Protein AF-A0A8J6WCC6-F1 (afdb_monomer_lite)

pLDDT: mean 88.46, std 12.54, range [29.33, 98.81]

Secondary structure (DSSP, 8-state):
------SEEEEESSHHHHHHHHTTSSEEEEE--TT-S--EEEEEEEPTTSS-EEEEEEEE-SSSSHHHHHHHHHHHHHHH--SEEEEEEEEEEPTTT--TT-EEE-SEEEE---EEEETTEEEE--EEEEPPHHHHHHHHT---GGGGGG--SPPTTS---GGGPPPEE---EEE-SS----TTHHHHHHHH-TT--EEESSHHHHHHHHHTSSSPPEEEEEEEEEE-SSTT--STTHHHHHHHHHHHHHHHHHT-SS----HHHHHTS----EEEEEEE--TT----TTGGGGTS-HHHHTS-EEEEEEE-GGGEETTEE--HHHHHHHHH-TTSHHHHHHHTTTTSEEEEEEE--HHHHHHHHHHH-SSS-EEE-----STT--SSS-S---S----EEEE----SS------EEEEEESSS---HHHHTTTSPTTPEEEEEEESS---TT---SHHHHHHHHHHHHHHHHHHHHHSPTT--EEEEEES-HHHHHHHHHT--TTTSPPEEEEEESSSEEEEEEHHHHHHTS--EE---------

Radius of gyration: 28.67 Å; chains: 1; bounding box: 65×54×89 Å

Structure (mmCIF, N/CA/C/O backbone):
data_AF-A0A8J6WCC6-F1
#
_entry.id   AF-A0A8J6WCC6-F1
#
loop_
_atom_site.group_PDB
_atom_site.id
_atom_site.type_symbol
_atom_site.label_atom_id
_atom_site.label_alt_id
_atom_site.label_comp_id
_atom_site.label_asym_id
_atom_site.label_entity_id
_atom_site.label_seq_id
_atom_site.pdbx_PDB_ins_code
_atom_site.Cartn_x
_atom_site.Cartn_y
_atom_site.Cartn_z
_atom_site.occupancy
_atom_site.B_iso_or_equiv
_atom_site.auth_seq_id
_atom_site.auth_comp_id
_atom_site.auth_asym_id
_atom_site.auth_atom_id
_atom_site.pdbx_PDB_model_num
ATOM 1 N N . MET A 1 1 ? -6.667 24.838 -1.704 1.00 35.00 1 MET A N 1
ATOM 2 C CA . MET A 1 1 ? -6.785 24.764 -0.232 1.00 35.00 1 MET A CA 1
ATOM 3 C C . MET A 1 1 ? -5.533 24.095 0.300 1.00 35.00 1 MET A C 1
ATOM 5 O O . MET A 1 1 ? -5.129 23.099 -0.285 1.00 35.00 1 MET A O 1
ATOM 9 N N . GLN A 1 2 ? -4.884 24.652 1.327 1.00 36.50 2 GLN A N 1
ATOM 10 C CA . GLN A 1 2 ? -3.847 23.903 2.046 1.00 36.50 2 GLN A CA 1
ATOM 11 C C . GLN A 1 2 ? -4.490 22.629 2.617 1.00 36.50 2 GLN A C 1
ATOM 13 O O . GLN A 1 2 ? -5.601 22.729 3.141 1.00 36.50 2 GLN A O 1
ATOM 18 N N . PRO A 1 3 ? -3.857 21.451 2.494 1.00 49.41 3 PRO A N 1
ATOM 19 C CA . PRO A 1 3 ? -4.391 20.240 3.098 1.00 49.41 3 PRO A CA 1
ATOM 20 C C . PRO A 1 3 ? -4.467 20.444 4.613 1.00 49.41 3 PRO A C 1
ATOM 22 O O . PRO A 1 3 ? -3.477 20.811 5.250 1.00 49.41 3 PRO A O 1
ATOM 25 N N . TYR A 1 4 ? -5.653 20.250 5.189 1.00 59.72 4 TYR A N 1
ATOM 26 C CA . TYR A 1 4 ? -5.806 20.218 6.636 1.00 59.72 4 TYR A CA 1
ATOM 27 C C . TYR A 1 4 ? -5.085 18.970 7.140 1.00 59.72 4 TYR A C 1
ATOM 29 O O . TYR A 1 4 ? -5.524 17.860 6.868 1.00 59.72 4 TYR A O 1
ATOM 37 N N . LEU A 1 5 ? -3.969 19.142 7.846 1.00 75.88 5 LEU A N 1
ATOM 38 C CA . LEU A 1 5 ? -3.276 18.022 8.475 1.00 75.88 5 LEU A CA 1
ATOM 39 C C . LEU A 1 5 ? -4.171 17.458 9.584 1.00 75.88 5 LEU A C 1
ATOM 41 O O . LEU A 1 5 ? -4.462 18.147 10.563 1.00 75.88 5 LEU A O 1
ATOM 45 N N . VAL A 1 6 ? -4.638 16.224 9.401 1.00 92.25 6 VAL A N 1
ATOM 46 C CA . VAL A 1 6 ? -5.433 15.486 10.387 1.00 92.25 6 VAL A CA 1
ATOM 47 C C . VAL A 1 6 ? -4.603 14.318 10.902 1.00 92.25 6 VAL A C 1
ATOM 49 O O . VAL A 1 6 ? -4.147 13.470 10.137 1.00 92.25 6 VAL A O 1
ATOM 52 N N . ASP A 1 7 ? -4.388 14.265 12.212 1.00 95.38 7 ASP A N 1
ATOM 53 C CA . ASP A 1 7 ? -3.610 13.202 12.842 1.00 95.38 7 ASP A CA 1
ATOM 54 C C . ASP A 1 7 ? -4.360 11.877 12.819 1.00 95.38 7 ASP A C 1
ATOM 56 O O . ASP A 1 7 ? -3.813 10.849 12.416 1.00 95.38 7 ASP A O 1
ATOM 60 N N . PHE A 1 8 ? -5.625 11.917 13.235 1.00 97.75 8 PHE A N 1
ATOM 61 C CA . PHE A 1 8 ? -6.480 10.746 13.354 1.00 97.75 8 PHE A CA 1
ATOM 62 C C . PHE A 1 8 ? -7.847 11.027 12.758 1.00 97.75 8 PHE A C 1
ATOM 64 O O . PHE A 1 8 ? -8.519 11.993 13.118 1.00 97.75 8 PHE A O 1
ATOM 71 N N . ALA A 1 9 ? -8.285 10.140 11.882 1.00 98.19 9 ALA A N 1
ATOM 72 C CA . ALA A 1 9 ? -9.681 10.022 11.529 1.00 98.19 9 ALA A CA 1
ATOM 73 C C . ALA A 1 9 ? -10.307 8.844 12.271 1.00 98.19 9 ALA A C 1
ATOM 75 O O . ALA A 1 9 ? -9.690 7.786 12.365 1.00 98.19 9 ALA A O 1
ATOM 76 N N . ILE A 1 10 ? -11.524 9.020 12.776 1.00 98.75 10 ILE A N 1
ATOM 77 C CA . ILE A 1 10 ? -12.280 7.992 13.490 1.00 98.75 10 ILE A CA 1
ATOM 78 C C . ILE A 1 10 ? -13.621 7.800 12.786 1.00 98.75 10 ILE A C 1
ATOM 80 O O . ILE A 1 10 ? -14.410 8.738 12.662 1.00 98.75 10 ILE A O 1
ATOM 84 N N . VAL A 1 11 ? -13.876 6.580 12.334 1.00 98.75 11 VAL A N 1
ATOM 85 C CA . VAL A 1 11 ? -15.154 6.153 11.763 1.00 98.75 11 VAL A CA 1
ATOM 86 C C . VAL A 1 11 ? -15.932 5.398 12.838 1.00 98.75 11 VAL A C 1
ATOM 88 O O . VAL A 1 11 ? -15.367 4.569 13.550 1.00 98.75 11 VAL A O 1
ATOM 91 N N . THR A 1 12 ? -17.218 5.720 12.966 1.00 98.56 12 THR A N 1
ATOM 92 C CA . THR A 1 12 ? -18.170 5.094 13.897 1.00 98.56 12 THR A CA 1
ATOM 93 C C . THR A 1 12 ? -19.439 4.723 13.134 1.00 98.56 12 THR A C 1
ATOM 95 O O . THR A 1 12 ? -19.821 5.452 12.218 1.00 98.56 12 THR A O 1
ATOM 98 N N . ALA A 1 13 ? -20.086 3.612 13.475 1.00 97.31 13 ALA A N 1
ATOM 99 C CA . ALA A 1 13 ? -21.273 3.114 12.778 1.00 97.31 13 ALA A CA 1
ATOM 100 C C . ALA A 1 13 ? -22.576 3.603 13.428 1.00 97.31 13 ALA A C 1
ATOM 102 O O . ALA A 1 13 ? -23.553 3.893 12.742 1.00 97.31 13 ALA A O 1
ATOM 103 N N . LEU A 1 14 ? -22.591 3.742 14.756 1.00 97.12 14 LEU A N 1
ATOM 104 C CA . LEU A 1 14 ? -23.777 4.101 15.530 1.00 97.12 14 LEU A CA 1
ATOM 105 C C . LEU A 1 14 ? -23.619 5.449 16.237 1.00 97.12 14 LEU A C 1
ATOM 107 O O . LEU A 1 14 ? -22.538 5.839 16.680 1.00 97.12 14 LEU A O 1
ATOM 111 N N . LYS A 1 15 ? -24.745 6.147 16.441 1.00 97.25 15 LYS A N 1
ATOM 112 C CA . LYS A 1 15 ? -24.770 7.424 17.182 1.00 97.25 15 LYS A CA 1
ATOM 113 C C . LYS A 1 15 ? -24.157 7.293 18.578 1.00 97.25 15 LYS A C 1
ATOM 115 O O . LYS A 1 15 ? -23.429 8.184 18.988 1.00 97.25 15 LYS A O 1
ATOM 120 N N . ILE A 1 16 ? -24.404 6.180 19.270 1.00 97.38 16 ILE A N 1
ATOM 121 C CA . ILE A 1 16 ? -23.875 5.936 20.618 1.00 97.38 16 ILE A CA 1
ATOM 122 C C . ILE A 1 16 ? -22.347 5.784 20.638 1.00 97.38 16 ILE A C 1
ATOM 124 O O . ILE A 1 16 ? -21.694 6.254 21.566 1.00 97.38 16 ILE A O 1
ATOM 128 N N . GLU A 1 17 ? -21.769 5.194 19.590 1.00 98.44 17 GLU A N 1
ATOM 129 C CA . GLU A 1 17 ? -20.319 5.062 19.409 1.00 98.44 17 GLU A CA 1
ATOM 130 C C . GLU A 1 17 ? -19.695 6.424 19.118 1.00 98.44 17 GLU A C 1
ATOM 132 O O . GLU A 1 17 ? -18.745 6.833 19.788 1.00 98.44 17 GLU A O 1
ATOM 137 N N . ARG A 1 18 ? -20.287 7.170 18.173 1.00 98.19 18 ARG A N 1
ATOM 138 C CA . ARG A 1 18 ? -19.901 8.551 17.873 1.00 98.19 18 ARG A CA 1
ATOM 139 C C . ARG A 1 18 ? -19.928 9.402 19.138 1.00 98.19 18 ARG A C 1
ATOM 141 O O . ARG A 1 18 ? -18.952 10.083 19.434 1.00 98.19 18 ARG A O 1
ATOM 148 N N . ASP A 1 19 ? -21.030 9.373 19.878 1.00 98.06 19 ASP A N 1
ATOM 149 C CA . ASP A 1 19 ? -21.226 10.216 21.057 1.00 98.06 19 ASP A CA 1
ATOM 150 C C . ASP A 1 19 ? -20.233 9.857 22.169 1.00 98.06 19 ASP A C 1
ATOM 152 O O . ASP A 1 19 ? -19.690 10.760 22.807 1.00 98.06 19 ASP A O 1
ATOM 156 N N . ALA A 1 20 ? -19.903 8.571 22.333 1.00 98.12 20 ALA A N 1
ATOM 157 C CA . ALA A 1 20 ? -18.856 8.127 23.249 1.00 98.12 20 ALA A CA 1
ATOM 158 C C . ALA A 1 20 ? -17.460 8.654 22.859 1.00 98.12 20 ALA A C 1
ATOM 160 O O . ALA A 1 20 ? -16.670 9.009 23.738 1.00 98.12 20 ALA A O 1
ATOM 161 N N . VAL A 1 21 ? -17.136 8.737 21.565 1.00 98.31 21 VAL A N 1
ATOM 162 C CA . VAL A 1 21 ? -15.876 9.345 21.101 1.00 98.31 21 VAL A CA 1
ATOM 163 C C . VAL A 1 21 ? -15.903 10.864 21.299 1.00 98.31 21 VAL A C 1
ATOM 165 O O . VAL A 1 21 ? -14.981 11.427 21.891 1.00 98.31 21 VAL A O 1
ATOM 168 N N . LEU A 1 22 ? -16.967 11.537 20.851 1.00 98.25 22 LEU A N 1
ATOM 169 C CA . LEU A 1 22 ? -17.084 12.999 20.898 1.00 98.25 22 LEU A CA 1
ATOM 170 C C . LEU A 1 22 ? -17.075 13.553 22.322 1.00 98.25 22 LEU A C 1
ATOM 172 O O . LEU A 1 22 ? -16.494 14.614 22.548 1.00 98.25 22 LEU A O 1
ATOM 176 N N . SER A 1 23 ? -17.657 12.840 23.292 1.00 96.62 23 SER A N 1
ATOM 177 C CA . SER A 1 23 ? -17.670 13.262 24.699 1.00 96.62 23 SER A CA 1
ATOM 178 C C . SER A 1 23 ? -16.281 13.286 25.349 1.00 96.62 23 SER A C 1
ATOM 180 O O . SER A 1 23 ? -16.150 13.731 26.488 1.00 96.62 23 SER A O 1
ATOM 182 N N . ARG A 1 24 ? -15.260 12.759 24.665 1.00 95.75 24 ARG A N 1
ATOM 183 C CA . ARG A 1 24 ? -13.876 12.647 25.143 1.00 95.75 24 ARG A CA 1
ATOM 184 C C . ARG A 1 24 ? -12.895 13.528 24.364 1.00 95.75 24 ARG A C 1
ATOM 186 O O . ARG A 1 24 ? -11.706 13.511 24.667 1.00 95.75 24 ARG A O 1
ATOM 193 N N . LEU A 1 25 ? -13.366 14.300 23.384 1.00 95.75 25 LEU A N 1
ATOM 194 C CA . LEU A 1 25 ? -12.556 15.329 22.727 1.00 95.75 25 LEU A CA 1
ATOM 195 C C . LEU A 1 25 ? -12.519 16.600 23.590 1.00 95.75 25 LEU A C 1
ATOM 197 O O . LEU A 1 25 ? -13.513 16.937 24.228 1.00 95.75 25 LEU A O 1
ATOM 201 N N . ASP A 1 26 ? -11.412 17.353 23.573 1.00 90.75 26 ASP A N 1
ATOM 202 C CA . ASP A 1 26 ? -11.310 18.614 24.334 1.00 90.75 26 ASP A CA 1
ATOM 203 C C . ASP A 1 26 ? -12.300 19.676 23.831 1.00 90.75 26 ASP A C 1
ATOM 205 O O . ASP A 1 26 ? -12.845 20.470 24.597 1.00 90.75 26 ASP A O 1
ATOM 209 N N . LYS A 1 27 ? -12.461 19.733 22.509 1.00 88.62 27 LYS A N 1
ATOM 210 C CA . LYS A 1 27 ? -13.368 20.614 21.771 1.00 88.62 27 LYS A CA 1
ATOM 211 C C . LYS A 1 27 ? -13.550 20.055 20.368 1.00 88.62 27 LYS A C 1
ATOM 213 O O . LYS A 1 27 ? -12.619 19.450 19.830 1.00 88.62 27 LYS A O 1
ATOM 218 N N . TYR A 1 28 ? -14.704 20.302 19.762 1.00 96.25 28 TYR A N 1
ATOM 219 C CA . TYR A 1 28 ? -14.929 20.011 18.353 1.00 96.25 28 TYR A CA 1
ATOM 220 C C . TYR A 1 28 ? -15.906 21.002 17.718 1.00 96.25 28 TYR A C 1
ATOM 222 O O . TYR A 1 28 ? -16.749 21.592 18.392 1.00 96.25 28 TYR A O 1
ATOM 230 N N . GLU A 1 29 ? -15.782 21.164 16.409 1.00 96.06 29 GLU A N 1
ATOM 231 C CA . GLU A 1 29 ? -16.734 21.840 15.537 1.00 96.06 29 GLU A CA 1
ATOM 232 C C . GLU A 1 29 ? -17.449 20.809 14.658 1.00 96.06 29 GLU A C 1
ATOM 234 O O . GLU A 1 29 ? -16.893 19.759 14.324 1.00 96.06 29 GLU A O 1
ATOM 239 N N . VAL A 1 30 ? -18.692 21.104 14.283 1.00 96.88 30 VAL A N 1
ATOM 240 C CA . VAL A 1 30 ? -19.451 20.282 13.337 1.00 96.88 30 VAL A CA 1
ATOM 241 C C . VAL A 1 30 ? -19.261 20.871 11.945 1.00 96.88 30 VAL A C 1
ATOM 243 O O . VAL A 1 30 ? -19.643 22.011 11.699 1.00 96.88 30 VAL A O 1
ATOM 246 N N . VAL A 1 31 ? -18.689 20.088 11.037 1.00 93.50 31 VAL A N 1
ATOM 247 C CA . VAL A 1 31 ? -18.438 20.461 9.645 1.00 93.50 31 VAL A CA 1
ATOM 248 C C . VAL A 1 31 ? -19.524 19.8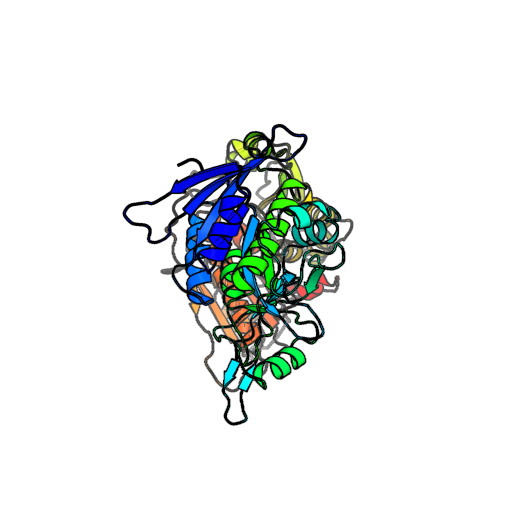30 8.775 1.00 93.50 31 VAL A C 1
ATOM 250 O O . VAL A 1 31 ? -19.643 18.603 8.706 1.00 93.50 31 VAL A O 1
ATOM 253 N N . LYS A 1 32 ? -20.327 20.685 8.137 1.00 90.12 32 LYS A N 1
ATOM 254 C CA . LYS A 1 32 ? -21.381 20.327 7.180 1.00 90.12 32 LYS A CA 1
ATOM 255 C C . LYS A 1 32 ? -21.218 21.199 5.941 1.00 90.12 32 LYS A C 1
ATOM 257 O O . LYS A 1 32 ? -21.082 22.409 6.088 1.00 90.12 32 LYS A O 1
ATOM 262 N N . GLU A 1 33 ? -21.246 20.590 4.764 1.00 82.88 33 GLU A N 1
ATOM 263 C CA . GLU A 1 33 ? -21.141 21.276 3.472 1.00 82.88 33 GLU A CA 1
ATOM 264 C C . GLU A 1 33 ? -22.430 21.050 2.676 1.00 82.88 33 GLU A C 1
ATOM 266 O O . GLU A 1 33 ? -23.031 19.980 2.777 1.00 82.88 33 GLU A O 1
ATOM 271 N N . ASP A 1 34 ? -22.834 22.021 1.855 1.00 77.12 34 ASP A N 1
ATOM 272 C CA . ASP A 1 34 ? -24.138 22.017 1.166 1.00 77.12 34 ASP A CA 1
ATOM 273 C C . ASP A 1 34 ? -24.357 20.809 0.232 1.00 77.12 34 ASP A C 1
ATOM 275 O O . ASP A 1 34 ? -25.496 20.425 -0.031 1.00 77.12 34 ASP A O 1
ATOM 279 N N . PHE A 1 35 ? -23.277 20.190 -0.257 1.00 79.44 35 PHE A N 1
ATOM 280 C CA . PHE A 1 35 ? -23.319 19.084 -1.222 1.00 79.44 35 PHE A CA 1
ATOM 281 C C . PHE A 1 35 ? -22.545 17.836 -0.770 1.00 79.44 35 PHE A C 1
ATOM 283 O O . PHE A 1 35 ? -22.294 16.946 -1.584 1.00 79.44 35 PHE A O 1
ATOM 290 N N . GLU A 1 36 ? -22.168 17.740 0.509 1.00 80.62 36 GLU A N 1
ATOM 291 C CA . GLU A 1 36 ? -21.587 16.514 1.068 1.00 80.62 36 GLU A CA 1
ATOM 292 C C . GLU A 1 36 ? -22.608 15.809 1.974 1.00 80.62 36 GLU A C 1
ATOM 294 O O . GLU A 1 36 ? -23.107 16.415 2.921 1.00 80.62 36 GLU A O 1
ATOM 299 N N . PRO A 1 37 ? -22.913 14.517 1.738 1.00 81.81 37 PRO A N 1
ATOM 300 C CA . PRO A 1 37 ? -23.872 13.790 2.573 1.00 81.81 37 PRO A CA 1
ATOM 301 C C . PRO A 1 37 ? -23.307 13.476 3.968 1.00 81.81 37 PRO A C 1
ATOM 303 O O . PRO A 1 37 ? -24.056 13.212 4.906 1.00 81.81 37 PRO A O 1
ATOM 306 N N . GLN A 1 38 ? -21.980 13.505 4.102 1.00 88.88 38 GLN A N 1
ATOM 307 C CA . GLN A 1 38 ? -21.275 13.134 5.315 1.00 88.88 38 GLN A CA 1
ATOM 308 C C . GLN A 1 38 ? -21.136 14.333 6.257 1.00 88.88 38 GLN A C 1
ATOM 310 O O . GLN A 1 38 ? -20.670 15.398 5.860 1.00 88.88 38 GLN A O 1
ATOM 315 N N . VAL A 1 39 ? -21.472 14.138 7.533 1.00 93.56 39 VAL A N 1
ATOM 316 C CA . VAL A 1 39 ? -21.167 15.110 8.591 1.00 93.56 39 VAL A CA 1
ATOM 317 C C . VAL A 1 39 ? -19.856 14.719 9.262 1.00 93.56 39 VAL A C 1
ATOM 319 O O . VAL A 1 39 ? -19.661 13.563 9.652 1.00 93.56 39 VAL A O 1
ATOM 322 N N . TYR A 1 40 ? -18.968 15.694 9.437 1.00 96.81 40 TYR A N 1
ATOM 323 C CA . TYR A 1 40 ? -17.706 15.503 10.145 1.00 96.81 40 TYR A CA 1
ATOM 324 C C . TYR A 1 40 ? -17.686 16.306 11.440 1.00 96.81 40 TYR A C 1
ATOM 326 O O . TYR A 1 40 ? -18.262 17.388 11.537 1.00 96.81 40 TYR A O 1
ATOM 334 N N . TYR A 1 41 ? -16.982 15.787 12.434 1.00 97.81 41 TYR A N 1
ATOM 335 C CA . TYR A 1 41 ? -16.747 16.455 13.705 1.00 97.81 41 TYR A CA 1
ATOM 336 C C . TYR A 1 41 ? -15.249 16.640 13.851 1.00 97.81 41 TYR A C 1
ATOM 338 O O . TYR A 1 41 ? -14.516 15.675 14.067 1.00 97.81 41 TYR A O 1
ATOM 346 N N . ARG A 1 42 ? -14.782 17.872 13.678 1.00 96.44 42 ARG A N 1
ATOM 347 C CA . ARG A 1 42 ? -13.359 18.190 13.726 1.00 96.44 42 ARG A CA 1
ATOM 348 C C . ARG A 1 42 ? -13.015 18.712 15.105 1.00 96.44 42 ARG A C 1
ATOM 350 O O . ARG A 1 42 ? -13.548 19.728 15.533 1.00 96.44 42 ARG A O 1
ATOM 357 N N . GLY A 1 43 ? -12.128 18.028 15.806 1.00 95.06 43 GLY A N 1
ATOM 358 C CA . GLY A 1 43 ? -11.756 18.365 17.169 1.00 95.06 43 GLY A CA 1
ATOM 359 C C . GLY A 1 43 ? -10.272 18.245 17.441 1.00 95.06 43 GLY A C 1
ATOM 360 O O . GLY A 1 43 ? -9.456 18.058 16.536 1.00 95.06 43 GLY A O 1
ATOM 361 N N . SER A 1 44 ? -9.931 18.373 18.718 1.00 94.44 44 SER A N 1
ATOM 362 C CA . SER A 1 44 ? -8.563 18.214 19.197 1.00 94.44 44 SER A CA 1
ATOM 363 C C . SER A 1 44 ? -8.484 17.346 20.445 1.00 94.44 44 SER A C 1
ATOM 365 O O . SER A 1 44 ? -9.405 17.376 21.263 1.00 94.44 44 SER A O 1
ATOM 367 N N . ILE A 1 45 ? -7.361 16.646 20.602 1.00 94.69 45 ILE A N 1
ATOM 368 C CA . ILE A 1 45 ? -7.004 15.891 21.811 1.00 94.69 45 ILE A CA 1
ATOM 369 C C . ILE A 1 45 ? -5.637 16.369 22.296 1.00 94.69 45 ILE A C 1
ATOM 371 O O . ILE A 1 45 ? -4.640 16.224 21.588 1.00 94.69 45 ILE A O 1
ATOM 375 N N . LYS A 1 46 ? -5.565 16.942 23.494 1.00 93.19 46 LYS A N 1
ATOM 376 C CA . LYS A 1 46 ? -4.314 17.356 24.139 1.00 93.19 46 LYS A CA 1
ATOM 377 C C . LYS A 1 46 ? -3.503 16.144 24.570 1.00 93.19 46 LYS A C 1
ATOM 379 O O . LYS A 1 46 ? -4.049 15.184 25.111 1.00 93.19 46 LYS A O 1
ATOM 384 N N . ILE A 1 47 ? -2.189 16.217 24.406 1.00 90.94 47 ILE A N 1
ATOM 385 C CA . ILE A 1 47 ? -1.282 15.204 24.946 1.00 90.94 47 ILE A CA 1
ATOM 386 C C . ILE A 1 47 ? -0.857 15.639 26.355 1.00 90.94 47 ILE A C 1
ATOM 388 O O . ILE A 1 47 ? -0.205 16.685 26.487 1.00 90.94 47 ILE A O 1
ATOM 392 N N . PRO A 1 48 ? -1.202 14.875 27.411 1.00 88.81 48 PRO A N 1
ATOM 393 C CA . PRO A 1 48 ? -0.828 15.199 28.781 1.00 88.81 48 PRO A CA 1
ATOM 394 C C . PRO A 1 48 ? 0.680 15.420 28.934 1.00 88.81 48 PRO A C 1
ATOM 396 O O . PRO A 1 48 ? 1.495 14.723 28.336 1.00 88.81 48 PRO A O 1
ATOM 399 N N . GLY A 1 49 ? 1.055 16.419 29.734 1.00 86.44 49 GLY A N 1
ATOM 400 C CA . GLY A 1 49 ? 2.461 16.765 29.963 1.00 86.44 49 GLY A CA 1
ATOM 401 C C . GLY A 1 49 ? 3.146 17.504 28.806 1.00 86.44 49 GLY A C 1
ATOM 402 O O . GLY A 1 49 ? 4.342 17.769 28.894 1.00 86.44 49 GLY A O 1
ATOM 403 N N . THR A 1 50 ? 2.421 17.873 27.743 1.00 86.44 50 THR A N 1
ATOM 404 C CA . THR A 1 50 ? 2.969 18.630 26.604 1.00 86.44 50 THR A CA 1
ATOM 405 C C . THR A 1 50 ? 2.070 19.808 26.213 1.00 86.44 50 THR A C 1
ATOM 407 O O . THR A 1 50 ? 0.920 19.900 26.639 1.00 86.44 50 THR A O 1
ATOM 410 N N . SER A 1 51 ? 2.589 20.714 25.378 1.00 85.50 51 SER A N 1
ATOM 411 C CA . SER A 1 51 ? 1.793 21.746 24.697 1.00 85.50 51 SER A CA 1
ATOM 412 C C . SER A 1 51 ? 1.184 21.264 23.373 1.00 85.50 51 SER A C 1
ATOM 414 O O . SER A 1 51 ? 0.491 22.033 22.706 1.00 85.50 51 SER A O 1
ATOM 416 N N . GLU A 1 52 ? 1.451 20.019 22.970 1.00 88.44 52 GLU A N 1
ATOM 417 C CA . GLU A 1 52 ? 1.004 19.466 21.696 1.00 88.44 52 GLU A CA 1
ATOM 418 C C . GLU A 1 52 ? -0.432 18.919 21.786 1.00 88.44 52 GLU A C 1
ATOM 420 O O . GLU A 1 52 ? -0.921 18.506 22.844 1.00 88.44 52 GLU A O 1
ATOM 425 N N . CYS A 1 53 ? -1.117 18.891 20.644 1.00 91.62 53 CYS A N 1
ATOM 426 C CA . CYS A 1 53 ? -2.429 18.271 20.500 1.00 91.62 53 CYS A CA 1
ATOM 427 C C . CYS A 1 53 ? -2.528 17.548 19.157 1.00 91.62 53 CYS A C 1
ATOM 429 O O . CYS A 1 53 ? -1.879 17.945 18.191 1.00 91.62 53 CYS A O 1
ATOM 431 N N . TYR A 1 54 ? -3.355 16.510 19.102 1.00 94.31 54 TYR A N 1
ATOM 432 C CA . TYR A 1 54 ? -3.794 15.924 17.843 1.00 94.31 54 TYR A CA 1
ATOM 433 C C . TYR A 1 54 ? -4.993 16.676 17.301 1.00 94.31 54 TYR A C 1
ATOM 435 O O . TYR A 1 54 ? -5.906 17.011 18.057 1.00 94.31 54 TYR A O 1
ATOM 443 N N . THR A 1 55 ? -5.029 16.848 15.989 1.00 95.06 55 THR A N 1
ATOM 444 C CA . THR A 1 55 ? -6.229 17.169 15.222 1.00 95.06 55 THR A CA 1
ATOM 445 C C . THR A 1 55 ? -6.947 15.874 14.868 1.00 95.06 55 THR A C 1
ATOM 447 O O . THR A 1 55 ? -6.375 14.990 14.228 1.00 95.06 55 THR A O 1
ATOM 450 N N . VAL A 1 56 ? -8.214 15.766 15.256 1.00 97.00 56 VAL A N 1
ATOM 451 C CA . VAL A 1 56 ? -9.025 14.562 15.048 1.00 97.00 56 VAL A CA 1
ATOM 452 C C . VAL A 1 56 ? -10.253 14.901 14.221 1.00 97.00 56 VAL A C 1
ATOM 454 O O . VAL A 1 56 ? -10.875 15.940 14.432 1.00 97.00 56 VAL A O 1
ATOM 457 N N . VAL A 1 57 ? -10.624 14.024 13.294 1.00 97.88 57 VAL A N 1
ATOM 458 C CA . VAL A 1 57 ? -11.905 14.096 12.586 1.00 97.88 57 VAL A CA 1
ATOM 459 C C . VAL A 1 57 ? -12.697 12.830 12.867 1.00 97.88 57 VAL A C 1
ATOM 461 O O . VAL A 1 57 ? -12.231 11.734 12.585 1.00 97.88 57 VAL A O 1
ATOM 464 N N . VAL A 1 58 ? -13.902 12.975 13.407 1.00 98.50 58 VAL A N 1
ATOM 465 C CA . VAL A 1 58 ? -14.828 11.863 13.647 1.00 98.50 58 VAL A CA 1
ATOM 466 C C . VAL A 1 58 ? -15.950 11.917 12.620 1.00 98.50 58 VAL A C 1
ATOM 468 O O . VAL A 1 58 ? -16.428 13.000 12.271 1.00 98.50 58 VAL A O 1
ATOM 471 N N . THR A 1 59 ? -16.395 10.762 12.142 1.00 97.81 59 THR A N 1
ATOM 472 C CA . THR A 1 59 ? -17.565 10.664 11.274 1.00 97.81 59 THR A CA 1
ATOM 473 C C . THR A 1 59 ? -18.452 9.477 11.647 1.00 97.81 59 THR A C 1
ATOM 475 O O . THR A 1 59 ? -17.981 8.486 12.209 1.00 97.81 59 THR A O 1
ATOM 478 N N . LEU A 1 60 ? -19.747 9.613 11.367 1.00 97.75 60 LEU A N 1
ATOM 479 C CA . LEU A 1 60 ? -20.779 8.609 11.621 1.00 97.75 60 LEU A CA 1
ATOM 480 C C . LEU A 1 60 ? -21.283 8.067 10.286 1.00 97.75 60 LEU A C 1
ATOM 482 O O . LEU A 1 60 ? -21.758 8.859 9.477 1.00 97.75 60 LEU A O 1
ATOM 486 N N . LEU A 1 61 ? -21.212 6.758 10.070 1.00 96.94 61 LEU A N 1
ATOM 487 C CA . LEU A 1 61 ? -21.774 6.131 8.874 1.00 96.94 61 LEU A CA 1
ATOM 488 C C . LEU A 1 61 ? -23.275 6.419 8.743 1.00 96.94 61 LEU A C 1
ATOM 490 O O . LEU A 1 61 ? -23.980 6.554 9.746 1.00 96.94 61 LEU A O 1
ATOM 494 N N . LEU A 1 62 ? -23.754 6.545 7.504 1.00 92.94 62 LEU A N 1
ATOM 495 C CA . LEU A 1 62 ? -25.178 6.770 7.247 1.00 92.94 62 LEU A CA 1
ATOM 496 C C . LEU A 1 62 ? -25.995 5.493 7.460 1.00 92.94 62 LEU A C 1
ATOM 498 O O . LEU A 1 62 ? -27.090 5.563 8.011 1.00 92.94 62 LEU A O 1
ATOM 502 N N . ASP A 1 63 ? -25.408 4.355 7.098 1.00 92.50 63 ASP A N 1
ATOM 503 C CA . ASP A 1 63 ? -25.945 3.006 7.235 1.00 92.50 63 ASP A CA 1
ATOM 504 C C . ASP A 1 63 ? -24.841 2.035 7.706 1.00 92.50 63 ASP A C 1
ATOM 506 O O . ASP A 1 63 ? -23.649 2.351 7.672 1.00 92.50 63 ASP A O 1
ATOM 510 N N . MET A 1 64 ? -25.239 0.851 8.179 1.00 91.12 64 MET A N 1
ATOM 511 C CA . MET A 1 64 ? -24.315 -0.223 8.580 1.00 91.12 64 MET A CA 1
ATOM 512 C C . MET A 1 64 ? -23.867 -1.058 7.371 1.00 91.12 64 MET A C 1
ATOM 514 O O . MET A 1 64 ? -24.557 -1.103 6.353 1.00 91.12 64 MET A O 1
ATOM 518 N N . GLY A 1 65 ? -22.754 -1.782 7.518 1.00 95.38 65 GLY A N 1
ATOM 519 C CA . GLY A 1 65 ? -22.216 -2.680 6.486 1.00 95.38 65 GLY A CA 1
ATOM 520 C C . GLY A 1 65 ? -20.948 -2.161 5.804 1.00 95.38 65 GLY A C 1
ATOM 521 O O . GLY A 1 65 ? -20.581 -0.985 5.919 1.00 95.38 65 GLY A O 1
ATOM 522 N N . ASN A 1 66 ? -20.251 -3.043 5.085 1.00 97.56 66 ASN A N 1
ATOM 523 C CA . ASN A 1 66 ? -18.922 -2.723 4.557 1.00 97.56 66 ASN A CA 1
ATOM 524 C C . ASN A 1 66 ? -18.961 -1.769 3.361 1.00 97.56 66 ASN A C 1
ATOM 526 O O . ASN A 1 66 ? -18.026 -0.987 3.190 1.00 97.56 66 ASN A O 1
ATOM 530 N N . ASP A 1 67 ? -20.019 -1.802 2.551 1.00 96.38 67 ASP A N 1
ATOM 531 C CA . ASP A 1 67 ? -20.144 -0.947 1.363 1.00 96.38 67 ASP A CA 1
ATOM 532 C C . ASP A 1 67 ? -20.259 0.539 1.735 1.00 96.38 67 ASP A C 1
ATOM 534 O O . ASP A 1 67 ? -19.546 1.394 1.192 1.00 96.38 67 ASP A O 1
ATOM 538 N N . GLU A 1 68 ? -21.111 0.851 2.715 1.00 95.94 68 GLU A N 1
ATOM 539 C CA . GLU A 1 68 ? -21.247 2.212 3.237 1.00 95.94 68 GLU A CA 1
ATOM 540 C C . GLU A 1 68 ? -19.979 2.631 3.984 1.00 95.94 68 GLU A C 1
ATOM 542 O O . GLU A 1 68 ? -19.451 3.723 3.758 1.00 95.94 68 GLU A O 1
ATOM 547 N N . ALA A 1 69 ? -19.417 1.737 4.803 1.00 97.88 69 ALA A N 1
ATOM 548 C CA . ALA A 1 69 ? -18.173 1.997 5.516 1.00 97.88 69 ALA A CA 1
ATOM 549 C C . ALA A 1 69 ? -17.008 2.331 4.569 1.00 97.88 69 ALA A C 1
ATOM 551 O O . ALA A 1 69 ? -16.256 3.278 4.821 1.00 97.88 69 ALA A O 1
ATOM 552 N N . ALA A 1 70 ? -16.878 1.606 3.454 1.00 97.81 70 ALA A N 1
ATOM 553 C CA . ALA A 1 70 ? -15.891 1.891 2.418 1.00 97.81 70 ALA A CA 1
ATOM 554 C C . ALA A 1 70 ? -16.149 3.251 1.756 1.00 97.81 70 ALA A C 1
ATOM 556 O O . ALA A 1 70 ? -15.224 4.052 1.614 1.00 97.81 70 ALA A O 1
ATOM 557 N N . THR A 1 71 ? -17.402 3.545 1.405 1.00 96.38 71 THR A N 1
ATOM 558 C CA . THR A 1 71 ? -17.792 4.803 0.751 1.00 96.38 71 THR A CA 1
ATOM 559 C C . THR A 1 71 ? -17.496 6.019 1.631 1.00 96.38 71 THR A C 1
ATOM 561 O O . THR A 1 71 ? -16.841 6.972 1.186 1.00 96.38 71 THR A O 1
ATOM 564 N N . ALA A 1 72 ? -17.929 5.989 2.891 1.00 96.50 72 ALA A N 1
ATOM 565 C CA . ALA A 1 72 ? -17.691 7.060 3.852 1.00 96.50 72 ALA A CA 1
ATOM 566 C C . ALA A 1 72 ? -16.194 7.231 4.148 1.00 96.50 72 ALA A C 1
ATOM 568 O O . ALA A 1 72 ? -15.687 8.358 4.139 1.00 96.50 72 ALA A O 1
ATOM 569 N N . ALA A 1 73 ? -15.458 6.128 4.335 1.00 97.50 73 ALA A N 1
ATOM 570 C CA . ALA A 1 73 ? -14.016 6.172 4.554 1.00 97.50 73 ALA A CA 1
ATOM 571 C C . ALA A 1 73 ? -13.270 6.744 3.339 1.00 97.50 73 ALA A C 1
ATOM 573 O O . ALA A 1 73 ? -12.407 7.601 3.513 1.00 97.50 73 ALA A O 1
ATOM 574 N N . THR A 1 74 ? -13.615 6.366 2.104 1.00 96.00 74 THR A N 1
ATOM 575 C CA . THR A 1 74 ? -12.990 6.936 0.898 1.00 96.00 74 THR A CA 1
ATOM 576 C C . THR A 1 74 ? -13.185 8.450 0.816 1.00 96.00 74 THR A C 1
ATOM 578 O O . THR A 1 74 ? -12.213 9.168 0.568 1.00 96.00 74 THR A O 1
ATOM 581 N N . ARG A 1 75 ? -14.399 8.955 1.075 1.00 93.06 75 ARG A N 1
ATOM 582 C CA . ARG A 1 75 ? -14.672 10.406 1.100 1.00 93.06 75 ARG A CA 1
ATOM 583 C C . ARG A 1 75 ? -13.872 11.109 2.192 1.00 93.06 75 ARG A C 1
ATOM 585 O O . ARG A 1 75 ? -13.238 12.132 1.932 1.00 93.06 75 ARG A O 1
ATOM 592 N N . LEU A 1 76 ? -13.849 10.527 3.391 1.00 94.44 76 LEU A N 1
ATOM 593 C CA . LEU A 1 76 ? -13.076 11.039 4.515 1.00 94.44 76 LEU A CA 1
ATOM 594 C C . LEU A 1 76 ? -11.580 11.137 4.165 1.00 94.44 76 LEU A C 1
ATOM 596 O O . LEU A 1 76 ? -10.953 12.158 4.445 1.00 94.44 76 LEU A O 1
ATOM 600 N N . LEU A 1 77 ? -11.017 10.110 3.521 1.00 93.50 77 LEU A N 1
ATOM 601 C CA . LEU A 1 77 ? -9.602 10.061 3.142 1.00 93.50 77 LEU A CA 1
ATOM 602 C C . LEU A 1 77 ? -9.259 11.080 2.058 1.00 93.50 77 LEU A C 1
ATOM 604 O O . LEU A 1 77 ? -8.254 11.777 2.171 1.00 93.50 77 LEU A O 1
ATOM 608 N N . GLN A 1 78 ? -10.110 11.215 1.039 1.00 89.00 78 GLN A N 1
ATOM 609 C CA . GLN A 1 78 ? -9.932 12.213 -0.018 1.00 89.00 78 GLN A CA 1
ATOM 610 C C . GLN A 1 78 ? -9.963 13.642 0.530 1.00 89.00 78 GLN A C 1
ATOM 612 O O . GLN A 1 78 ? -9.156 14.476 0.115 1.00 89.00 78 GLN A O 1
ATOM 617 N N . ARG A 1 79 ? -10.872 13.915 1.473 1.00 87.31 79 ARG A N 1
ATOM 618 C CA . ARG A 1 79 ? -11.063 15.250 2.045 1.00 87.31 79 ARG A CA 1
ATOM 619 C C . ARG A 1 79 ? -9.967 15.629 3.036 1.00 87.31 79 ARG A C 1
ATOM 621 O O . ARG A 1 79 ? -9.439 16.737 2.969 1.00 87.31 79 ARG A O 1
ATOM 628 N N . TRP A 1 80 ? -9.659 14.735 3.970 1.00 89.06 80 TRP A N 1
ATOM 629 C CA . TRP A 1 80 ? -8.871 15.072 5.157 1.00 89.06 80 TRP A CA 1
ATOM 630 C C . TRP A 1 80 ? -7.445 14.527 5.138 1.00 89.06 80 TRP A C 1
ATOM 632 O O . TRP A 1 80 ? -6.640 14.979 5.944 1.00 89.06 80 TRP A O 1
ATOM 642 N N . GLN A 1 81 ? -7.134 13.572 4.251 1.00 89.44 81 GLN A N 1
ATOM 643 C CA . GLN A 1 81 ? -5.819 12.920 4.137 1.00 89.44 81 GLN A CA 1
ATOM 644 C C . GLN A 1 81 ? -5.168 12.620 5.506 1.00 89.44 81 GLN A C 1
ATOM 646 O O . GLN A 1 81 ? -4.040 13.048 5.767 1.00 89.44 81 GLN A O 1
ATOM 651 N N . PRO A 1 82 ? -5.885 11.940 6.422 1.00 94.19 82 PRO A N 1
ATOM 652 C CA . PRO A 1 82 ? -5.394 11.713 7.770 1.00 94.19 82 PRO A CA 1
ATOM 653 C C . PRO A 1 82 ? -4.173 10.787 7.767 1.00 94.19 82 PRO A C 1
ATOM 655 O O . PRO A 1 82 ? -4.072 9.884 6.939 1.00 94.19 82 PRO A O 1
ATOM 658 N N . ALA A 1 83 ? -3.268 10.943 8.734 1.00 92.75 83 ALA A N 1
ATOM 659 C CA . ALA A 1 83 ? -2.129 10.026 8.867 1.00 92.75 83 ALA A CA 1
ATOM 660 C C . ALA A 1 83 ? -2.527 8.644 9.415 1.00 92.75 83 ALA A C 1
ATOM 662 O O . ALA A 1 83 ? -1.859 7.642 9.138 1.00 92.75 83 ALA A O 1
ATOM 663 N N . ASN A 1 84 ? -3.597 8.587 10.209 1.00 97.50 84 ASN A N 1
ATOM 664 C CA . ASN A 1 84 ? -4.091 7.370 10.842 1.00 97.50 84 ASN A CA 1
ATOM 665 C C . ASN A 1 84 ? -5.628 7.317 10.735 1.00 97.50 84 ASN A C 1
ATOM 667 O O . ASN A 1 84 ? -6.296 8.338 10.906 1.00 97.50 84 ASN A O 1
ATOM 671 N N . LEU A 1 85 ? -6.186 6.138 10.464 1.00 98.56 85 LEU A N 1
ATOM 672 C CA . LEU A 1 85 ? -7.618 5.883 10.299 1.00 98.56 85 LEU A CA 1
ATOM 673 C C . LEU A 1 85 ? -8.062 4.776 11.253 1.00 98.56 85 LEU A C 1
ATOM 675 O O . LEU A 1 85 ? -7.592 3.643 11.153 1.00 98.56 85 LEU A O 1
ATOM 679 N N . PHE A 1 86 ? -8.955 5.102 12.180 1.00 98.69 86 PHE A N 1
ATOM 680 C CA . PHE A 1 86 ? -9.478 4.167 13.168 1.00 98.69 86 PHE A CA 1
ATOM 681 C C . PHE A 1 86 ? -10.941 3.843 12.867 1.00 98.69 86 PHE A C 1
ATOM 683 O O . PHE A 1 86 ? -11.727 4.746 12.580 1.00 98.69 86 PHE A O 1
ATOM 690 N N . MET A 1 87 ? -11.313 2.571 12.992 1.00 98.62 87 MET A N 1
ATOM 691 C CA . MET A 1 87 ? -12.709 2.156 13.143 1.00 98.62 87 MET A CA 1
ATOM 692 C C . MET A 1 87 ? -12.964 1.888 14.625 1.00 98.62 87 MET A C 1
ATOM 694 O O . MET A 1 87 ? -12.294 1.040 15.216 1.00 98.62 87 MET A O 1
ATOM 698 N N . VAL A 1 88 ? -13.897 2.620 15.231 1.00 98.81 88 VAL A N 1
ATOM 699 C CA . VAL A 1 88 ? -14.217 2.498 16.660 1.00 98.81 88 VAL A CA 1
ATOM 700 C C . VAL A 1 88 ? -15.703 2.232 16.815 1.00 98.81 88 VAL A C 1
ATOM 702 O O . VAL A 1 88 ? -16.522 2.966 16.268 1.00 98.81 88 VAL A O 1
ATOM 705 N N . GLY A 1 89 ? -16.060 1.206 17.580 1.00 98.25 89 GLY A N 1
ATOM 706 C CA . GLY A 1 89 ? -17.466 0.881 17.792 1.00 98.25 89 GLY A CA 1
ATOM 707 C C . GLY A 1 89 ? -17.698 -0.281 18.742 1.00 98.25 89 GLY A C 1
ATOM 708 O O . GLY A 1 89 ? -16.844 -0.598 19.570 1.00 98.25 89 GLY A O 1
ATOM 709 N N . ILE A 1 90 ? -18.852 -0.923 18.618 1.00 98.00 90 ILE A N 1
ATOM 710 C CA . ILE A 1 90 ? -19.213 -2.144 19.338 1.00 98.00 90 ILE A CA 1
ATOM 711 C C . ILE A 1 90 ? -19.159 -3.362 18.415 1.00 98.00 90 ILE A C 1
ATOM 713 O O . ILE A 1 90 ? -19.142 -3.225 17.188 1.00 98.00 90 ILE A O 1
ATOM 717 N N . ALA A 1 91 ? -19.071 -4.546 19.010 1.00 96.88 91 ALA A N 1
ATOM 718 C CA . ALA A 1 91 ? -19.070 -5.824 18.312 1.00 96.88 91 ALA A CA 1
ATOM 719 C C . ALA A 1 91 ? -19.682 -6.926 19.186 1.00 96.88 91 ALA A C 1
ATOM 721 O O . ALA A 1 91 ? -19.643 -6.848 20.418 1.00 96.88 91 ALA A O 1
ATOM 722 N N . GLY A 1 92 ? -20.169 -7.983 18.540 1.00 95.38 92 GLY A N 1
ATOM 723 C CA . GLY A 1 92 ? -20.500 -9.231 19.221 1.00 95.38 92 GLY A CA 1
ATOM 724 C C . GLY A 1 92 ? -19.229 -10.014 19.536 1.00 95.38 92 GLY A C 1
ATOM 725 O O . GLY A 1 92 ? -18.331 -10.109 18.700 1.00 95.38 92 GLY A O 1
ATOM 726 N N . GLY A 1 93 ? -19.111 -10.548 20.745 1.00 95.31 93 GLY A N 1
ATOM 727 C CA . GLY A 1 93 ? -17.953 -11.301 21.218 1.00 95.31 93 GLY A CA 1
ATOM 728 C C . GLY A 1 93 ? -18.084 -12.807 21.009 1.00 95.31 93 GLY A C 1
ATOM 729 O O . GLY A 1 93 ? -19.177 -13.350 20.890 1.00 95.31 93 GLY A O 1
ATOM 730 N N . VAL A 1 94 ? -16.959 -13.518 21.023 1.00 93.69 94 VAL A N 1
ATOM 731 C CA . VAL A 1 94 ? -16.943 -14.988 21.052 1.00 93.69 94 VAL A CA 1
ATOM 732 C C . VAL A 1 94 ? -16.870 -15.474 22.499 1.00 93.69 94 VAL A C 1
ATOM 734 O O . VAL A 1 94 ? -15.871 -15.251 23.190 1.00 93.69 94 VAL A O 1
ATOM 737 N N . ARG A 1 95 ? -17.908 -16.188 22.952 1.00 91.12 95 ARG A N 1
ATOM 738 C CA . ARG A 1 95 ? -17.977 -16.737 24.315 1.00 91.12 95 ARG A CA 1
ATOM 739 C C . ARG A 1 95 ? -16.759 -17.618 24.630 1.00 91.12 95 ARG A C 1
ATOM 741 O O . ARG A 1 95 ? -16.337 -18.436 23.814 1.00 91.12 95 ARG A O 1
ATOM 748 N N . GLY A 1 96 ? -16.193 -17.444 25.825 1.00 91.19 96 GLY A N 1
ATOM 749 C CA . GLY A 1 96 ? -14.984 -18.147 26.273 1.00 91.19 96 GLY A CA 1
ATOM 750 C C . GLY A 1 96 ? -13.671 -17.551 25.754 1.00 91.19 96 GLY A C 1
ATOM 751 O O . GLY A 1 96 ? -12.605 -18.051 26.110 1.00 91.19 96 GLY A O 1
ATOM 752 N N . LYS A 1 97 ? -13.729 -16.494 24.934 1.00 93.81 97 LYS A N 1
ATOM 753 C CA . LYS A 1 97 ? -12.552 -15.726 24.501 1.00 93.81 97 LYS A CA 1
ATOM 754 C C . LYS A 1 97 ? -12.541 -14.300 25.028 1.00 93.81 97 LYS A C 1
ATOM 756 O O . LYS A 1 97 ? -11.471 -13.781 25.316 1.00 93.81 97 LYS A O 1
ATOM 761 N N . VAL A 1 98 ? -13.716 -13.687 25.131 1.00 95.94 98 VAL A N 1
ATOM 762 C CA . VAL A 1 98 ? -13.923 -12.319 25.623 1.00 95.94 98 VAL A CA 1
ATOM 763 C C . VAL A 1 98 ? -15.163 -12.275 26.510 1.00 95.94 98 VAL A C 1
ATOM 765 O O . VAL A 1 98 ? -16.029 -13.144 26.391 1.00 95.94 98 VAL A O 1
ATOM 768 N N . GLU A 1 99 ? -15.258 -11.263 27.369 1.00 94.44 99 GLU A N 1
ATOM 769 C CA . GLU A 1 99 ? -16.417 -11.004 28.228 1.00 94.44 99 GLU A CA 1
ATOM 770 C C . GLU A 1 99 ? -17.161 -9.725 27.805 1.00 94.44 99 GLU A C 1
ATOM 772 O O . GLU A 1 99 ? -16.601 -8.842 27.153 1.00 94.44 99 GLU A O 1
ATOM 777 N N . LEU A 1 100 ? -18.432 -9.586 28.200 1.00 93.69 100 LEU A N 1
ATOM 778 C CA . LEU A 1 100 ? -19.198 -8.364 27.926 1.00 93.69 100 LEU A CA 1
ATOM 779 C C . LEU A 1 100 ? -18.535 -7.141 28.573 1.00 93.69 100 LEU A C 1
ATOM 781 O O . LEU A 1 100 ? -18.200 -7.136 29.767 1.00 93.69 100 LEU A O 1
ATOM 785 N N . GLY A 1 101 ? -18.387 -6.086 27.775 1.00 93.69 101 GLY A N 1
ATOM 786 C CA . GLY A 1 101 ? -17.699 -4.853 28.133 1.00 93.69 101 GLY A CA 1
ATOM 787 C C . GLY A 1 101 ? -16.197 -4.845 27.850 1.00 93.69 101 GLY A C 1
ATOM 788 O O . GLY A 1 101 ? -15.621 -3.757 27.867 1.00 93.69 101 GLY A O 1
ATOM 789 N N . ASP A 1 102 ? -15.572 -5.993 27.560 1.00 96.06 102 ASP A N 1
ATOM 790 C CA . ASP A 1 102 ? -14.166 -6.042 27.145 1.00 96.06 102 ASP A CA 1
ATOM 791 C C . ASP A 1 102 ? -13.927 -5.229 25.867 1.00 96.06 102 ASP A C 1
ATOM 793 O O . ASP A 1 102 ? -14.837 -4.982 25.070 1.00 96.06 102 ASP A O 1
ATOM 797 N N . VAL A 1 103 ? -12.676 -4.825 25.658 1.00 98.00 103 VAL A N 1
ATOM 798 C CA . VAL A 1 103 ? -12.225 -4.140 24.446 1.00 98.00 103 VAL A CA 1
ATOM 799 C C . VAL A 1 103 ? -11.378 -5.098 23.616 1.00 98.00 103 VAL A C 1
ATOM 801 O O . VAL A 1 103 ? -10.436 -5.707 24.115 1.00 98.00 103 VAL A O 1
ATOM 804 N N . VAL A 1 104 ? -11.671 -5.209 22.326 1.00 98.62 104 VAL A N 1
ATOM 805 C CA . VAL A 1 104 ? -10.877 -5.967 21.357 1.00 98.62 104 VAL A CA 1
ATOM 806 C C . VAL A 1 104 ? -10.226 -4.993 20.385 1.00 98.62 104 VAL A C 1
ATOM 808 O O . VAL A 1 104 ? -10.906 -4.258 19.671 1.00 98.62 104 VAL A O 1
ATOM 811 N N . VAL A 1 105 ? -8.897 -4.999 20.342 1.00 98.44 105 VAL A N 1
ATOM 812 C CA . VAL A 1 105 ? -8.105 -4.313 19.320 1.00 98.44 105 VAL A CA 1
ATOM 813 C C . VAL A 1 105 ? -7.776 -5.330 18.238 1.00 98.44 105 VAL A C 1
ATOM 815 O O . VAL A 1 105 ? -7.088 -6.322 18.496 1.00 98.44 105 VAL A O 1
ATOM 818 N N . ALA A 1 106 ? -8.248 -5.093 17.017 1.00 98.31 106 ALA A N 1
ATOM 819 C CA . ALA A 1 106 ? -8.074 -6.041 15.929 1.00 98.31 106 ALA A CA 1
ATOM 820 C C . ALA A 1 106 ? -6.586 -6.288 15.658 1.00 98.31 106 ALA A C 1
ATOM 822 O O . ALA A 1 106 ? -5.826 -5.367 15.342 1.00 98.31 106 ALA A O 1
ATOM 823 N N . LYS A 1 107 ? -6.156 -7.552 15.698 1.00 96.00 107 LYS A N 1
ATOM 824 C CA . LYS A 1 107 ? -4.860 -7.939 15.115 1.00 96.00 107 LYS A CA 1
ATOM 825 C C . LYS A 1 107 ? -4.891 -7.775 13.591 1.00 96.00 107 LYS A C 1
ATOM 827 O O . LYS A 1 107 ? -3.931 -7.302 12.983 1.00 96.00 107 LYS A O 1
ATOM 832 N N . PHE A 1 108 ? -6.005 -8.187 13.005 1.00 98.00 108 PHE A N 1
ATOM 833 C CA . PHE A 1 108 ? -6.413 -7.963 11.629 1.00 98.00 108 PHE A CA 1
ATOM 834 C C . PHE A 1 108 ? -7.936 -8.081 11.559 1.00 98.00 108 PHE A C 1
ATOM 836 O O . PHE A 1 108 ? -8.548 -8.736 12.409 1.00 98.00 108 PHE A O 1
ATOM 843 N N . VAL A 1 109 ? -8.526 -7.485 10.530 1.00 98.56 109 VAL A N 1
ATOM 844 C CA . VAL A 1 109 ? -9.935 -7.673 10.186 1.00 98.56 109 VAL A CA 1
ATOM 845 C C . VAL A 1 109 ? -10.055 -8.871 9.255 1.00 98.56 109 VAL A C 1
ATOM 847 O O . VAL A 1 109 ? -9.343 -8.952 8.252 1.00 98.56 109 VAL A O 1
ATOM 850 N N . PHE A 1 110 ? -10.925 -9.814 9.597 1.00 97.88 110 PHE A N 1
ATOM 851 C CA . PHE A 1 110 ? -11.192 -11.030 8.836 1.00 97.88 110 PHE A CA 1
ATOM 852 C C . PHE A 1 110 ? -12.484 -10.859 8.029 1.00 97.88 110 PHE A C 1
ATOM 854 O O . PHE A 1 110 ? -13.580 -11.030 8.561 1.00 97.88 110 PHE A O 1
ATOM 861 N N . TYR A 1 111 ? -12.358 -10.491 6.755 1.00 97.38 111 TYR A N 1
ATOM 862 C CA . TYR A 1 111 ? -13.496 -10.323 5.855 1.00 97.38 111 TYR A CA 1
ATOM 863 C C . TYR A 1 111 ? -13.917 -11.674 5.282 1.00 97.38 111 TYR A C 1
ATOM 865 O O . TYR A 1 111 ? -13.199 -12.242 4.457 1.00 97.38 111 TYR A O 1
ATOM 873 N N . TYR A 1 112 ? -15.048 -12.207 5.744 1.00 94.25 112 TYR A N 1
ATOM 874 C CA . TYR A 1 112 ? -15.423 -13.607 5.501 1.00 94.25 112 TYR A CA 1
ATOM 875 C C . TYR A 1 112 ? -16.424 -13.826 4.358 1.00 94.25 112 TYR A C 1
ATOM 877 O O . TYR A 1 112 ? -16.656 -14.969 3.971 1.00 94.25 112 TYR A O 1
ATOM 885 N N . GLU A 1 113 ? -17.005 -12.761 3.809 1.00 93.69 113 GLU A N 1
ATOM 886 C CA . GLU A 1 113 ? -18.089 -12.851 2.819 1.00 93.69 113 GLU A CA 1
ATOM 887 C C . GLU A 1 113 ? -17.678 -13.334 1.416 1.00 93.69 113 GLU A C 1
ATOM 889 O O . GLU A 1 113 ? -18.480 -14.029 0.789 1.00 93.69 113 GLU A O 1
ATOM 894 N N . PRO A 1 114 ? -16.477 -13.032 0.869 1.00 92.75 114 PRO A N 1
ATOM 895 C CA . PRO A 1 114 ? -16.159 -13.457 -0.488 1.00 92.75 114 PRO A CA 1
ATOM 896 C C . PRO A 1 114 ? -16.181 -14.982 -0.615 1.00 92.75 114 PRO A C 1
ATOM 898 O O . PRO A 1 114 ? -15.454 -15.694 0.077 1.00 92.75 114 PRO A O 1
ATOM 901 N N . ALA A 1 115 ? -16.989 -15.493 -1.539 1.00 91.88 115 ALA A N 1
ATOM 902 C CA . ALA A 1 115 ? -17.121 -16.920 -1.799 1.00 91.88 115 ALA A CA 1
ATOM 903 C C . ALA A 1 115 ? -17.422 -17.190 -3.277 1.00 91.88 115 ALA A C 1
ATOM 905 O O . ALA A 1 115 ? -17.951 -16.344 -3.999 1.00 91.88 115 ALA A O 1
ATOM 906 N N . LYS A 1 116 ? -17.085 -18.395 -3.743 1.00 90.56 116 LYS A N 1
ATOM 907 C CA . LYS A 1 116 ? -17.505 -18.914 -5.049 1.00 90.56 116 LYS A CA 1
ATOM 908 C C . LYS A 1 116 ? -18.557 -19.996 -4.841 1.00 90.56 116 LYS A C 1
ATOM 910 O O . LYS A 1 116 ? -18.249 -21.044 -4.279 1.00 90.56 116 LYS A O 1
ATOM 915 N N . LEU A 1 117 ? -19.763 -19.773 -5.355 1.00 91.69 117 LEU A N 1
ATOM 916 C CA . LEU A 1 117 ? -20.806 -20.793 -5.380 1.00 91.69 117 LEU A CA 1
ATOM 917 C C . LEU A 1 117 ? -20.525 -21.806 -6.502 1.00 91.69 117 LEU A C 1
ATOM 919 O O . LEU A 1 117 ? -20.275 -21.432 -7.651 1.00 91.69 117 LEU A O 1
ATOM 923 N N . THR A 1 118 ? -20.542 -23.096 -6.170 1.00 91.19 118 THR A N 1
ATOM 924 C CA . THR A 1 118 ? -20.362 -24.206 -7.118 1.00 91.19 118 THR A CA 1
ATOM 925 C C . THR A 1 118 ? -21.472 -25.240 -6.950 1.00 91.19 118 THR A C 1
ATOM 927 O O . THR A 1 118 ? -22.144 -25.270 -5.924 1.00 91.19 118 THR A O 1
ATOM 930 N N . ALA A 1 119 ? -21.638 -26.136 -7.929 1.00 90.44 119 ALA A N 1
ATOM 931 C CA . ALA A 1 119 ? -22.612 -27.229 -7.837 1.00 90.44 119 ALA A CA 1
ATOM 932 C C . ALA A 1 119 ? -22.369 -28.170 -6.637 1.00 90.44 119 ALA A C 1
ATOM 934 O O . ALA A 1 119 ? -23.282 -28.869 -6.213 1.00 90.44 119 ALA A O 1
ATOM 935 N N . THR A 1 120 ? -21.148 -28.190 -6.093 1.00 88.94 120 THR A N 1
ATOM 936 C CA . THR A 1 120 ? -20.745 -29.019 -4.948 1.00 88.94 120 THR A CA 1
ATOM 937 C C . THR A 1 120 ? -20.721 -28.258 -3.618 1.00 88.94 120 THR A C 1
ATOM 939 O O . THR A 1 120 ? -20.341 -28.842 -2.609 1.00 88.94 120 THR A O 1
ATOM 942 N N . GLY A 1 121 ? -21.084 -26.970 -3.606 1.00 87.94 121 GLY A N 1
ATOM 943 C CA . GLY A 1 121 ? -21.116 -26.126 -2.406 1.00 87.94 121 GLY A CA 1
ATOM 944 C C . GLY A 1 121 ? -20.402 -24.781 -2.564 1.00 87.94 121 GLY A C 1
ATOM 945 O O . GLY A 1 121 ? -19.943 -24.414 -3.652 1.00 87.94 121 GLY A O 1
ATOM 946 N N . GLU A 1 122 ? -20.308 -24.040 -1.464 1.00 90.12 122 GLU A N 1
ATOM 947 C CA . GLU A 1 122 ? -19.615 -22.752 -1.394 1.00 90.12 122 GLU A CA 1
ATOM 948 C C . GLU A 1 122 ? -18.118 -22.924 -1.111 1.00 90.12 122 GLU A C 1
ATOM 950 O O . GLU A 1 122 ? -17.700 -23.711 -0.265 1.00 90.12 122 GLU A O 1
ATOM 955 N N . GLN A 1 123 ? -17.293 -22.169 -1.834 1.00 88.19 123 GLN A N 1
ATOM 956 C CA . GLN A 1 123 ? -15.851 -22.080 -1.616 1.00 88.19 123 GLN A CA 1
ATOM 957 C C . GLN A 1 123 ? -15.511 -20.681 -1.103 1.00 88.19 123 GLN A C 1
ATOM 959 O O . GLN A 1 123 ? -15.371 -19.750 -1.901 1.00 88.19 123 GLN A O 1
ATOM 964 N N . HIS A 1 124 ? -15.382 -20.532 0.215 1.00 88.81 124 HIS A N 1
ATOM 965 C CA . HIS A 1 124 ? -15.027 -19.259 0.844 1.00 88.81 124 HIS A CA 1
ATOM 966 C C . HIS A 1 124 ? -13.600 -18.820 0.486 1.00 88.81 124 HIS A C 1
ATOM 968 O O . HIS A 1 124 ? -12.685 -19.634 0.347 1.00 88.81 124 HIS A O 1
ATOM 974 N N . ARG A 1 125 ? -13.416 -17.510 0.328 1.00 90.62 125 ARG A N 1
ATOM 975 C CA . ARG A 1 125 ? -12.169 -16.838 -0.063 1.00 90.62 125 ARG A CA 1
ATOM 976 C C . ARG A 1 125 ? -11.951 -15.604 0.818 1.00 90.62 125 ARG A C 1
ATOM 978 O O . ARG A 1 125 ? -11.952 -14.488 0.303 1.00 90.62 125 ARG A O 1
ATOM 985 N N . PRO A 1 126 ? -11.808 -15.784 2.141 1.00 92.56 126 PRO A N 1
ATOM 986 C CA . PRO A 1 126 ? -11.743 -14.656 3.051 1.00 92.56 126 PRO A CA 1
ATOM 987 C C . PRO A 1 126 ? -10.524 -13.775 2.765 1.00 92.56 126 PRO A C 1
ATOM 989 O O . PRO A 1 126 ? -9.453 -14.261 2.394 1.00 92.56 126 PRO A O 1
ATOM 992 N N . GLU A 1 127 ? -10.674 -12.477 2.999 1.00 94.50 127 GLU A N 1
ATOM 993 C CA . GLU A 1 127 ? -9.583 -11.506 2.947 1.00 94.50 127 GLU A CA 1
ATOM 994 C C . GLU A 1 127 ? -9.183 -11.082 4.364 1.00 94.50 127 GLU A C 1
ATOM 996 O O . GLU A 1 127 ? -10.008 -11.010 5.274 1.00 94.50 127 GLU A O 1
ATOM 1001 N N . GLN A 1 128 ? -7.899 -10.783 4.558 1.00 96.19 128 GLN A N 1
ATOM 1002 C CA . GLN A 1 128 ? -7.380 -10.283 5.828 1.00 96.19 128 GLN A CA 1
ATOM 1003 C C . GLN A 1 128 ? -6.818 -8.878 5.650 1.00 96.19 128 GLN A C 1
ATOM 1005 O O . GLN A 1 128 ? -5.964 -8.645 4.790 1.00 96.19 128 GLN A O 1
ATOM 1010 N N . PHE A 1 129 ? -7.257 -7.961 6.507 1.00 96.75 129 PHE A N 1
ATOM 1011 C CA . PHE A 1 129 ? -6.750 -6.595 6.555 1.00 96.75 129 PHE A CA 1
ATOM 1012 C C . PHE A 1 129 ? -5.971 -6.377 7.854 1.00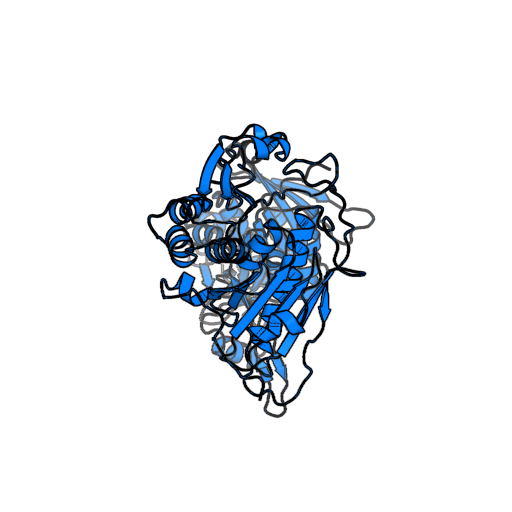 96.75 129 PHE A C 1
ATOM 1014 O O . PHE A 1 129 ? -6.582 -6.227 8.913 1.00 96.75 129 PHE A O 1
ATOM 1021 N N . PRO A 1 130 ? -4.627 -6.407 7.822 1.00 95.38 130 PRO A N 1
ATOM 1022 C CA . PRO A 1 130 ? -3.828 -6.253 9.029 1.00 95.38 130 PRO A CA 1
ATOM 1023 C C . PRO A 1 130 ? -3.929 -4.836 9.599 1.00 95.38 130 PRO A C 1
ATOM 1025 O O . PRO A 1 130 ? -3.871 -3.855 8.859 1.00 95.38 130 PRO A O 1
ATOM 1028 N N . THR A 1 131 ? -4.007 -4.741 10.926 1.00 94.81 131 THR A N 1
ATOM 1029 C CA . THR A 1 131 ? -3.773 -3.482 11.645 1.00 94.81 131 THR A CA 1
ATOM 1030 C C . THR A 1 131 ? -2.310 -3.071 11.486 1.00 94.81 131 THR A C 1
ATOM 1032 O O . THR A 1 131 ? -1.415 -3.924 11.494 1.00 94.81 131 THR A O 1
ATOM 1035 N N . ASP A 1 132 ? -2.051 -1.768 11.379 1.00 97.19 132 ASP A N 1
ATOM 1036 C CA . ASP A 1 132 ? -0.695 -1.227 11.282 1.00 97.19 132 ASP A CA 1
ATOM 1037 C C . ASP A 1 132 ? 0.200 -1.693 12.446 1.00 97.19 132 ASP A C 1
ATOM 1039 O O . ASP A 1 132 ? -0.180 -1.662 13.620 1.00 97.19 132 ASP A O 1
ATOM 1043 N N . THR A 1 133 ? 1.423 -2.116 12.120 1.00 89.12 133 THR A N 1
ATOM 1044 C CA . THR A 1 133 ? 2.358 -2.702 13.090 1.00 89.12 133 THR A CA 1
ATOM 1045 C C . THR A 1 133 ? 2.779 -1.720 14.182 1.00 89.12 133 THR A C 1
ATOM 1047 O O . THR A 1 133 ? 2.918 -2.131 15.336 1.00 89.12 133 THR A O 1
ATOM 1050 N N . LEU A 1 134 ? 2.979 -0.439 13.850 1.00 89.88 134 LEU A N 1
ATOM 1051 C CA . LEU A 1 134 ? 3.382 0.576 14.823 1.00 89.88 134 LEU A CA 1
ATOM 1052 C C . LEU A 1 134 ? 2.237 0.853 15.794 1.00 89.88 134 LEU A C 1
ATOM 1054 O O . LEU A 1 134 ? 2.443 0.764 17.003 1.00 89.88 134 LEU A O 1
ATOM 1058 N N . LEU A 1 135 ? 1.037 1.130 15.282 1.00 94.25 135 LEU A N 1
ATOM 1059 C CA . LEU A 1 135 ? -0.131 1.380 16.124 1.00 94.25 135 LEU A CA 1
ATOM 1060 C C . LEU A 1 135 ? -0.443 0.168 17.004 1.00 94.25 135 LEU A C 1
ATOM 1062 O O . LEU A 1 135 ? -0.640 0.326 18.206 1.00 94.25 135 LEU A O 1
ATOM 1066 N N . ARG A 1 136 ? -0.424 -1.048 16.440 1.00 92.25 136 ARG A N 1
ATOM 1067 C CA . ARG A 1 136 ? -0.672 -2.280 17.202 1.00 92.25 136 ARG A CA 1
ATOM 1068 C C . ARG A 1 136 ? 0.340 -2.473 18.323 1.00 92.25 136 ARG A C 1
ATOM 1070 O O . ARG A 1 136 ? -0.054 -2.846 19.418 1.00 92.25 136 ARG A O 1
ATOM 1077 N N . SER A 1 137 ? 1.623 -2.214 18.064 1.00 85.62 137 SER A N 1
ATOM 1078 C CA . SER A 1 137 ? 2.669 -2.277 19.092 1.00 85.62 137 SER A CA 1
ATOM 1079 C C . SER A 1 137 ? 2.392 -1.286 20.225 1.00 85.62 137 SER A C 1
ATOM 1081 O O . SER A 1 137 ? 2.435 -1.652 21.395 1.00 85.62 137 SER A O 1
ATOM 1083 N N . ARG A 1 138 ? 2.020 -0.047 19.885 1.00 92.31 138 ARG A N 1
ATOM 1084 C CA . ARG A 1 138 ? 1.700 0.996 20.870 1.00 92.31 138 ARG A CA 1
ATOM 1085 C C . ARG A 1 138 ? 0.483 0.648 21.712 1.00 92.31 138 ARG A C 1
ATOM 1087 O O . ARG A 1 138 ? 0.546 0.787 22.921 1.00 92.31 138 ARG A O 1
ATOM 1094 N N . ALA A 1 139 ? -0.574 0.138 21.088 1.00 92.81 139 ALA A N 1
ATOM 1095 C CA . ALA A 1 139 ? -1.751 -0.333 21.803 1.00 92.81 139 ALA A CA 1
ATOM 1096 C C . ALA A 1 139 ? -1.434 -1.544 22.699 1.00 92.81 139 ALA A C 1
ATOM 1098 O O . ALA A 1 139 ? -1.926 -1.612 23.817 1.00 92.81 139 ALA A O 1
ATOM 1099 N N . TYR A 1 140 ? -0.601 -2.483 22.237 1.00 87.56 140 TYR A N 1
ATOM 1100 C CA . TYR A 1 140 ? -0.249 -3.690 22.994 1.00 87.56 140 TYR A CA 1
ATOM 1101 C C . TYR A 1 140 ? 0.544 -3.389 24.270 1.00 87.56 140 TYR A C 1
ATOM 1103 O O . TYR A 1 140 ? 0.314 -4.020 25.295 1.00 87.56 140 TYR A O 1
ATOM 1111 N N . PHE A 1 141 ? 1.459 -2.421 24.212 1.00 84.94 141 PHE A N 1
ATOM 1112 C CA . PHE A 1 141 ? 2.261 -1.984 25.361 1.00 84.94 141 PHE A CA 1
ATOM 1113 C C . PHE A 1 141 ? 1.650 -0.788 26.108 1.00 84.94 141 PHE A C 1
ATOM 1115 O O . PHE A 1 141 ? 2.333 -0.143 26.901 1.00 84.94 141 PHE A O 1
ATOM 1122 N N . TYR A 1 142 ? 0.378 -0.474 25.857 1.00 87.88 142 TYR A N 1
ATOM 1123 C CA . TYR A 1 142 ? -0.342 0.563 26.583 1.00 87.88 142 TYR A CA 1
ATOM 1124 C C . TYR A 1 142 ? -0.814 0.015 27.938 1.00 87.88 142 TYR A C 1
ATOM 1126 O O . TYR A 1 142 ? -1.889 -0.571 28.057 1.00 87.88 142 TYR A O 1
ATOM 1134 N N . GLU A 1 143 ? 0.023 0.180 28.964 1.00 72.94 143 GLU A N 1
ATOM 1135 C CA . GLU A 1 143 ? -0.208 -0.360 30.316 1.00 72.94 143 GLU A CA 1
ATOM 1136 C C . GLU A 1 143 ? -1.021 0.570 31.232 1.00 72.94 143 GLU A C 1
ATOM 1138 O O . GLU A 1 143 ? -1.332 0.210 32.368 1.00 72.94 143 GLU A O 1
ATOM 1143 N N . ALA A 1 144 ? -1.382 1.766 30.761 1.00 72.75 144 ALA A N 1
ATOM 1144 C CA . ALA A 1 144 ? -2.043 2.768 31.589 1.00 72.75 144 ALA A CA 1
ATOM 1145 C C . ALA A 1 144 ? -3.465 2.303 31.954 1.00 72.75 144 ALA A C 1
ATOM 1147 O O . ALA A 1 144 ? -4.342 2.206 31.099 1.00 72.75 144 ALA A O 1
ATOM 1148 N N . ALA A 1 145 ? -3.725 1.998 33.224 1.00 74.81 145 ALA A N 1
ATOM 1149 C CA . ALA A 1 145 ? -5.045 1.549 33.675 1.00 74.81 145 ALA A CA 1
ATOM 1150 C C . ALA A 1 145 ? -6.073 2.698 33.738 1.00 74.81 145 ALA A C 1
ATOM 1152 O O . ALA A 1 145 ? -7.277 2.458 33.861 1.00 74.81 145 ALA A O 1
ATOM 1153 N N . GLU A 1 146 ? -5.625 3.950 33.635 1.00 80.94 146 GLU A N 1
ATOM 1154 C CA . GLU A 1 146 ? -6.417 5.163 33.830 1.00 80.94 146 GLU A CA 1
ATOM 1155 C C . GLU A 1 146 ? -7.579 5.276 32.843 1.00 80.94 146 GLU A C 1
ATOM 1157 O O . GLU A 1 146 ? -8.616 5.839 33.203 1.00 80.94 146 GLU A O 1
ATOM 1162 N N . TRP A 1 147 ? -7.468 4.724 31.628 1.00 87.81 147 TRP A N 1
ATOM 1163 C CA . TRP A 1 147 ? -8.574 4.753 30.663 1.00 87.81 147 TRP A CA 1
ATOM 1164 C C . TRP A 1 147 ? -9.813 4.022 31.190 1.00 87.81 147 TRP A C 1
ATOM 1166 O O . TRP A 1 147 ? -10.933 4.448 30.909 1.00 87.81 147 TRP A O 1
ATOM 1176 N N . LYS A 1 148 ? -9.640 2.985 32.022 1.00 89.25 148 LYS A N 1
ATOM 1177 C CA . LYS A 1 148 ? -10.750 2.231 32.623 1.00 89.25 148 LYS A CA 1
ATOM 1178 C C . LYS A 1 148 ? -11.605 3.137 33.515 1.00 89.25 148 LYS A C 1
ATOM 1180 O O . LYS A 1 148 ? -12.829 3.069 33.478 1.00 89.25 148 LYS A O 1
ATOM 1185 N N . SER A 1 149 ? -10.973 4.075 34.229 1.00 86.25 149 SER A N 1
ATOM 1186 C CA . SER A 1 149 ? -11.668 5.089 35.042 1.00 86.25 149 SER A CA 1
ATOM 1187 C C . SER A 1 149 ? -12.435 6.131 34.216 1.00 86.25 149 SER A C 1
ATOM 1189 O O . SER A 1 149 ? -13.258 6.872 34.751 1.00 86.25 149 SER A O 1
ATOM 1191 N N . LYS A 1 150 ? -12.179 6.209 32.902 1.00 88.69 150 LYS A N 1
ATOM 1192 C CA . LYS A 1 150 ? -12.865 7.123 31.975 1.00 88.69 150 LYS A CA 1
ATOM 1193 C C . LYS A 1 150 ? -14.120 6.512 31.360 1.00 88.69 150 LYS A C 1
ATOM 1195 O O . LYS A 1 150 ? -14.748 7.150 30.512 1.00 88.69 150 LYS A O 1
ATOM 1200 N N . ILE A 1 151 ? -14.512 5.305 31.757 1.00 90.69 151 ILE A N 1
ATOM 1201 C CA . ILE A 1 151 ? -15.790 4.707 31.372 1.00 90.69 151 ILE A CA 1
ATOM 1202 C C . ILE A 1 151 ? -16.882 5.342 32.242 1.00 90.69 151 ILE A C 1
ATOM 1204 O O . ILE A 1 151 ? -17.103 4.953 33.381 1.00 90.69 151 ILE A O 1
ATOM 1208 N N . ALA A 1 152 ? -17.555 6.360 31.702 1.00 82.94 152 ALA A N 1
ATOM 1209 C CA . ALA A 1 152 ? -18.546 7.169 32.421 1.00 82.94 152 ALA A CA 1
ATOM 1210 C C . ALA A 1 152 ? -19.940 6.514 32.525 1.00 82.94 152 ALA A C 1
ATOM 1212 O O . ALA A 1 152 ? -20.910 7.172 32.896 1.00 82.94 152 ALA A O 1
ATOM 1213 N N . VAL A 1 153 ? -20.054 5.234 32.165 1.00 87.38 153 VAL A N 1
ATOM 1214 C CA . VAL A 1 153 ? -21.310 4.478 32.131 1.00 87.38 153 VAL A CA 1
ATOM 1215 C C . VAL A 1 153 ? -21.223 3.331 33.126 1.00 87.38 153 VAL A C 1
ATOM 1217 O O . VAL A 1 153 ? -20.191 2.670 33.241 1.00 87.38 153 VAL A O 1
ATOM 1220 N N . VAL A 1 154 ? -22.312 3.100 33.855 1.00 85.62 154 VAL A N 1
ATOM 1221 C CA . VAL A 1 154 ? -22.407 2.003 34.821 1.00 85.62 154 VAL A CA 1
ATOM 1222 C C . VAL A 1 154 ? -22.380 0.670 34.075 1.00 85.62 154 VAL A C 1
ATOM 1224 O O . VAL A 1 154 ? -23.101 0.494 33.094 1.00 85.62 154 VAL A O 1
ATOM 1227 N N . ARG A 1 155 ? -21.545 -0.266 34.538 1.00 87.44 155 ARG A N 1
ATOM 1228 C CA . ARG A 1 155 ? -21.505 -1.627 33.995 1.00 87.44 155 ARG A CA 1
ATOM 1229 C C . ARG A 1 155 ? -22.847 -2.321 34.276 1.00 87.44 155 ARG A C 1
ATOM 1231 O O . ARG A 1 155 ? -23.254 -2.346 35.439 1.00 87.44 155 ARG A O 1
ATOM 1238 N N . PRO A 1 156 ? -23.539 -2.879 33.269 1.00 87.88 156 PRO A N 1
ATOM 1239 C CA . PRO A 1 156 ? -24.778 -3.611 33.507 1.00 87.88 156 PRO A CA 1
ATOM 1240 C C . PRO A 1 156 ? -24.566 -4.813 34.442 1.00 87.88 156 PRO A C 1
ATOM 1242 O O . PRO A 1 156 ? -23.557 -5.511 34.362 1.00 87.88 156 PRO A O 1
ATOM 1245 N N . GLY A 1 157 ? -25.531 -5.063 35.331 1.00 77.19 157 GLY A N 1
ATOM 1246 C CA . GLY A 1 157 ? -25.621 -6.300 36.117 1.00 77.19 157 GLY A CA 1
ATOM 1247 C C . GLY A 1 157 ? -24.732 -6.432 37.364 1.00 77.19 157 GLY A C 1
ATOM 1248 O O . GLY A 1 157 ? -24.934 -7.392 38.104 1.00 77.19 157 GLY A O 1
ATOM 1249 N N . ILE A 1 158 ? -23.792 -5.516 37.655 1.00 67.06 158 ILE A N 1
ATOM 1250 C CA . ILE A 1 158 ? -22.913 -5.617 38.844 1.00 67.06 158 ILE A CA 1
ATOM 1251 C C . ILE A 1 158 ? -22.648 -4.230 39.480 1.00 67.06 158 ILE A C 1
ATOM 1253 O O . ILE A 1 158 ? -22.295 -3.296 38.760 1.00 67.06 158 ILE A O 1
ATOM 1257 N N . PRO A 1 159 ? -22.759 -4.058 40.818 1.00 58.28 159 PRO A N 1
ATOM 1258 C CA . PRO A 1 159 ? -22.245 -2.874 41.517 1.00 58.28 159 PRO A CA 1
ATOM 1259 C C . PRO A 1 159 ? -20.712 -2.793 41.395 1.00 58.28 159 PRO A C 1
ATOM 1261 O O . PRO A 1 159 ? -20.038 -3.789 41.631 1.00 58.28 159 PRO A O 1
ATOM 1264 N N . GLN A 1 160 ? -20.158 -1.629 41.035 1.00 56.25 160 GLN A N 1
ATOM 1265 C CA . GLN A 1 160 ? -18.722 -1.424 40.769 1.00 56.25 160 GLN A CA 1
ATOM 1266 C C . GLN A 1 160 ? -17.815 -1.952 41.902 1.00 56.25 160 GLN A C 1
ATOM 1268 O O . GLN A 1 160 ? -17.684 -1.320 42.948 1.00 56.25 160 GLN A O 1
ATOM 1273 N N . ILE A 1 161 ? -17.159 -3.091 41.667 1.00 56.41 161 ILE A N 1
ATOM 1274 C CA . ILE A 1 161 ? -16.030 -3.618 42.454 1.00 56.41 161 ILE A CA 1
ATOM 1275 C C . ILE A 1 161 ? -14.796 -3.579 41.535 1.00 56.41 161 ILE A C 1
ATOM 1277 O O . ILE A 1 161 ? -14.933 -3.815 40.334 1.00 56.41 161 ILE A O 1
ATOM 1281 N N . GLU A 1 162 ? -13.605 -3.275 42.060 1.00 53.25 162 GLU A N 1
ATOM 1282 C CA . GLU A 1 162 ? -12.357 -3.111 41.279 1.00 53.25 162 GLU A CA 1
ATOM 1283 C C . GLU A 1 162 ? -12.029 -4.297 40.341 1.00 53.25 162 GLU A C 1
ATOM 1285 O O . GLU A 1 162 ? -11.485 -4.077 39.260 1.00 53.25 162 GLU A O 1
ATOM 1290 N N . ASP A 1 163 ? -12.470 -5.519 40.666 1.00 53.28 163 ASP A N 1
ATOM 1291 C CA . ASP A 1 163 ? -12.306 -6.733 39.841 1.00 53.28 163 ASP A CA 1
ATOM 1292 C C . ASP A 1 163 ? -13.229 -6.808 38.603 1.00 53.28 163 ASP A C 1
ATOM 1294 O O . ASP A 1 163 ? -13.220 -7.790 37.862 1.00 53.28 163 ASP A O 1
ATOM 1298 N N . THR A 1 164 ? -14.044 -5.780 38.344 1.00 67.94 164 THR A N 1
ATOM 1299 C CA . THR A 1 164 ? -15.032 -5.759 37.245 1.00 67.94 164 THR A CA 1
ATOM 1300 C C . THR A 1 164 ? -14.691 -4.771 36.127 1.00 67.94 164 THR A C 1
ATOM 1302 O O . THR A 1 164 ? -15.574 -4.342 35.381 1.00 67.94 164 THR A O 1
ATOM 1305 N N . LEU A 1 165 ? -13.424 -4.393 35.970 1.00 80.88 165 LEU A N 1
ATOM 1306 C CA . LEU A 1 165 ? -12.999 -3.551 34.851 1.00 80.88 165 LEU A CA 1
ATOM 1307 C C . LEU A 1 165 ? -12.777 -4.378 33.572 1.00 80.88 165 LEU A C 1
ATOM 1309 O O . LEU A 1 165 ? -12.369 -5.535 33.665 1.00 80.88 165 LEU A O 1
ATOM 1313 N N . PRO A 1 166 ? -13.002 -3.801 32.379 1.00 89.69 166 PRO A N 1
ATOM 1314 C CA . PRO A 1 166 ? -12.838 -4.530 31.129 1.00 89.69 166 PRO A CA 1
ATOM 1315 C C . PRO A 1 166 ? -11.371 -4.860 30.847 1.00 89.69 166 PRO A C 1
ATOM 1317 O O . PRO A 1 166 ? -10.455 -4.095 31.189 1.00 89.69 166 PRO A O 1
ATOM 1320 N N . ASN A 1 167 ? -11.159 -6.001 30.201 1.00 92.50 167 ASN A N 1
ATOM 1321 C CA . ASN A 1 167 ? -9.867 -6.419 29.672 1.00 92.50 167 ASN A CA 1
ATOM 1322 C C . ASN A 1 167 ? -9.686 -5.935 28.232 1.00 92.50 167 ASN A C 1
ATOM 1324 O O . ASN A 1 167 ? -10.647 -5.566 27.556 1.00 92.50 167 ASN A O 1
ATOM 1328 N N . VAL A 1 168 ? -8.434 -5.931 27.772 1.00 95.19 168 VAL A N 1
ATOM 1329 C CA . VAL A 1 168 ? -8.084 -5.608 26.384 1.00 95.19 168 VAL A CA 1
ATOM 1330 C C . VAL A 1 168 ? -7.521 -6.854 25.720 1.00 95.19 168 VAL A C 1
ATOM 1332 O O . VAL A 1 168 ? -6.566 -7.444 26.222 1.00 95.19 168 VAL A O 1
ATOM 1335 N N . HIS A 1 169 ? -8.089 -7.231 24.579 1.00 96.88 169 HIS A N 1
ATOM 1336 C CA . HIS A 1 169 ? -7.688 -8.404 23.807 1.00 96.88 169 HIS A CA 1
ATOM 1337 C C . HIS A 1 169 ? -7.146 -7.992 22.440 1.00 96.88 169 HIS A C 1
ATOM 1339 O O . HIS A 1 169 ? -7.684 -7.093 21.798 1.00 96.88 169 HIS A O 1
ATOM 1345 N N . PHE A 1 170 ? -6.101 -8.676 21.971 1.00 96.62 170 PHE A N 1
ATOM 1346 C CA . PHE A 1 170 ? -5.436 -8.398 20.691 1.00 96.62 170 PHE A CA 1
ATOM 1347 C C . PHE A 1 170 ? -5.606 -9.559 19.718 1.00 96.62 170 PHE A C 1
ATOM 1349 O O . PHE A 1 170 ? -4.657 -10.280 19.401 1.00 96.62 170 PHE A O 1
ATOM 1356 N N . GLU A 1 171 ? -6.831 -9.740 19.243 1.00 98.00 171 GLU A N 1
ATOM 1357 C CA . GLU A 1 171 ? -7.226 -10.887 18.429 1.00 98.00 171 GLU A CA 1
ATOM 1358 C C . GLU A 1 171 ? -7.991 -10.442 17.168 1.00 98.00 171 GLU A C 1
ATOM 1360 O O . GLU A 1 171 ? -8.303 -9.258 17.016 1.00 98.00 171 GLU A O 1
ATOM 1365 N N . PRO A 1 172 ? -8.219 -11.332 16.184 1.00 98.25 172 PRO A N 1
ATOM 1366 C CA . PRO A 1 172 ? -8.949 -10.983 14.970 1.00 98.25 172 PRO A CA 1
ATOM 1367 C C . PRO A 1 172 ? -10.399 -10.575 15.247 1.00 98.25 172 PRO A C 1
ATOM 1369 O O . PRO A 1 172 ? -11.056 -11.158 16.118 1.00 98.25 172 PRO A O 1
ATOM 1372 N N . ILE A 1 173 ? -10.899 -9.635 14.443 1.00 98.44 173 ILE A N 1
ATOM 1373 C CA . ILE A 1 173 ? -12.313 -9.238 14.391 1.00 98.44 173 ILE A CA 1
ATOM 1374 C C . ILE A 1 173 ? -12.852 -9.609 13.010 1.00 98.44 173 ILE A C 1
ATOM 1376 O O . ILE A 1 173 ? -12.258 -9.244 11.997 1.00 98.44 173 ILE A O 1
ATOM 1380 N N . ALA A 1 174 ? -13.941 -10.366 12.950 1.00 97.62 174 ALA A N 1
ATOM 1381 C CA . ALA A 1 174 ? -14.581 -10.738 11.697 1.00 97.62 174 ALA A CA 1
ATOM 1382 C C . ALA A 1 174 ? -15.501 -9.618 11.235 1.00 97.62 174 ALA A C 1
ATOM 1384 O O . ALA A 1 174 ? -16.183 -8.991 12.041 1.00 97.62 174 ALA A O 1
ATOM 1385 N N . SER A 1 175 ? -15.534 -9.405 9.927 1.00 97.25 175 SER A N 1
ATOM 1386 C CA . SER A 1 175 ? -16.388 -8.414 9.298 1.00 97.25 175 SER A CA 1
ATOM 1387 C C . SER A 1 175 ? -17.124 -9.032 8.116 1.00 97.25 175 SER A C 1
ATOM 1389 O O . SER A 1 175 ? -16.519 -9.751 7.319 1.00 97.25 175 SER A O 1
ATOM 1391 N N . GLY A 1 176 ? -18.426 -8.778 8.027 1.00 94.44 176 GLY A N 1
ATOM 1392 C CA . GLY A 1 176 ? -19.283 -9.228 6.932 1.00 94.44 176 GLY A CA 1
ATOM 1393 C C . GLY A 1 176 ? -20.585 -8.439 6.882 1.00 94.44 176 GLY A C 1
ATOM 1394 O O . GLY A 1 176 ? -20.774 -7.515 7.668 1.00 94.44 176 GLY A O 1
ATOM 1395 N N . GLU A 1 177 ? -21.478 -8.796 5.967 1.00 92.00 177 GLU A N 1
ATOM 1396 C CA . GLU A 1 177 ? -22.707 -8.033 5.704 1.00 92.00 177 GLU A CA 1
ATOM 1397 C C . GLU A 1 177 ? -23.882 -8.487 6.582 1.00 92.00 177 GLU A C 1
ATOM 1399 O O . GLU A 1 177 ? -24.949 -7.872 6.587 1.00 92.00 177 GLU A O 1
ATOM 1404 N N . LYS A 1 178 ? -23.710 -9.587 7.321 1.00 87.75 178 LYS A N 1
ATOM 1405 C CA . LYS A 1 178 ? -24.755 -10.197 8.147 1.00 87.75 178 LYS A CA 1
ATOM 1406 C C . LYS A 1 178 ? -24.577 -9.819 9.613 1.00 87.75 178 LYS A C 1
ATOM 1408 O O . LYS A 1 178 ? -23.497 -9.973 10.182 1.00 87.75 178 LYS A O 1
ATOM 1413 N N . VAL A 1 179 ? -25.679 -9.432 10.255 1.00 80.69 179 VAL A N 1
ATOM 1414 C CA . VAL A 1 179 ? -25.766 -9.414 11.719 1.00 80.69 179 VAL A CA 1
ATOM 1415 C C . VAL A 1 179 ? -25.813 -10.864 12.197 1.00 80.69 179 VAL A C 1
ATOM 1417 O O . VAL A 1 179 ? -26.805 -11.558 11.972 1.00 80.69 179 VAL A O 1
ATOM 1420 N N . ILE A 1 180 ? -24.751 -11.330 12.850 1.00 80.69 180 ILE A N 1
ATOM 1421 C CA . ILE A 1 180 ? -24.694 -12.698 13.375 1.00 80.69 180 ILE A CA 1
ATOM 1422 C C . ILE A 1 180 ? -25.536 -12.768 14.654 1.00 80.69 180 ILE A C 1
ATOM 1424 O O . ILE A 1 180 ? -25.291 -12.041 15.612 1.00 80.69 180 ILE A O 1
ATOM 1428 N N . ALA A 1 181 ? -26.559 -13.618 14.632 1.00 76.31 181 ALA A N 1
ATOM 1429 C CA . ALA A 1 181 ? -27.439 -13.916 15.763 1.00 76.31 181 ALA A CA 1
ATOM 1430 C C . ALA A 1 181 ? -27.889 -15.387 15.697 1.00 76.31 181 ALA A C 1
ATOM 1432 O O . ALA A 1 181 ? -29.061 -15.705 15.885 1.00 76.31 181 ALA A O 1
ATOM 1433 N N . ASP A 1 182 ? -26.968 -16.271 15.311 1.00 72.81 182 ASP A N 1
ATOM 1434 C CA . ASP A 1 182 ? -27.260 -17.666 14.996 1.00 72.81 182 ASP A CA 1
ATOM 1435 C C . ASP A 1 182 ? -26.142 -18.603 15.474 1.00 72.81 182 ASP A C 1
ATOM 1437 O O . ASP A 1 182 ? -24.955 -18.263 15.451 1.00 72.81 182 ASP A O 1
ATOM 1441 N N . LEU A 1 183 ? -26.547 -19.802 15.895 1.00 70.50 183 LEU A N 1
ATOM 1442 C CA . LEU A 1 183 ? -25.690 -20.808 16.517 1.00 70.50 183 LEU A CA 1
ATOM 1443 C C . LEU A 1 183 ? -24.771 -21.529 15.518 1.00 70.50 183 LEU A C 1
ATOM 1445 O O . LEU A 1 183 ? -23.797 -22.143 15.954 1.00 70.50 183 LEU A O 1
ATOM 1449 N N . GLU A 1 184 ? -25.030 -21.467 14.207 1.00 78.12 184 GLU A N 1
ATOM 1450 C CA . GLU A 1 184 ? -24.245 -22.200 13.201 1.00 78.12 184 GLU A CA 1
ATOM 1451 C C . GLU A 1 184 ? -23.142 -21.356 12.554 1.00 78.12 184 GLU A C 1
ATOM 1453 O O . GLU A 1 184 ? -22.062 -21.870 12.240 1.00 78.12 184 GLU A O 1
ATOM 1458 N N . THR A 1 185 ? -23.370 -20.050 12.397 1.00 82.44 185 THR A N 1
ATOM 1459 C CA . THR A 1 185 ? -22.441 -19.159 11.679 1.00 82.44 185 THR A CA 1
ATOM 1460 C C . THR A 1 185 ? -21.120 -18.972 12.435 1.00 82.44 185 THR A C 1
ATOM 1462 O O . THR A 1 185 ? -20.035 -19.046 11.852 1.00 82.44 185 THR A O 1
ATOM 1465 N N . LEU A 1 186 ? -21.174 -18.762 13.755 1.00 86.00 186 LEU A N 1
ATOM 1466 C CA . LEU A 1 186 ? -19.975 -18.492 14.552 1.00 86.00 186 LEU A CA 1
ATOM 1467 C C . LEU A 1 186 ? -18.998 -19.688 14.608 1.00 86.00 186 LEU A C 1
ATOM 1469 O O . LEU A 1 186 ? -17.796 -19.472 14.419 1.00 86.00 186 LEU A O 1
ATOM 1473 N N . PRO A 1 187 ? -19.453 -20.949 14.784 1.00 88.06 187 PRO A N 1
ATOM 1474 C CA . PRO A 1 187 ? -18.595 -22.125 14.636 1.00 88.06 187 PRO A CA 1
ATOM 1475 C C . PRO A 1 187 ? -17.871 -22.215 13.287 1.00 88.06 187 PRO A C 1
ATOM 1477 O O . PRO A 1 187 ? -16.692 -22.567 13.261 1.00 88.06 187 PRO A O 1
ATOM 1480 N N . GLN A 1 188 ? -18.529 -21.874 12.175 1.00 88.44 188 GLN A N 1
ATOM 1481 C CA . GLN A 1 188 ? -17.904 -21.894 10.844 1.00 88.44 188 GLN A CA 1
ATOM 1482 C C . GLN A 1 188 ? -16.788 -20.848 10.734 1.00 88.44 188 GLN A C 1
ATOM 148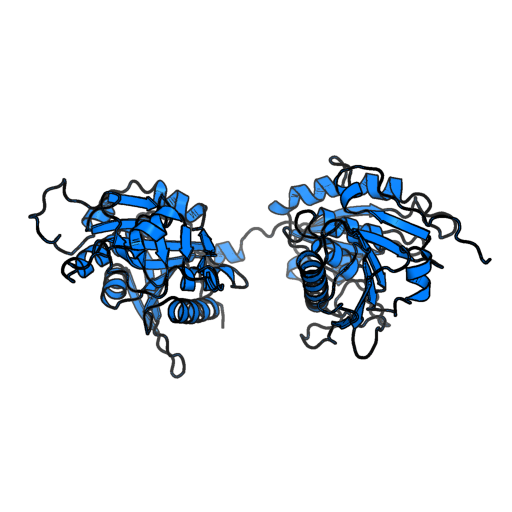4 O O . GLN A 1 188 ? -15.682 -21.151 10.276 1.00 88.44 188 GLN A O 1
ATOM 1489 N N . LEU A 1 189 ? -17.031 -19.634 11.236 1.00 91.25 189 LEU A N 1
ATOM 1490 C CA . LEU A 1 189 ? -16.005 -18.591 11.295 1.00 91.25 189 LEU A CA 1
ATOM 1491 C C . LEU A 1 189 ? -14.826 -18.997 12.183 1.00 91.25 189 LEU A C 1
ATOM 1493 O O . LEU A 1 189 ? -13.681 -18.710 11.841 1.00 91.25 189 LEU A O 1
ATOM 1497 N N . LEU A 1 190 ? -15.077 -19.703 13.287 1.00 91.88 190 LEU A N 1
ATOM 1498 C CA . LEU A 1 190 ? -14.028 -20.226 14.163 1.00 91.88 190 LEU A CA 1
ATOM 1499 C C . LEU A 1 190 ? -13.226 -21.363 13.521 1.00 91.88 190 LEU A C 1
ATOM 1501 O O . LEU A 1 190 ? -12.034 -21.477 13.796 1.00 91.88 190 LEU A O 1
ATOM 1505 N N . GLN A 1 191 ? -13.821 -22.172 12.641 1.00 91.81 191 GLN A N 1
ATOM 1506 C CA . GLN A 1 191 ? -13.059 -23.145 11.849 1.00 91.81 191 GLN A CA 1
ATOM 1507 C C . GLN A 1 191 ? -12.102 -22.442 10.878 1.00 91.81 191 GLN A C 1
ATOM 1509 O O . GLN A 1 191 ? -10.944 -22.841 10.762 1.00 91.81 191 GLN A O 1
ATOM 1514 N N . ALA A 1 192 ? -12.557 -21.373 10.218 1.00 91.44 192 ALA A N 1
ATOM 1515 C CA . ALA A 1 192 ? -11.736 -20.605 9.282 1.00 91.44 192 ALA A CA 1
ATOM 1516 C C . ALA A 1 192 ? -10.704 -19.698 9.985 1.00 91.44 192 ALA A C 1
ATOM 1518 O O . ALA A 1 192 ? -9.601 -19.487 9.480 1.00 91.44 192 ALA A O 1
ATOM 1519 N N . CYS A 1 193 ? -11.044 -19.167 11.160 1.00 94.50 193 CYS A N 1
ATOM 1520 C CA . CYS A 1 193 ? -10.202 -18.292 11.968 1.00 94.50 193 CYS A CA 1
ATOM 1521 C C . CYS A 1 193 ? -10.279 -18.685 13.460 1.00 94.50 193 CYS A C 1
ATOM 1523 O O . CYS A 1 193 ? -10.993 -18.051 14.242 1.00 94.50 193 CYS A O 1
ATOM 1525 N N . PRO A 1 194 ? -9.490 -19.681 13.913 1.00 95.00 194 PRO A N 1
ATOM 1526 C CA . PRO A 1 194 ? -9.578 -20.211 15.280 1.00 95.00 194 PRO A CA 1
ATOM 1527 C C . PRO A 1 194 ? -9.307 -19.206 16.393 1.00 95.00 194 PRO A C 1
ATOM 1529 O O . PRO A 1 194 ? -9.686 -19.452 17.534 1.00 95.00 194 PRO A O 1
ATOM 1532 N N . LYS A 1 195 ? -8.663 -18.073 16.092 1.00 95.12 195 LYS A N 1
ATOM 1533 C CA . LYS A 1 195 ? -8.362 -17.007 17.058 1.00 95.12 195 LYS A CA 1
ATOM 1534 C C . LYS A 1 195 ? -9.401 -15.892 17.115 1.00 95.12 195 LYS A C 1
ATOM 1536 O O . LYS A 1 195 ? -9.322 -15.078 18.021 1.00 95.12 195 LYS A O 1
ATOM 1541 N N . LEU A 1 196 ? -10.394 -15.893 16.227 1.00 96.62 196 LEU A N 1
ATOM 1542 C CA . LEU A 1 196 ? -11.448 -14.880 16.163 1.00 96.62 196 LEU A CA 1
ATOM 1543 C C . LEU A 1 196 ? -12.057 -14.580 17.539 1.00 96.62 196 LEU A C 1
ATOM 1545 O O . LEU A 1 196 ? -12.467 -15.522 18.218 1.00 96.62 196 LEU A O 1
ATOM 1549 N N . ALA A 1 197 ? -12.114 -13.307 17.928 1.00 97.19 197 ALA A N 1
ATOM 1550 C CA . ALA A 1 197 ? -12.610 -12.878 19.238 1.00 97.19 197 ALA A CA 1
ATOM 1551 C C . ALA A 1 197 ? -13.900 -12.053 19.168 1.00 97.19 197 ALA A C 1
ATOM 1553 O O . ALA A 1 197 ? -14.648 -12.035 20.143 1.00 97.19 197 ALA A O 1
ATOM 1554 N N . ALA A 1 198 ? -14.171 -11.399 18.036 1.00 97.19 198 ALA A N 1
ATOM 1555 C CA . ALA A 1 198 ? -15.356 -10.567 17.862 1.00 97.19 198 ALA A CA 1
ATOM 1556 C C . ALA A 1 198 ? -15.851 -10.543 16.410 1.00 97.19 198 ALA A C 1
ATOM 1558 O O . ALA A 1 198 ? -15.095 -10.867 15.492 1.00 97.19 198 ALA A O 1
ATOM 1559 N N . VAL A 1 199 ? -17.100 -10.129 16.206 1.00 96.44 199 VAL A N 1
ATOM 1560 C CA . VAL A 1 199 ? -17.765 -9.993 14.904 1.00 96.44 199 VAL A CA 1
ATOM 1561 C C . VAL A 1 199 ? -18.447 -8.621 14.794 1.00 96.44 199 VAL A C 1
ATOM 1563 O O . VAL A 1 199 ? -19.118 -8.174 15.722 1.00 96.44 199 VAL A O 1
ATOM 1566 N N . ALA A 1 200 ? -18.252 -7.937 13.669 1.00 96.31 200 ALA A N 1
ATOM 1567 C CA . ALA A 1 200 ? -18.809 -6.618 13.353 1.00 96.31 200 ALA A CA 1
ATOM 1568 C C . ALA A 1 200 ? -19.158 -6.526 11.853 1.00 96.31 200 ALA A C 1
ATOM 1570 O O . ALA A 1 200 ? -18.995 -7.507 11.126 1.00 96.31 200 ALA A O 1
ATOM 1571 N N . MET A 1 201 ? -19.621 -5.368 11.363 1.00 96.75 201 MET A N 1
ATOM 1572 C CA . MET A 1 201 ? -20.127 -5.245 9.983 1.00 96.75 201 MET A CA 1
ATOM 1573 C C . MET A 1 201 ? -19.390 -4.235 9.092 1.00 96.75 201 MET A C 1
ATOM 1575 O O . MET A 1 201 ? -19.625 -4.210 7.894 1.00 96.75 201 MET A O 1
ATOM 1579 N N . GLU A 1 202 ? -18.468 -3.431 9.628 1.00 98.12 202 GLU A N 1
ATOM 1580 C CA . GLU A 1 202 ? -17.897 -2.288 8.880 1.00 98.12 202 GLU A CA 1
ATOM 1581 C C . GLU A 1 202 ? -16.377 -2.347 8.681 1.00 98.12 202 GLU A C 1
ATOM 1583 O O . GLU A 1 202 ? -15.825 -1.641 7.831 1.00 98.12 202 GLU A O 1
ATOM 1588 N N . GLY A 1 203 ? -15.677 -3.135 9.504 1.00 97.62 203 GLY A N 1
ATOM 1589 C CA . GLY A 1 203 ? -14.218 -3.100 9.601 1.00 97.62 203 GLY A CA 1
ATOM 1590 C C . GLY A 1 203 ? -13.514 -3.353 8.267 1.00 97.62 203 GLY A C 1
ATOM 1591 O O . GLY A 1 203 ? -12.533 -2.676 7.947 1.00 97.62 203 GLY A O 1
ATOM 1592 N N . ALA A 1 204 ? -14.025 -4.285 7.454 1.00 98.31 204 ALA A N 1
ATOM 1593 C CA . ALA A 1 204 ? -13.412 -4.628 6.175 1.00 98.31 204 ALA A CA 1
ATOM 1594 C C . ALA A 1 204 ? -13.567 -3.503 5.146 1.00 98.31 204 ALA A C 1
ATOM 1596 O O . ALA A 1 204 ? -12.623 -3.223 4.404 1.00 98.31 204 ALA A O 1
ATOM 1597 N N . GLY A 1 205 ? -14.715 -2.823 5.132 1.00 98.31 205 GLY A N 1
ATOM 1598 C CA . GLY A 1 205 ? -14.973 -1.670 4.271 1.00 98.31 205 GLY A CA 1
ATOM 1599 C C . GLY A 1 205 ? -14.012 -0.515 4.543 1.00 98.31 205 GLY A C 1
ATOM 1600 O O . GLY A 1 205 ? -13.329 -0.040 3.628 1.00 98.31 205 GLY A O 1
ATOM 1601 N N . VAL A 1 206 ? -13.877 -0.118 5.815 1.00 98.62 206 VAL A N 1
ATOM 1602 C CA . VAL A 1 206 ? -12.941 0.948 6.225 1.00 98.62 206 VAL A CA 1
ATOM 1603 C C . VAL A 1 206 ? -11.496 0.563 5.897 1.00 98.62 206 VAL A C 1
ATOM 1605 O O . VAL A 1 206 ? -10.749 1.369 5.335 1.00 98.62 206 VAL A O 1
ATOM 1608 N N . ALA A 1 207 ? -11.099 -0.677 6.193 1.00 98.19 207 ALA A N 1
ATOM 1609 C CA . ALA A 1 207 ? -9.746 -1.156 5.927 1.00 98.19 207 ALA A CA 1
ATOM 1610 C C . ALA A 1 207 ? -9.419 -1.203 4.425 1.00 98.19 207 ALA A C 1
ATOM 1612 O O . ALA A 1 207 ? -8.312 -0.837 4.013 1.00 98.19 207 ALA A O 1
ATOM 1613 N N . ARG A 1 208 ? -10.384 -1.611 3.590 1.00 97.56 208 ARG A N 1
ATOM 1614 C CA . ARG A 1 208 ? -10.251 -1.622 2.128 1.00 97.56 208 ARG A CA 1
ATOM 1615 C C . ARG A 1 208 ? -10.073 -0.207 1.584 1.00 97.56 208 ARG A C 1
ATOM 1617 O O . ARG A 1 208 ? -9.143 0.019 0.812 1.00 97.56 208 ARG A O 1
ATOM 1624 N N . ALA A 1 209 ? -10.883 0.750 2.040 1.00 97.19 209 ALA A N 1
ATOM 1625 C CA . ALA A 1 209 ? -10.743 2.155 1.658 1.00 97.19 209 ALA A CA 1
ATOM 1626 C C . ALA A 1 209 ? -9.363 2.726 2.034 1.00 97.19 209 ALA A C 1
ATOM 1628 O O . ALA A 1 209 ? -8.747 3.419 1.223 1.00 97.19 209 ALA A O 1
ATOM 1629 N N . ALA A 1 210 ? -8.848 2.387 3.221 1.00 94.94 210 ALA A N 1
ATOM 1630 C CA . ALA A 1 210 ? -7.501 2.764 3.653 1.00 94.94 210 ALA A CA 1
ATOM 1631 C C . ALA A 1 210 ? -6.417 2.197 2.720 1.00 94.94 210 ALA A C 1
ATOM 1633 O O . ALA A 1 210 ? -5.566 2.941 2.229 1.00 94.94 210 ALA A O 1
ATOM 1634 N N . ARG A 1 211 ? -6.464 0.887 2.444 1.00 92.31 211 ARG A N 1
ATOM 1635 C CA . ARG A 1 211 ? -5.471 0.182 1.616 1.00 92.31 211 ARG A CA 1
ATOM 1636 C C . ARG A 1 211 ? -5.456 0.661 0.163 1.00 92.31 211 ARG A C 1
ATOM 1638 O O . ARG A 1 211 ? -4.397 0.668 -0.455 1.00 92.31 211 ARG A O 1
ATOM 1645 N N . SER A 1 212 ? -6.613 1.035 -0.376 1.00 86.75 212 SER A N 1
ATOM 1646 C CA . SER A 1 212 ? -6.767 1.488 -1.763 1.00 86.75 212 SER A CA 1
ATOM 1647 C C . SER A 1 212 ? -6.459 2.976 -1.974 1.00 86.75 212 SER A C 1
ATOM 1649 O O . SER A 1 212 ? -6.536 3.452 -3.105 1.00 86.75 212 SER A O 1
ATOM 1651 N N . HIS A 1 213 ? -6.125 3.730 -0.923 1.00 84.88 213 HIS A N 1
ATOM 1652 C CA . HIS A 1 213 ? -5.791 5.148 -1.049 1.00 84.88 213 HIS A CA 1
ATOM 1653 C C . HIS A 1 213 ? -4.375 5.359 -1.619 1.00 84.88 213 HIS A C 1
ATOM 1655 O O . HIS A 1 213 ? -3.473 4.571 -1.360 1.00 84.88 213 HIS A O 1
ATOM 1661 N N . ASN A 1 214 ? -4.143 6.455 -2.354 1.00 75.06 214 ASN A N 1
ATOM 1662 C CA . ASN A 1 214 ? -2.828 6.752 -2.953 1.00 75.06 214 ASN A CA 1
ATOM 1663 C C . ASN A 1 214 ? -1.721 6.975 -1.908 1.00 75.06 214 ASN A C 1
ATOM 1665 O O . ASN A 1 214 ? -0.548 6.727 -2.181 1.00 75.06 214 ASN A O 1
ATOM 1669 N N . ALA A 1 215 ? -2.094 7.444 -0.717 1.00 80.19 215 ALA A N 1
ATOM 1670 C CA . ALA A 1 215 ? -1.216 7.582 0.439 1.00 80.19 215 ALA A CA 1
ATOM 1671 C C . ALA A 1 215 ? -1.855 6.873 1.648 1.00 80.19 215 ALA A C 1
ATOM 1673 O O . ALA A 1 215 ? -2.437 7.548 2.496 1.00 80.19 215 ALA A O 1
ATOM 1674 N N . PRO A 1 216 ? -1.822 5.526 1.712 1.00 87.31 216 PRO A N 1
ATOM 1675 C CA . PRO A 1 216 ? -2.575 4.762 2.704 1.00 87.31 216 PRO A CA 1
ATOM 1676 C C . PRO A 1 216 ? -2.304 5.242 4.140 1.00 87.31 216 PRO A C 1
ATOM 1678 O O . PRO A 1 216 ? -1.137 5.276 4.550 1.00 87.31 216 PRO A O 1
ATOM 1681 N N . PRO A 1 217 ? -3.339 5.602 4.925 1.00 94.06 217 PRO A N 1
ATOM 1682 C CA . PRO A 1 217 ? -3.161 5.894 6.342 1.00 94.06 217 PRO A CA 1
ATOM 1683 C C . PRO A 1 217 ? -2.842 4.604 7.105 1.00 94.06 217 PRO A C 1
ATOM 1685 O O . PRO A 1 217 ? -3.158 3.495 6.663 1.00 94.06 217 PRO A O 1
ATOM 1688 N N . ARG A 1 218 ? -2.292 4.736 8.312 1.00 97.06 218 ARG A N 1
ATOM 1689 C CA . ARG A 1 218 ? -2.208 3.592 9.232 1.00 97.06 218 ARG A CA 1
ATOM 1690 C C . ARG A 1 218 ? -3.606 3.229 9.715 1.00 97.06 218 ARG A C 1
ATOM 1692 O O . ARG A 1 218 ? -4.303 4.099 10.230 1.00 97.06 218 ARG A O 1
ATOM 1699 N N . PHE A 1 219 ? -4.002 1.969 9.575 1.00 98.38 219 PHE A N 1
ATOM 1700 C CA . PHE A 1 219 ? -5.339 1.504 9.945 1.00 98.38 219 PHE A CA 1
ATOM 1701 C C . PHE A 1 219 ? -5.342 0.703 11.257 1.00 98.38 219 PHE A C 1
ATOM 1703 O O . PHE A 1 219 ? -4.411 -0.065 11.512 1.00 98.38 219 PHE A O 1
ATOM 1710 N N . MET A 1 220 ? -6.394 0.868 12.066 1.00 98.44 220 MET A N 1
ATOM 1711 C CA . MET A 1 220 ? -6.673 0.070 13.265 1.00 98.44 220 MET A CA 1
ATOM 1712 C C . MET A 1 220 ? -8.181 -0.009 13.538 1.00 98.44 220 MET A C 1
ATOM 1714 O O . MET A 1 220 ? -8.887 0.987 13.412 1.00 98.44 220 MET A O 1
ATOM 1718 N N . GLU A 1 221 ? -8.668 -1.169 13.976 1.00 98.75 221 GLU A N 1
ATOM 1719 C CA . GLU A 1 221 ? -10.042 -1.341 14.463 1.00 98.75 221 GLU A CA 1
ATOM 1720 C C . GLU A 1 221 ? -10.053 -1.660 15.965 1.00 98.75 221 GLU A C 1
ATOM 1722 O O . GLU A 1 221 ? -9.254 -2.473 16.440 1.00 98.75 221 GLU A O 1
ATOM 1727 N N . ILE A 1 222 ? -10.949 -1.005 16.708 1.00 98.75 222 ILE A N 1
ATOM 1728 C CA . ILE A 1 222 ? -11.125 -1.148 18.158 1.00 98.75 222 ILE A CA 1
ATOM 1729 C C . ILE A 1 222 ? -12.619 -1.303 18.446 1.00 98.75 222 ILE A C 1
ATOM 1731 O O . ILE A 1 222 ? -13.416 -0.426 18.106 1.00 98.75 222 ILE A O 1
ATOM 1735 N N . ARG A 1 223 ? -13.006 -2.401 19.097 1.00 98.62 223 ARG A N 1
ATOM 1736 C CA . ARG A 1 223 ? -14.409 -2.704 19.400 1.00 98.62 223 ARG A CA 1
ATOM 1737 C C . ARG A 1 223 ? -14.632 -3.000 20.876 1.00 98.62 223 ARG A C 1
ATOM 1739 O O . ARG A 1 223 ? -13.823 -3.680 21.492 1.00 98.62 223 ARG A O 1
ATOM 1746 N N . GLY A 1 224 ? -15.735 -2.514 21.431 1.00 98.25 224 GLY A N 1
ATOM 1747 C CA . GLY A 1 224 ? -16.235 -2.926 22.743 1.00 98.25 224 GLY A CA 1
ATOM 1748 C C . GLY A 1 224 ? -17.246 -4.057 22.592 1.00 98.25 224 GLY A C 1
ATOM 1749 O O . GLY A 1 224 ? -18.089 -4.002 21.698 1.00 98.25 224 GLY A O 1
ATOM 1750 N N . ILE A 1 225 ? -17.192 -5.068 23.453 1.00 97.44 225 ILE A N 1
ATOM 1751 C CA . ILE A 1 225 ? -18.077 -6.232 23.349 1.00 97.44 225 ILE A CA 1
ATOM 1752 C C . ILE A 1 225 ? -19.442 -5.939 23.975 1.00 97.44 225 ILE A C 1
ATOM 1754 O O . ILE A 1 225 ? -19.526 -5.675 25.178 1.00 97.44 225 ILE A O 1
ATOM 1758 N N . CYS A 1 226 ? -20.502 -5.982 23.164 1.00 94.62 226 CYS A N 1
ATOM 1759 C CA . CYS A 1 226 ? -21.871 -5.660 23.582 1.00 94.62 226 CYS A CA 1
ATOM 1760 C C . CYS A 1 226 ? -22.810 -6.869 23.690 1.00 94.62 226 CYS A C 1
ATOM 1762 O O . CYS A 1 226 ? -23.760 -6.826 24.458 1.00 94.62 226 CYS A O 1
ATOM 1764 N N . ASP A 1 227 ? -22.533 -7.953 22.977 1.00 93.25 227 ASP A N 1
ATOM 1765 C CA . ASP A 1 227 ? -23.287 -9.208 23.035 1.00 93.25 227 ASP A CA 1
ATOM 1766 C C . ASP A 1 227 ? -22.352 -10.389 22.706 1.00 93.25 227 ASP A C 1
ATOM 1768 O O . ASP A 1 227 ? -21.138 -10.199 22.601 1.00 93.25 227 ASP A O 1
ATOM 1772 N N . PHE A 1 228 ? -22.887 -11.608 22.569 1.00 90.94 228 PHE A N 1
ATOM 1773 C CA . PHE A 1 228 ? -22.127 -12.799 22.155 1.00 90.94 228 PHE A CA 1
ATOM 1774 C C . PHE A 1 228 ? -22.525 -13.343 20.773 1.00 90.94 228 PHE A C 1
ATOM 1776 O O . PHE A 1 228 ? -22.272 -14.512 20.473 1.00 90.94 228 PHE A O 1
ATOM 1783 N N . ALA A 1 229 ? -23.154 -12.510 19.936 1.00 81.38 229 ALA A N 1
ATOM 1784 C CA . ALA A 1 229 ? -23.691 -12.883 18.628 1.00 81.38 229 ALA A CA 1
ATOM 1785 C C . ALA A 1 229 ? -24.634 -14.109 18.669 1.00 81.38 229 ALA A C 1
ATOM 1787 O O . ALA A 1 229 ? -24.727 -14.872 17.703 1.00 81.38 229 ALA A O 1
ATOM 1788 N N . ASP A 1 230 ? -25.322 -14.302 19.799 1.00 77.44 230 ASP A N 1
ATOM 1789 C CA . ASP A 1 230 ? -26.291 -15.367 20.042 1.00 77.44 230 ASP A CA 1
ATOM 1790 C C . ASP A 1 230 ? -27.744 -14.841 19.937 1.00 77.44 230 ASP A C 1
ATOM 1792 O O . ASP A 1 230 ? -27.973 -13.629 19.820 1.00 77.44 230 ASP A O 1
ATOM 1796 N N . PRO A 1 231 ? -28.753 -15.732 19.903 1.00 69.19 231 PRO A N 1
ATOM 1797 C CA . PRO A 1 231 ? -30.153 -15.324 19.771 1.00 69.19 231 PRO A CA 1
ATOM 1798 C C . PRO A 1 231 ? -30.710 -14.503 20.950 1.00 69.19 231 PRO A C 1
ATOM 1800 O O . PRO A 1 231 ? -31.725 -13.832 20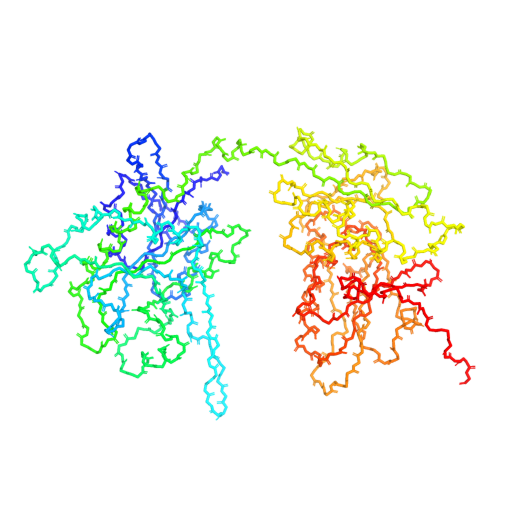.777 1.00 69.19 231 PRO A O 1
ATOM 1803 N N . ASP A 1 232 ? -30.063 -14.526 22.121 1.00 66.25 232 ASP A N 1
ATOM 1804 C CA . ASP A 1 232 ? -30.558 -13.927 23.373 1.00 66.25 232 ASP A CA 1
ATOM 1805 C C . ASP A 1 232 ? -30.088 -12.468 23.582 1.00 66.25 232 ASP A C 1
ATOM 1807 O O . ASP A 1 232 ? -30.063 -11.957 24.706 1.00 66.25 232 ASP A O 1
ATOM 1811 N N . LYS A 1 233 ? -29.704 -11.771 22.504 1.00 67.94 233 LYS A N 1
ATOM 1812 C CA . LYS A 1 233 ? -29.134 -10.418 22.578 1.00 67.94 233 LYS A CA 1
ATOM 1813 C C . LYS A 1 233 ? -30.132 -9.349 23.043 1.00 67.94 233 LYS A C 1
ATOM 1815 O O . LYS A 1 233 ? -31.293 -9.322 22.631 1.00 67.94 233 LYS A O 1
ATOM 1820 N N . ASN A 1 234 ? -29.642 -8.414 23.857 1.00 75.31 234 ASN A N 1
ATOM 1821 C CA . ASN A 1 234 ? -30.333 -7.183 24.236 1.00 75.31 234 ASN A CA 1
ATOM 1822 C C . ASN A 1 234 ? -29.383 -5.974 24.131 1.00 75.31 234 ASN A C 1
ATOM 1824 O O . ASN A 1 234 ? -28.169 -6.139 24.036 1.00 75.31 234 ASN A O 1
ATOM 1828 N N . ASP A 1 235 ? -29.930 -4.758 24.168 1.00 84.31 235 ASP A N 1
ATOM 1829 C CA . ASP A 1 235 ? -29.150 -3.534 23.929 1.00 84.31 235 ASP A CA 1
ATOM 1830 C C . ASP A 1 235 ? -28.512 -2.945 25.210 1.00 84.31 235 ASP A C 1
ATOM 1832 O O . ASP A 1 235 ? -27.896 -1.874 25.168 1.00 84.31 235 ASP A O 1
ATOM 1836 N N . ASP A 1 236 ? -28.624 -3.620 26.362 1.00 88.31 236 ASP A N 1
ATOM 1837 C CA . ASP A 1 236 ? -28.238 -3.072 27.676 1.00 88.31 236 ASP A CA 1
ATOM 1838 C C . ASP A 1 236 ? -26.741 -2.725 27.755 1.00 88.31 236 ASP A C 1
ATOM 1840 O O . ASP A 1 236 ? -26.326 -1.787 28.444 1.00 88.31 236 ASP A O 1
ATOM 1844 N N . TRP A 1 237 ? -25.914 -3.471 27.023 1.00 93.75 237 TRP A N 1
ATOM 1845 C CA . TRP A 1 237 ? -24.460 -3.325 27.021 1.00 93.75 237 TRP A CA 1
ATOM 1846 C C . TRP A 1 237 ? -23.933 -2.352 25.969 1.00 93.75 237 TRP A C 1
ATOM 1848 O O . TRP A 1 237 ? -22.776 -1.941 26.076 1.00 93.75 237 TRP A O 1
ATOM 1858 N N . HIS A 1 238 ? -24.746 -1.926 24.995 1.00 95.12 238 HIS A N 1
ATOM 1859 C CA . HIS A 1 238 ? -24.293 -1.082 23.879 1.00 95.12 238 HIS A CA 1
ATOM 1860 C C . HIS A 1 238 ? -23.629 0.206 24.379 1.00 95.12 238 HIS A C 1
ATOM 1862 O O . HIS A 1 238 ? -22.546 0.581 23.928 1.00 95.12 238 HIS A O 1
ATOM 1868 N N . CYS A 1 239 ? -24.247 0.862 25.365 1.00 94.94 239 CYS A N 1
ATOM 1869 C CA . CYS A 1 239 ? -23.735 2.108 25.930 1.00 94.94 239 CYS A CA 1
ATOM 1870 C C . CYS A 1 239 ? -22.399 1.911 26.656 1.00 94.94 239 CYS A C 1
ATOM 1872 O O . CYS A 1 239 ? -21.469 2.703 26.474 1.00 94.94 239 CYS A O 1
ATOM 1874 N N . TYR A 1 240 ? -22.286 0.844 27.453 1.00 95.38 240 TYR A N 1
ATOM 1875 C CA . TYR A 1 240 ? -21.066 0.529 28.191 1.00 95.38 240 TYR A CA 1
ATOM 1876 C C . TYR A 1 240 ? -19.926 0.140 27.245 1.00 95.38 240 TYR A C 1
ATOM 1878 O O . TYR A 1 240 ? -18.841 0.710 27.333 1.00 95.38 240 TYR A O 1
ATOM 1886 N N . ALA A 1 241 ? -20.188 -0.764 26.299 1.00 97.00 241 ALA A N 1
ATOM 1887 C CA . ALA A 1 241 ? -19.224 -1.240 25.314 1.00 97.00 241 ALA A CA 1
ATOM 1888 C C . ALA A 1 241 ? -18.692 -0.101 24.428 1.00 97.00 241 ALA A C 1
ATOM 1890 O O . ALA A 1 241 ? -17.478 0.046 24.273 1.00 97.00 241 ALA A O 1
ATOM 1891 N N . ALA A 1 242 ? -19.577 0.769 23.925 1.00 98.06 242 ALA A N 1
ATOM 1892 C CA . ALA A 1 242 ? -19.183 1.951 23.158 1.00 98.06 242 ALA A CA 1
ATOM 1893 C C . ALA A 1 242 ? -18.284 2.887 23.983 1.00 98.06 242 ALA A C 1
ATOM 1895 O O . ALA A 1 242 ? -17.273 3.394 23.493 1.00 98.06 242 ALA A O 1
ATOM 1896 N N . ASN A 1 243 ? -18.612 3.084 25.265 1.00 97.38 243 ASN A N 1
ATOM 1897 C CA . ASN A 1 243 ? -17.799 3.890 26.172 1.00 97.38 243 ASN A CA 1
ATOM 1898 C C . ASN A 1 243 ? -16.456 3.243 26.509 1.00 97.38 243 ASN A C 1
ATOM 1900 O O . ASN A 1 243 ? -15.473 3.971 26.615 1.00 97.38 243 ASN A O 1
ATOM 1904 N N . ALA A 1 244 ? -16.390 1.920 26.658 1.00 97.00 244 ALA A N 1
ATOM 1905 C CA . ALA A 1 244 ? -15.146 1.194 26.891 1.00 97.00 244 ALA A CA 1
ATOM 1906 C C . ALA A 1 244 ? -14.198 1.321 25.688 1.00 97.00 244 ALA A C 1
ATOM 1908 O O . ALA A 1 244 ? -13.047 1.727 25.860 1.00 97.00 244 ALA A O 1
ATOM 1909 N N . ALA A 1 245 ? -14.700 1.091 24.470 1.00 98.31 245 ALA A N 1
ATOM 1910 C CA . ALA A 1 245 ? -13.933 1.246 23.233 1.00 98.31 245 ALA A CA 1
ATOM 1911 C C . ALA A 1 245 ? -13.423 2.682 23.039 1.00 98.31 245 ALA A C 1
ATOM 1913 O O . ALA A 1 245 ? -12.240 2.900 22.761 1.00 98.31 245 ALA A O 1
ATOM 1914 N N . ALA A 1 246 ? -14.294 3.678 23.237 1.00 98.38 246 ALA A N 1
ATOM 1915 C CA . ALA A 1 246 ? -13.918 5.084 23.138 1.00 98.38 246 ALA A CA 1
ATOM 1916 C C . ALA A 1 246 ? -12.929 5.497 24.241 1.00 98.38 246 ALA A C 1
ATOM 1918 O O . ALA A 1 246 ? -11.974 6.220 23.965 1.00 98.38 246 ALA A O 1
ATOM 1919 N N . ALA A 1 247 ? -13.113 5.030 25.480 1.00 97.06 247 ALA A N 1
ATOM 1920 C CA . ALA A 1 247 ? -12.203 5.324 26.583 1.00 97.06 247 ALA A CA 1
ATOM 1921 C C . ALA A 1 247 ? -10.802 4.758 26.329 1.00 97.06 247 ALA A C 1
ATOM 1923 O O . ALA A 1 247 ? -9.832 5.503 26.463 1.00 97.06 247 ALA A O 1
ATOM 1924 N N . PHE A 1 248 ? -10.698 3.495 25.903 1.00 97.88 248 PHE A N 1
ATOM 1925 C CA . PHE A 1 248 ? -9.421 2.892 25.517 1.00 97.88 248 PHE A CA 1
ATOM 1926 C C . PHE A 1 248 ? -8.772 3.663 24.364 1.00 97.88 248 PHE A C 1
ATOM 1928 O O . PHE A 1 248 ? -7.607 4.040 24.455 1.00 97.88 248 PHE A O 1
ATOM 1935 N N . THR A 1 249 ? -9.539 3.961 23.310 1.00 98.25 249 THR A N 1
ATOM 1936 C CA . THR A 1 249 ? -9.034 4.679 22.131 1.00 98.25 249 THR A CA 1
ATOM 1937 C C . THR A 1 249 ? -8.456 6.040 22.506 1.00 98.25 249 THR A C 1
ATOM 1939 O O . THR A 1 249 ? -7.323 6.350 22.154 1.00 98.25 249 THR A O 1
ATOM 1942 N N . ILE A 1 250 ? -9.207 6.863 23.240 1.00 97.19 250 ILE A N 1
ATOM 1943 C CA . ILE A 1 250 ? -8.764 8.215 23.602 1.00 97.19 250 ILE A CA 1
ATOM 1944 C C . ILE A 1 250 ? -7.646 8.171 24.650 1.00 97.19 250 ILE A C 1
ATOM 1946 O O . ILE A 1 250 ? -6.721 8.979 24.586 1.00 97.19 250 ILE A O 1
ATOM 1950 N N . GLY A 1 251 ? -7.678 7.199 25.567 1.00 95.81 251 GLY A N 1
ATOM 1951 C CA . GLY A 1 251 ? -6.583 6.931 26.499 1.00 95.81 251 GLY A CA 1
ATOM 1952 C C . GLY A 1 251 ? -5.274 6.613 25.776 1.00 95.81 251 GLY A C 1
ATOM 1953 O O . GLY A 1 251 ? -4.252 7.233 26.068 1.00 95.81 251 GLY A O 1
ATOM 1954 N N . LEU A 1 252 ? -5.329 5.741 24.765 1.00 96.38 252 LEU A N 1
ATOM 1955 C CA . LEU A 1 252 ? -4.191 5.439 23.901 1.00 96.38 252 LEU A CA 1
ATOM 1956 C C . LEU A 1 252 ? -3.688 6.696 23.189 1.00 96.38 252 LEU A C 1
ATOM 1958 O O . LEU A 1 252 ? -2.484 6.904 23.127 1.00 96.38 252 LEU A O 1
ATOM 1962 N N . LEU A 1 253 ? -4.577 7.555 22.675 1.00 96.06 253 LEU A N 1
ATOM 1963 C CA . LEU A 1 253 ? -4.166 8.815 22.046 1.00 96.06 253 LEU A CA 1
ATOM 1964 C C . LEU A 1 253 ? -3.477 9.750 23.050 1.00 96.06 253 LEU A C 1
ATOM 1966 O O . LEU A 1 253 ? -2.433 10.313 22.723 1.00 96.06 253 LEU A O 1
ATOM 1970 N N . HIS A 1 254 ? -3.976 9.871 24.280 1.00 93.44 254 HIS A N 1
ATOM 1971 C CA . HIS A 1 254 ? -3.292 10.626 25.334 1.00 93.44 254 HIS A CA 1
ATOM 1972 C C . HIS A 1 254 ? -1.890 10.076 25.651 1.00 93.44 254 HIS A C 1
ATOM 1974 O O . HIS A 1 254 ? -0.985 10.871 25.891 1.00 93.44 254 HIS A O 1
ATOM 1980 N N . ASP A 1 255 ? -1.678 8.760 25.564 1.00 91.62 255 ASP A N 1
ATOM 1981 C CA . ASP A 1 255 ? -0.362 8.113 25.739 1.00 91.62 255 ASP A CA 1
ATOM 1982 C C . ASP A 1 255 ? 0.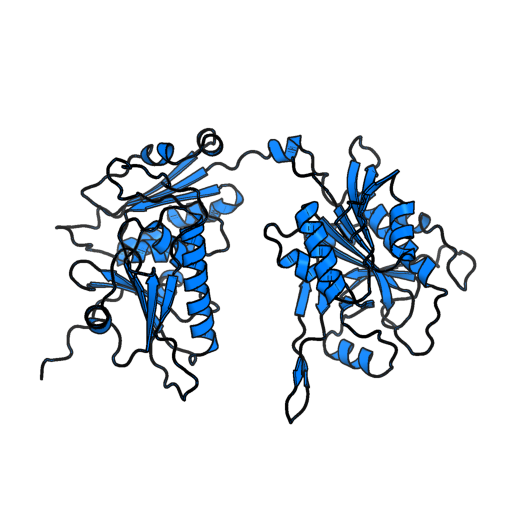620 8.362 24.577 1.00 91.62 255 ASP A C 1
ATOM 1984 O O . ASP A 1 255 ? 1.768 7.923 24.574 1.00 91.62 255 ASP A O 1
ATOM 1988 N N . ARG A 1 256 ? 0.190 9.136 23.579 1.00 92.06 256 ARG A N 1
ATOM 1989 C CA . ARG A 1 256 ? 1.001 9.575 22.446 1.00 92.06 256 ARG A CA 1
ATOM 1990 C C . ARG A 1 256 ? 1.577 8.403 21.629 1.00 92.06 256 ARG A C 1
ATOM 1992 O O . ARG A 1 256 ? 2.797 8.246 21.527 1.00 92.06 256 ARG A O 1
ATOM 1999 N N . PRO A 1 257 ? 0.723 7.616 20.948 1.00 91.94 257 PRO A N 1
ATOM 2000 C CA . PRO A 1 257 ? 1.155 6.397 20.266 1.00 91.94 257 PRO A CA 1
ATOM 2001 C C . PRO A 1 257 ? 2.042 6.719 19.051 1.00 91.94 257 PRO A C 1
ATOM 2003 O O . PRO A 1 257 ? 2.934 5.953 18.679 1.00 91.94 257 PRO A O 1
ATOM 2006 N N . VAL A 1 258 ? 1.846 7.892 18.451 1.00 91.88 258 VAL A N 1
ATOM 2007 C CA . VAL A 1 258 ? 2.675 8.462 17.384 1.00 91.88 258 VAL A CA 1
ATOM 2008 C C . VAL A 1 258 ? 2.848 9.957 17.644 1.00 91.88 258 VAL A C 1
ATOM 2010 O O . VAL A 1 258 ? 1.986 10.553 18.263 1.00 91.88 258 VAL A O 1
ATOM 2013 N N . PRO A 1 259 ? 3.929 10.616 17.209 1.00 88.69 259 PRO A N 1
ATOM 2014 C CA . PRO A 1 259 ? 4.021 12.068 17.349 1.00 88.69 259 PRO A CA 1
ATOM 2015 C C . PRO A 1 259 ? 2.921 12.772 16.527 1.00 88.69 259 PRO A C 1
ATOM 2017 O O . PRO A 1 259 ? 2.648 12.318 15.412 1.00 88.69 259 PRO A O 1
ATOM 2020 N N . PRO A 1 260 ? 2.341 13.886 17.019 1.00 88.81 260 PRO A N 1
ATOM 2021 C CA . PRO A 1 260 ? 1.464 14.728 16.212 1.00 88.81 260 PRO A CA 1
ATOM 2022 C C . PRO A 1 260 ? 2.121 15.183 14.911 1.00 88.81 260 PRO A C 1
ATOM 2024 O O . PRO A 1 260 ? 3.333 15.435 14.846 1.00 88.81 260 PRO A O 1
ATOM 2027 N N . LEU A 1 261 ? 1.301 15.336 13.881 1.00 82.75 261 LEU A N 1
ATOM 2028 C CA . LEU A 1 261 ? 1.606 16.009 12.638 1.00 82.75 261 LEU A CA 1
ATOM 2029 C C . LEU A 1 261 ? 1.882 17.474 12.955 1.00 82.75 261 LEU A C 1
ATOM 2031 O O . LEU A 1 261 ? 0.995 18.315 13.045 1.00 82.75 261 LEU A O 1
ATOM 2035 N N . ASN A 1 262 ? 3.158 17.786 13.119 1.00 66.00 262 ASN A N 1
ATOM 2036 C CA . ASN A 1 262 ? 3.605 19.160 13.158 1.00 66.00 262 ASN A CA 1
ATOM 2037 C C . ASN A 1 262 ? 3.858 19.616 11.716 1.00 66.00 262 ASN A C 1
ATOM 2039 O O . ASN A 1 262 ? 4.737 19.071 11.042 1.00 66.00 262 ASN A O 1
ATOM 2043 N N . THR A 1 263 ? 3.107 20.619 11.257 1.00 52.56 263 THR A N 1
ATOM 2044 C CA . THR A 1 263 ? 3.286 21.262 9.949 1.00 52.56 263 THR A CA 1
ATOM 2045 C C . THR A 1 263 ? 4.747 21.656 9.726 1.00 52.56 263 THR A C 1
ATOM 2047 O O . THR A 1 263 ? 5.290 21.370 8.667 1.00 52.56 263 THR A O 1
ATOM 2050 N N . GLU A 1 264 ? 5.438 22.194 10.737 1.00 48.91 264 GLU A N 1
ATOM 2051 C CA . GLU A 1 264 ? 6.865 22.523 10.645 1.00 48.91 264 GLU A CA 1
ATOM 2052 C C . GLU A 1 264 ? 7.751 21.282 10.544 1.00 48.91 264 GLU A C 1
ATOM 2054 O O . GLU A 1 264 ? 8.739 21.315 9.834 1.00 48.91 264 GLU A O 1
ATOM 2059 N N . ARG A 1 265 ? 7.427 20.164 11.200 1.00 45.66 265 ARG A N 1
ATOM 2060 C CA . ARG A 1 265 ? 8.254 18.938 11.178 1.00 45.66 265 ARG A CA 1
ATOM 2061 C C . ARG A 1 265 ? 8.023 18.082 9.928 1.00 45.66 265 ARG A C 1
ATOM 2063 O O . ARG A 1 265 ? 8.906 17.323 9.541 1.00 45.66 265 ARG A O 1
ATOM 2070 N N . LEU A 1 266 ? 6.852 18.201 9.304 1.00 45.22 266 LEU A N 1
ATOM 2071 C CA . LEU A 1 266 ? 6.534 17.632 7.991 1.00 45.22 266 LEU A CA 1
ATOM 2072 C C . LEU A 1 266 ? 7.147 18.463 6.859 1.00 45.22 266 LEU A C 1
ATOM 2074 O O . LEU A 1 266 ? 7.680 17.881 5.919 1.00 45.22 266 LEU A O 1
ATOM 2078 N N . LEU A 1 267 ? 7.131 19.797 6.983 1.00 45.72 267 LEU A N 1
ATOM 2079 C CA . LEU A 1 267 ? 7.841 20.714 6.083 1.00 45.72 267 LEU A CA 1
ATOM 2080 C C . LEU A 1 267 ? 9.369 20.637 6.266 1.00 45.72 267 LEU A C 1
ATOM 2082 O O . LEU A 1 267 ? 10.098 20.717 5.287 1.00 45.72 267 LEU A O 1
ATOM 2086 N N . ASN A 1 268 ? 9.848 20.410 7.495 1.00 43.53 268 ASN A N 1
ATOM 2087 C CA . ASN A 1 268 ? 11.267 20.264 7.849 1.00 43.53 268 ASN A CA 1
ATOM 2088 C C . ASN A 1 268 ? 11.691 18.799 8.021 1.00 43.53 268 ASN A C 1
ATOM 2090 O O . ASN A 1 268 ? 12.676 18.525 8.715 1.00 43.53 268 ASN A O 1
ATOM 2094 N N . LYS A 1 269 ? 10.971 17.829 7.435 1.00 47.25 269 LYS A N 1
ATOM 2095 C CA . LYS A 1 269 ? 11.500 16.462 7.364 1.00 47.25 269 LYS A CA 1
ATOM 2096 C C . LYS A 1 269 ? 12.816 16.586 6.595 1.00 47.25 269 LYS A C 1
ATOM 2098 O O . LYS A 1 269 ? 12.751 17.043 5.454 1.00 47.25 269 LYS A O 1
ATOM 2103 N N . PRO A 1 270 ? 13.983 16.261 7.192 1.00 54.78 270 PRO A N 1
ATOM 2104 C CA . PRO A 1 270 ? 15.252 16.458 6.520 1.00 54.78 270 PRO A CA 1
ATOM 2105 C C . PRO A 1 270 ? 15.158 15.730 5.198 1.00 54.78 270 PRO A C 1
ATOM 2107 O O . PRO A 1 270 ? 14.845 14.538 5.118 1.00 54.78 270 PRO A O 1
ATOM 2110 N N . GLU A 1 271 ? 15.281 16.527 4.157 1.00 68.25 271 GLU A N 1
ATOM 2111 C CA . GLU A 1 271 ? 15.072 16.089 2.812 1.00 68.25 271 GLU A CA 1
ATOM 2112 C C . GLU A 1 271 ? 16.161 15.044 2.528 1.00 68.25 271 GLU A C 1
ATOM 2114 O O . GLU A 1 271 ? 17.337 15.390 2.451 1.00 68.25 271 GLU A O 1
ATOM 2119 N N . LYS A 1 272 ? 15.771 13.760 2.430 1.00 80.50 272 LYS A N 1
ATOM 2120 C CA . LYS A 1 272 ? 16.680 12.662 2.072 1.00 80.50 272 LYS A CA 1
ATOM 2121 C C . LYS A 1 272 ? 17.618 13.094 0.934 1.00 80.50 272 LYS A C 1
ATOM 2123 O O . LYS A 1 272 ? 17.128 13.636 -0.059 1.00 80.50 272 LYS A O 1
ATOM 2128 N N . PRO A 1 273 ? 18.933 12.856 1.034 1.00 88.00 273 PRO A N 1
ATOM 2129 C CA . PRO A 1 273 ? 19.830 13.121 -0.079 1.00 88.00 273 PRO A CA 1
ATOM 2130 C C . PRO A 1 273 ? 19.380 12.349 -1.325 1.00 88.00 273 PRO A C 1
ATOM 2132 O O . PRO A 1 273 ? 18.853 11.235 -1.235 1.00 88.00 273 PRO A O 1
ATOM 2135 N N . LEU A 1 274 ? 19.594 12.949 -2.492 1.00 91.00 274 LEU A N 1
ATOM 2136 C CA . LEU A 1 274 ? 19.332 12.300 -3.770 1.00 91.00 274 LEU A CA 1
ATOM 2137 C C . LEU A 1 274 ? 20.487 11.359 -4.096 1.00 91.00 274 LEU A C 1
ATOM 2139 O O . LEU A 1 274 ? 21.640 11.793 -4.142 1.00 91.00 274 LEU A O 1
ATOM 2143 N N . LEU A 1 275 ? 20.176 10.100 -4.378 1.00 93.25 275 LEU A N 1
ATOM 2144 C CA . LEU A 1 275 ? 21.129 9.158 -4.950 1.00 93.25 275 LEU A CA 1
ATOM 2145 C C . LEU A 1 275 ? 20.818 9.019 -6.441 1.00 93.25 275 LEU A C 1
ATOM 2147 O O . LEU A 1 275 ? 19.833 8.392 -6.832 1.00 93.25 275 LEU A O 1
ATOM 2151 N N . ILE A 1 276 ? 21.627 9.677 -7.267 1.00 94.06 276 ILE A N 1
ATOM 2152 C CA . ILE A 1 276 ? 21.431 9.790 -8.711 1.00 94.06 276 ILE A CA 1
ATOM 2153 C C . ILE A 1 276 ? 22.176 8.652 -9.400 1.00 94.06 276 ILE A C 1
ATOM 2155 O O . ILE A 1 276 ? 23.398 8.693 -9.552 1.00 94.06 276 ILE A O 1
ATOM 2159 N N . ILE A 1 277 ? 21.428 7.647 -9.836 1.00 95.06 277 ILE A N 1
ATOM 2160 C CA . ILE A 1 277 ? 21.917 6.527 -10.631 1.00 95.06 277 ILE A CA 1
ATOM 2161 C C . ILE A 1 277 ? 21.940 6.960 -12.096 1.00 95.06 277 ILE A C 1
ATOM 2163 O O . ILE A 1 277 ? 20.907 7.291 -12.681 1.00 95.06 277 ILE A O 1
ATOM 2167 N N . CYS A 1 278 ? 23.135 6.950 -12.679 1.00 95.56 278 CYS A N 1
ATOM 2168 C CA . CYS A 1 278 ? 23.383 7.298 -14.068 1.00 95.56 278 CYS A CA 1
ATOM 2169 C C . CYS A 1 278 ? 23.959 6.091 -14.810 1.00 95.56 278 CYS A C 1
ATOM 2171 O O . CYS A 1 278 ? 25.091 5.696 -14.534 1.00 95.56 278 CYS A O 1
ATOM 2173 N N . ALA A 1 279 ? 23.204 5.522 -15.751 1.00 95.81 279 ALA A N 1
ATOM 2174 C CA . ALA A 1 279 ? 23.686 4.432 -16.602 1.00 95.81 279 ALA A CA 1
ATOM 2175 C C . ALA A 1 279 ? 24.102 4.941 -17.987 1.00 95.81 279 ALA A C 1
ATOM 2177 O O . ALA A 1 279 ? 23.355 5.685 -18.625 1.00 95.81 279 ALA A O 1
ATOM 2178 N N . GLN A 1 280 ? 25.266 4.524 -18.488 1.00 94.88 280 GLN A N 1
ATOM 2179 C CA . GLN A 1 280 ? 25.707 4.870 -19.839 1.00 94.88 280 GLN A CA 1
ATOM 2180 C C . GLN A 1 280 ? 26.352 3.699 -20.573 1.00 94.88 280 GLN A C 1
ATOM 2182 O O . GLN A 1 280 ? 27.137 2.935 -20.016 1.00 94.88 280 GLN A O 1
ATOM 2187 N N . SER A 1 281 ? 26.038 3.582 -21.858 1.00 92.94 281 SER A N 1
ATOM 2188 C CA . SER A 1 281 ? 26.685 2.641 -22.768 1.00 92.94 281 SER A CA 1
ATOM 2189 C C . SER A 1 281 ? 26.657 3.147 -24.217 1.00 92.94 281 SER A C 1
ATOM 2191 O O . SER A 1 281 ? 26.517 2.358 -25.144 1.00 92.94 281 SER A O 1
ATOM 2193 N N . LEU A 1 282 ? 26.704 4.462 -24.439 1.00 86.81 282 LEU A N 1
ATOM 2194 C CA . LEU A 1 282 ? 26.804 5.050 -25.777 1.00 86.81 282 LEU A CA 1
ATOM 2195 C C . LEU A 1 282 ? 28.162 5.756 -25.915 1.00 86.81 282 LEU A C 1
ATOM 2197 O O . LEU A 1 282 ? 28.325 6.843 -25.368 1.00 86.81 282 LEU A O 1
ATOM 2201 N N . PRO A 1 283 ? 29.135 5.192 -26.659 1.00 81.62 283 PRO A N 1
ATOM 2202 C CA . PRO A 1 283 ? 30.487 5.756 -26.741 1.00 81.62 283 PRO A CA 1
ATOM 2203 C C . PRO A 1 283 ? 30.524 7.175 -27.322 1.00 81.62 283 PRO A C 1
ATOM 2205 O O . PRO A 1 283 ? 31.373 7.981 -26.961 1.00 81.62 283 PRO A O 1
ATOM 2208 N N . ASN A 1 284 ? 29.573 7.493 -28.203 1.00 83.69 284 ASN A N 1
ATOM 2209 C CA . ASN A 1 284 ? 29.514 8.776 -28.905 1.00 83.69 284 ASN A CA 1
ATOM 2210 C C . ASN A 1 284 ? 28.817 9.884 -28.095 1.00 83.69 284 ASN A C 1
ATOM 2212 O O . ASN A 1 284 ? 28.658 10.994 -28.600 1.00 83.69 284 ASN A O 1
ATOM 2216 N N . ARG A 1 285 ? 28.362 9.599 -26.867 1.00 84.81 285 ARG A N 1
ATOM 2217 C CA . ARG A 1 285 ? 27.691 10.576 -26.006 1.00 84.81 285 ARG A CA 1
ATOM 2218 C C . ARG A 1 285 ? 28.000 10.303 -24.537 1.00 84.81 285 ARG A C 1
ATOM 2220 O O . ARG A 1 285 ? 27.374 9.460 -23.904 1.00 84.81 285 ARG A O 1
ATOM 2227 N N . VAL A 1 286 ? 28.905 11.098 -23.984 1.00 86.19 286 VAL A N 1
ATOM 2228 C CA . VAL A 1 286 ? 29.188 11.112 -22.546 1.00 86.19 286 VAL A CA 1
ATOM 2229 C C . VAL A 1 286 ? 28.083 11.886 -21.820 1.00 86.19 286 VAL A C 1
ATOM 2231 O O . VAL A 1 286 ? 27.693 12.962 -22.274 1.00 86.19 286 VAL A O 1
ATOM 2234 N N . ILE A 1 287 ? 27.566 11.345 -20.712 1.00 89.44 287 ILE A N 1
ATOM 2235 C CA . ILE A 1 287 ? 26.588 12.036 -19.856 1.00 89.44 287 ILE A CA 1
ATOM 2236 C C . ILE A 1 287 ? 27.334 12.791 -18.750 1.00 89.44 287 ILE A C 1
ATOM 2238 O O . ILE A 1 287 ? 27.916 12.181 -17.839 1.00 89.44 287 ILE A O 1
ATOM 2242 N N . ALA A 1 288 ? 27.314 14.123 -18.820 1.00 87.06 288 ALA A N 1
ATOM 2243 C CA . ALA A 1 288 ? 27.978 14.965 -17.827 1.00 87.06 288 ALA A CA 1
ATOM 2244 C C . ALA A 1 288 ? 27.280 14.850 -16.449 1.00 87.06 288 ALA A C 1
ATOM 2246 O O . ALA A 1 288 ? 26.058 14.689 -16.398 1.00 87.06 288 ALA A O 1
ATOM 2247 N N . PRO A 1 289 ? 28.019 14.910 -15.320 1.00 82.94 289 PRO A N 1
ATOM 2248 C CA . PRO A 1 289 ? 27.433 14.773 -13.979 1.00 82.94 289 PRO A CA 1
ATOM 2249 C C . PRO A 1 289 ? 26.303 15.762 -13.678 1.00 82.94 289 PRO A C 1
ATOM 2251 O O . PRO A 1 289 ? 25.371 15.443 -12.945 1.00 82.94 289 PRO A O 1
ATOM 2254 N N . ASP A 1 290 ? 26.408 16.964 -14.227 1.00 84.75 290 ASP A N 1
ATOM 2255 C CA . ASP A 1 290 ? 25.523 18.100 -14.013 1.00 84.75 290 ASP A CA 1
ATOM 2256 C C . ASP A 1 290 ? 24.379 18.185 -15.036 1.00 84.75 290 ASP A C 1
ATOM 2258 O O . ASP A 1 290 ? 23.444 18.960 -14.851 1.00 84.75 290 ASP A O 1
ATOM 2262 N N . GLU A 1 291 ? 24.389 17.352 -16.079 1.00 87.19 291 GLU A N 1
ATOM 2263 C CA . GLU A 1 291 ? 23.410 17.412 -17.171 1.00 87.19 291 GLU A CA 1
ATOM 2264 C C . GLU A 1 291 ? 21.964 17.236 -16.662 1.00 87.19 291 GLU A C 1
ATOM 2266 O O . GLU A 1 291 ? 21.040 17.944 -17.078 1.00 87.19 291 GLU A O 1
ATOM 2271 N N . ILE A 1 292 ? 21.785 16.338 -15.685 1.00 87.69 292 ILE A N 1
ATOM 2272 C CA . ILE A 1 292 ? 20.506 16.042 -15.025 1.00 87.69 292 ILE A CA 1
ATOM 2273 C C . ILE A 1 292 ? 19.954 17.229 -14.224 1.00 87.69 292 ILE A C 1
ATOM 2275 O O . ILE A 1 292 ? 18.745 17.327 -14.022 1.00 87.69 292 ILE A O 1
ATOM 2279 N N . LEU A 1 293 ? 20.805 18.172 -13.799 1.00 83.62 293 LEU A N 1
ATOM 2280 C CA . LEU A 1 293 ? 20.397 19.304 -12.958 1.00 83.62 293 LEU A CA 1
ATOM 2281 C C . LEU A 1 293 ? 19.397 20.224 -13.656 1.00 83.62 293 LEU A C 1
ATOM 2283 O O . LEU A 1 293 ? 18.573 20.848 -12.988 1.00 83.62 293 LEU A O 1
ATOM 2287 N N . SER A 1 294 ? 19.451 20.285 -14.987 1.00 80.50 294 SER A N 1
ATOM 2288 C CA . SER A 1 294 ? 18.476 21.010 -15.805 1.00 80.50 294 SER A CA 1
ATOM 2289 C C . SER A 1 294 ? 17.059 20.428 -15.700 1.00 80.50 294 SER A C 1
ATOM 2291 O O . SER A 1 294 ? 16.091 21.179 -15.800 1.00 80.50 294 SER A O 1
ATOM 2293 N N . GLY A 1 295 ? 16.937 19.117 -15.459 1.00 79.31 295 GLY A N 1
ATOM 2294 C CA . GLY A 1 295 ? 15.663 18.413 -15.297 1.00 79.31 295 GLY A CA 1
ATOM 2295 C C . GLY A 1 295 ? 15.105 18.452 -13.872 1.00 79.31 295 GLY A C 1
ATOM 2296 O O . GLY A 1 295 ? 13.901 18.293 -13.681 1.00 79.31 295 GLY A O 1
ATOM 2297 N N . LEU A 1 296 ? 15.949 18.702 -12.865 1.00 83.06 296 LEU A N 1
ATOM 2298 C CA . LEU A 1 296 ? 15.516 18.793 -11.471 1.00 83.06 296 LEU A CA 1
ATOM 2299 C C . LEU A 1 296 ? 14.699 20.073 -11.227 1.00 83.06 296 LEU A C 1
ATOM 2301 O O . LEU A 1 296 ? 15.063 21.163 -11.672 1.00 83.06 296 LEU A O 1
ATOM 2305 N N . ASN A 1 297 ? 13.608 19.960 -10.470 1.00 78.81 297 ASN A N 1
ATOM 2306 C CA . ASN A 1 297 ? 12.875 21.131 -9.983 1.00 78.81 297 ASN A CA 1
ATOM 2307 C C . ASN A 1 297 ? 13.644 21.830 -8.840 1.00 78.81 297 ASN A C 1
ATOM 2309 O O . ASN A 1 297 ? 14.614 21.289 -8.304 1.00 78.81 297 ASN A O 1
ATOM 2313 N N . ASP A 1 298 ? 13.211 23.031 -8.457 1.00 71.88 298 ASP A N 1
ATOM 2314 C CA . ASP A 1 298 ? 13.944 23.850 -7.480 1.00 71.88 298 ASP A CA 1
ATOM 2315 C C . ASP A 1 298 ? 14.028 23.206 -6.087 1.00 71.88 298 ASP A C 1
ATOM 2317 O O . ASP A 1 298 ? 15.051 23.343 -5.419 1.00 71.88 298 ASP A O 1
ATOM 2321 N N . GLY A 1 299 ? 13.023 22.411 -5.696 1.00 71.56 299 GLY A N 1
ATOM 2322 C CA . GLY A 1 299 ? 13.063 21.618 -4.461 1.00 71.56 299 GLY A CA 1
ATOM 2323 C C . GLY A 1 299 ? 14.146 20.534 -4.485 1.00 71.56 299 GLY A C 1
ATOM 2324 O O . GLY A 1 299 ? 14.886 20.364 -3.526 1.00 71.56 299 GLY A O 1
ATOM 2325 N N . LEU A 1 300 ? 14.329 19.844 -5.614 1.00 80.56 300 LEU A N 1
ATOM 2326 C CA . LEU A 1 300 ? 15.351 18.801 -5.757 1.00 80.56 300 LEU A CA 1
ATOM 2327 C C . LEU A 1 300 ? 16.770 19.372 -5.915 1.00 80.56 300 LEU A C 1
ATOM 2329 O O . LEU A 1 300 ? 17.737 18.743 -5.483 1.00 80.56 300 LEU A O 1
ATOM 2333 N N . LYS A 1 301 ? 16.922 20.559 -6.519 1.00 80.38 301 LYS A N 1
ATOM 2334 C CA . LYS A 1 301 ? 18.234 21.198 -6.742 1.00 80.38 301 LYS A CA 1
ATOM 2335 C C . LYS A 1 301 ? 18.954 21.579 -5.446 1.00 80.38 301 LYS A C 1
ATOM 2337 O O . LYS A 1 301 ? 20.185 21.559 -5.433 1.00 80.38 301 LYS A O 1
ATOM 2342 N N . GLY A 1 302 ? 18.207 21.915 -4.392 1.00 78.12 302 GLY A N 1
ATOM 2343 C CA . GLY A 1 302 ? 18.747 22.315 -3.088 1.00 78.12 302 GLY A CA 1
ATOM 2344 C C . GLY A 1 302 ? 19.275 21.162 -2.227 1.00 78.12 302 GLY A C 1
ATOM 2345 O O . GLY A 1 302 ? 19.938 21.408 -1.222 1.00 78.12 302 GLY A O 1
ATOM 2346 N N . ARG A 1 303 ? 19.014 19.907 -2.614 1.00 83.50 303 ARG A N 1
ATOM 2347 C CA . ARG A 1 303 ? 19.349 18.719 -1.816 1.00 83.50 303 ARG A CA 1
ATOM 2348 C C . ARG A 1 303 ? 20.799 18.283 -1.999 1.00 83.50 303 ARG A C 1
ATOM 2350 O O . ARG A 1 303 ? 21.389 18.421 -3.077 1.00 83.50 303 ARG A O 1
ATOM 2357 N N . THR A 1 304 ? 21.367 17.674 -0.956 1.00 87.62 304 THR A N 1
ATOM 2358 C CA . THR A 1 304 ? 22.624 16.922 -1.076 1.00 87.62 304 THR A CA 1
ATOM 2359 C C . THR A 1 304 ? 22.430 15.792 -2.082 1.00 87.62 304 THR A C 1
ATOM 2361 O O . THR A 1 304 ? 21.407 15.109 -2.070 1.00 87.62 304 THR A O 1
ATOM 2364 N N . ARG A 1 305 ? 23.401 15.620 -2.980 1.00 90.00 305 ARG A N 1
ATOM 2365 C CA . ARG A 1 305 ? 23.342 14.662 -4.085 1.00 90.00 305 ARG A CA 1
ATOM 2366 C C . ARG A 1 305 ? 24.589 13.803 -4.076 1.00 90.00 305 ARG A C 1
ATOM 2368 O O . ARG A 1 305 ? 25.693 14.321 -3.934 1.00 90.00 305 ARG A O 1
ATOM 2375 N N . GLU A 1 306 ? 24.400 12.519 -4.300 1.00 91.94 306 GLU A N 1
ATOM 2376 C CA . GLU A 1 306 ? 25.460 11.560 -4.560 1.00 91.94 306 GLU A CA 1
ATOM 2377 C C . GLU A 1 306 ? 25.205 10.921 -5.925 1.00 91.94 306 GLU A C 1
ATOM 2379 O O . GLU A 1 306 ? 24.062 10.618 -6.266 1.00 91.94 306 GLU A O 1
ATOM 2384 N N . ARG A 1 307 ? 26.257 10.747 -6.729 1.00 91.25 307 ARG A N 1
ATOM 2385 C CA . ARG A 1 307 ? 26.153 10.136 -8.058 1.00 91.25 307 ARG A CA 1
ATOM 2386 C C . ARG A 1 307 ? 26.671 8.706 -8.018 1.00 91.25 307 ARG A C 1
ATOM 2388 O O . ARG A 1 307 ? 27.812 8.469 -7.638 1.00 91.25 307 ARG A O 1
ATOM 2395 N N . VAL A 1 308 ? 25.864 7.790 -8.531 1.00 93.81 308 VAL A N 1
ATOM 2396 C CA . VAL A 1 308 ? 26.232 6.405 -8.823 1.00 93.81 308 VAL A CA 1
ATOM 2397 C C . VAL A 1 308 ? 26.381 6.282 -10.334 1.00 93.81 308 VAL A C 1
ATOM 2399 O O . VAL A 1 308 ? 25.398 6.341 -11.069 1.00 93.81 308 VAL A O 1
ATOM 2402 N N . SER A 1 309 ? 27.621 6.175 -10.810 1.00 93.94 309 SER A N 1
ATOM 2403 C CA . SER A 1 309 ? 27.921 6.085 -12.242 1.00 93.94 309 SER A CA 1
ATOM 2404 C C . SER A 1 309 ? 28.097 4.628 -12.657 1.00 93.94 309 SER A C 1
ATOM 2406 O O . SER A 1 309 ? 29.027 3.963 -12.205 1.00 93.94 309 SER A O 1
ATOM 2408 N N . LEU A 1 310 ? 27.228 4.147 -13.542 1.00 95.56 310 LEU A N 1
ATOM 2409 C CA . LEU A 1 310 ? 27.288 2.816 -14.139 1.00 95.56 310 LEU A CA 1
ATOM 2410 C C . LEU A 1 310 ? 27.710 2.961 -15.600 1.00 95.56 310 LEU A C 1
ATOM 2412 O O . LEU A 1 310 ? 26.896 3.257 -16.477 1.00 95.56 310 LEU A O 1
ATOM 2416 N N . ASP A 1 311 ? 29.009 2.806 -15.845 1.00 94.81 311 ASP A N 1
ATOM 2417 C CA . ASP A 1 311 ? 29.597 2.971 -17.171 1.00 94.81 311 ASP A CA 1
ATOM 2418 C C . ASP A 1 311 ? 29.927 1.624 -17.820 1.00 94.81 311 ASP A C 1
ATOM 2420 O O . ASP A 1 311 ? 30.838 0.898 -17.402 1.00 94.81 311 ASP A O 1
ATOM 2424 N N . PHE A 1 312 ? 29.181 1.312 -18.875 1.00 95.88 312 PHE A N 1
ATOM 2425 C CA . PHE A 1 312 ? 29.358 0.126 -19.704 1.00 95.88 312 PHE A CA 1
ATOM 2426 C C . PHE A 1 312 ? 29.998 0.449 -21.060 1.00 95.88 312 PHE A C 1
ATOM 2428 O O . PHE A 1 312 ? 30.199 -0.458 -21.864 1.00 95.88 312 PHE A O 1
ATOM 2435 N N . THR A 1 313 ? 30.354 1.709 -21.340 1.00 94.31 313 THR A N 1
ATOM 2436 C CA . THR A 1 313 ? 31.026 2.089 -22.596 1.00 94.31 313 THR A CA 1
ATOM 2437 C C . THR A 1 313 ? 32.346 1.348 -22.853 1.00 94.31 313 THR A C 1
ATOM 2439 O O . THR A 1 313 ? 32.588 1.025 -24.017 1.00 94.31 313 THR A O 1
ATOM 2442 N N . PRO A 1 314 ? 33.160 0.954 -21.842 1.00 94.75 314 PRO A N 1
ATOM 2443 C CA . PRO A 1 314 ? 34.360 0.148 -22.088 1.00 94.75 314 PRO A CA 1
ATOM 2444 C C . PRO A 1 314 ? 34.072 -1.256 -22.640 1.00 94.75 314 PRO A C 1
ATOM 2446 O O . PRO A 1 314 ? 34.975 -1.905 -23.165 1.00 94.75 314 PRO A O 1
ATOM 2449 N N . LEU A 1 315 ? 32.828 -1.735 -22.520 1.00 95.06 315 LEU A N 1
ATOM 2450 C CA . LEU A 1 315 ? 32.382 -3.029 -23.042 1.00 95.06 315 LEU A CA 1
ATOM 2451 C C . LEU A 1 315 ? 31.919 -2.936 -24.503 1.00 95.06 315 LEU A C 1
ATOM 2453 O O . LEU A 1 315 ? 31.352 -3.892 -25.025 1.00 95.06 315 LEU A O 1
ATOM 2457 N N . ILE A 1 316 ? 32.141 -1.798 -25.169 1.00 91.56 316 ILE A N 1
ATOM 2458 C CA . ILE A 1 316 ? 31.736 -1.568 -26.555 1.00 91.56 316 ILE A CA 1
ATOM 2459 C C . ILE A 1 316 ? 32.968 -1.419 -27.437 1.00 91.56 316 ILE A C 1
ATOM 2461 O O . ILE A 1 316 ? 33.814 -0.552 -27.212 1.00 91.56 316 ILE A O 1
ATOM 2465 N N . LYS A 1 317 ? 33.050 -2.236 -28.489 1.00 89.81 317 LYS A N 1
ATOM 2466 C CA . LYS A 1 317 ? 34.129 -2.188 -29.486 1.00 89.81 317 LYS A CA 1
ATOM 2467 C C . LYS A 1 317 ? 33.524 -2.193 -30.882 1.00 89.81 317 LYS A C 1
ATOM 2469 O O . LYS A 1 317 ? 32.666 -3.011 -31.188 1.00 89.81 317 LYS A O 1
ATOM 2474 N N . GLY A 1 318 ? 33.936 -1.247 -31.728 1.00 84.19 318 GLY A N 1
ATOM 2475 C CA . GLY A 1 318 ? 33.416 -1.138 -33.098 1.00 84.19 318 GLY A CA 1
ATOM 2476 C C . GLY A 1 318 ? 31.899 -0.907 -33.189 1.00 84.19 318 GLY A C 1
ATOM 2477 O O . GLY A 1 318 ? 31.294 -1.259 -34.194 1.00 84.19 318 GLY A O 1
ATOM 2478 N N . GLY A 1 319 ? 31.278 -0.346 -32.143 1.00 82.56 319 GLY A N 1
ATOM 2479 C CA . GLY A 1 319 ? 29.826 -0.138 -32.068 1.00 82.56 319 GLY A CA 1
ATOM 2480 C C . GLY A 1 319 ? 29.017 -1.355 -31.606 1.00 82.56 319 GLY A C 1
ATOM 2481 O O . GLY A 1 319 ? 27.796 -1.260 -31.548 1.00 82.56 319 GLY A O 1
ATOM 2482 N N . VAL A 1 320 ? 29.680 -2.458 -31.247 1.00 86.25 320 VAL A N 1
ATOM 2483 C CA . VAL A 1 320 ? 29.058 -3.697 -30.758 1.00 86.25 320 VAL A CA 1
ATOM 2484 C C . VAL A 1 320 ? 29.338 -3.866 -29.267 1.00 86.25 320 VAL A C 1
ATOM 2486 O O . VAL A 1 320 ? 30.454 -3.602 -28.813 1.00 86.25 320 VAL A O 1
ATOM 2489 N N . PHE A 1 321 ? 28.337 -4.312 -28.507 1.00 91.00 321 PHE A N 1
ATOM 2490 C CA . PHE A 1 321 ? 28.484 -4.649 -27.092 1.00 91.00 321 PHE A CA 1
ATOM 2491 C C . PHE A 1 321 ? 29.155 -6.021 -26.960 1.00 91.00 321 PHE A C 1
ATOM 2493 O O . PHE A 1 321 ? 28.560 -7.039 -27.293 1.00 91.00 321 PHE A O 1
ATOM 2500 N N . THR A 1 322 ? 30.415 -6.061 -26.528 1.00 91.94 322 THR A N 1
ATOM 2501 C CA . THR A 1 322 ? 31.248 -7.270 -26.642 1.00 91.94 322 THR A CA 1
ATOM 2502 C C . THR A 1 322 ? 31.164 -8.217 -25.455 1.00 91.94 322 THR A C 1
ATOM 2504 O O . THR A 1 322 ? 31.614 -9.350 -25.574 1.00 91.94 322 THR A O 1
ATOM 2507 N N . ASP A 1 323 ? 30.660 -7.760 -24.307 1.00 94.06 323 ASP A N 1
ATOM 2508 C CA . ASP A 1 323 ? 30.657 -8.562 -23.077 1.00 94.06 323 ASP A CA 1
ATOM 2509 C C . ASP A 1 323 ? 29.435 -8.258 -22.184 1.00 94.06 323 ASP A C 1
ATOM 2511 O O . ASP A 1 323 ? 29.547 -7.578 -21.156 1.00 94.06 323 ASP A O 1
ATOM 2515 N N . PRO A 1 324 ? 28.233 -8.712 -22.586 1.00 95.31 324 PRO A N 1
ATOM 2516 C CA . PRO A 1 324 ? 27.019 -8.588 -21.774 1.00 95.31 324 PRO A CA 1
ATOM 2517 C C . PRO A 1 324 ? 27.132 -9.297 -20.418 1.00 95.31 324 PRO A C 1
ATOM 2519 O O . PRO A 1 324 ? 26.563 -8.810 -19.443 1.00 95.31 324 PRO A O 1
ATOM 2522 N N . ALA A 1 325 ? 27.908 -10.380 -20.314 1.00 95.44 325 ALA A N 1
ATOM 2523 C CA . ALA A 1 325 ? 28.065 -11.129 -19.068 1.00 95.44 325 ALA A CA 1
ATOM 2524 C C . ALA A 1 325 ? 28.790 -10.294 -18.004 1.00 95.44 325 ALA A C 1
ATOM 2526 O O . ALA A 1 325 ? 28.313 -10.190 -16.872 1.00 95.44 325 ALA A O 1
ATOM 2527 N N . CYS A 1 326 ? 29.876 -9.609 -18.378 1.00 95.50 326 CYS A N 1
ATOM 2528 C CA . CYS A 1 326 ? 30.561 -8.672 -17.487 1.00 95.50 326 CYS A CA 1
ATOM 2529 C C . CYS A 1 326 ? 29.635 -7.531 -17.037 1.00 95.50 326 CYS A C 1
ATOM 2531 O O . CYS A 1 326 ? 29.680 -7.114 -15.879 1.00 95.50 326 CYS A O 1
ATOM 2533 N N . ALA A 1 327 ? 28.775 -7.022 -17.926 1.00 96.38 327 ALA A N 1
ATOM 2534 C CA . ALA A 1 327 ? 27.821 -5.972 -17.572 1.00 96.38 327 ALA A CA 1
ATOM 2535 C C . ALA A 1 327 ? 26.793 -6.446 -16.534 1.00 96.38 327 ALA A C 1
ATOM 2537 O O . ALA A 1 327 ? 26.542 -5.725 -15.567 1.00 96.38 327 ALA A O 1
ATOM 2538 N N . VAL A 1 328 ? 26.249 -7.658 -16.702 1.00 96.75 328 VAL A N 1
ATOM 2539 C CA . VAL A 1 328 ? 25.333 -8.262 -15.724 1.00 96.75 328 VAL A CA 1
ATOM 2540 C C . VAL A 1 328 ? 26.038 -8.480 -14.392 1.00 96.75 328 VAL A C 1
ATOM 2542 O O . VAL A 1 328 ? 25.527 -8.029 -13.372 1.00 96.75 328 VAL A O 1
ATOM 2545 N N . GLN A 1 329 ? 27.243 -9.054 -14.400 1.00 94.62 329 GLN A N 1
ATOM 2546 C CA . GLN A 1 329 ? 28.020 -9.287 -13.182 1.00 94.62 329 GLN A CA 1
ATOM 2547 C C . GLN A 1 329 ? 28.253 -7.994 -12.385 1.00 94.62 329 GLN A C 1
ATOM 2549 O O . GLN A 1 329 ? 28.134 -7.992 -11.165 1.00 94.62 329 GLN A O 1
ATOM 2554 N N . ARG A 1 330 ? 28.530 -6.865 -13.054 1.00 94.56 330 ARG A N 1
ATOM 2555 C CA . ARG A 1 330 ? 28.683 -5.556 -12.384 1.00 94.56 330 ARG A CA 1
ATOM 2556 C C . ARG A 1 330 ? 27.397 -5.058 -11.718 1.00 94.56 330 ARG A C 1
ATOM 2558 O O . ARG A 1 330 ? 27.480 -4.292 -10.759 1.00 94.56 330 ARG A O 1
ATOM 2565 N N . LEU A 1 331 ? 26.232 -5.421 -12.254 1.00 95.44 331 LEU A N 1
ATOM 2566 C CA . LEU A 1 331 ? 24.928 -5.045 -11.705 1.00 95.44 331 LEU A CA 1
ATOM 2567 C C . LEU A 1 331 ? 24.492 -5.976 -10.569 1.00 95.44 331 LEU A C 1
ATOM 2569 O O . LEU A 1 331 ? 23.848 -5.509 -9.633 1.00 95.44 331 LEU A O 1
ATOM 2573 N N . THR A 1 332 ? 24.837 -7.261 -10.647 1.00 92.88 332 THR A N 1
ATOM 2574 C CA . THR A 1 332 ? 24.402 -8.290 -9.692 1.00 92.88 332 THR A CA 1
ATOM 2575 C C . THR A 1 332 ? 25.408 -8.559 -8.574 1.00 92.88 332 THR A C 1
ATOM 2577 O O . THR A 1 332 ? 25.058 -9.235 -7.611 1.00 92.88 332 THR A O 1
ATOM 2580 N N . ASP A 1 333 ? 26.628 -8.012 -8.651 1.00 90.62 333 ASP A N 1
ATOM 2581 C CA . ASP A 1 333 ? 27.623 -8.088 -7.577 1.00 90.62 333 ASP A CA 1
ATOM 2582 C C . ASP A 1 333 ? 27.055 -7.501 -6.264 1.00 90.62 333 ASP A C 1
ATOM 2584 O O . ASP A 1 333 ? 26.800 -6.291 -6.198 1.00 90.62 333 ASP A O 1
ATOM 2588 N N . PRO A 1 334 ? 26.894 -8.310 -5.195 1.00 85.88 334 PRO A N 1
ATOM 2589 C CA . PRO A 1 334 ? 26.372 -7.846 -3.910 1.00 85.88 334 PRO A CA 1
ATOM 2590 C C . PRO A 1 334 ? 27.237 -6.771 -3.240 1.00 85.88 334 PRO A C 1
ATOM 2592 O O . PRO A 1 334 ? 26.737 -6.013 -2.409 1.00 85.88 334 PRO A O 1
ATOM 2595 N N . GLN A 1 335 ? 28.528 -6.702 -3.583 1.00 88.19 335 GLN A N 1
ATOM 2596 C CA . GLN A 1 335 ? 29.470 -5.675 -3.119 1.00 88.19 335 GLN A CA 1
ATOM 2597 C C . GLN A 1 335 ? 29.685 -4.571 -4.167 1.00 88.19 335 GLN A C 1
ATOM 2599 O O . GLN A 1 335 ? 30.456 -3.634 -3.951 1.00 88.19 335 GLN A O 1
ATOM 2604 N N . GLY A 1 336 ? 28.987 -4.661 -5.299 1.00 89.38 336 GLY A N 1
ATOM 2605 C CA . GLY A 1 336 ? 29.061 -3.717 -6.397 1.00 89.38 336 GLY A CA 1
ATOM 2606 C C . GLY A 1 336 ? 28.430 -2.366 -6.062 1.00 89.38 336 GLY A C 1
ATOM 2607 O O . GLY A 1 336 ? 27.614 -2.213 -5.146 1.00 89.38 336 GLY A O 1
ATOM 2608 N N . VAL A 1 337 ? 28.785 -1.357 -6.861 1.00 92.00 337 VAL A N 1
ATOM 2609 C CA . VAL A 1 337 ? 28.308 0.025 -6.676 1.00 92.00 337 VAL A CA 1
ATOM 2610 C C . VAL A 1 337 ? 26.778 0.099 -6.765 1.00 92.00 337 VAL A C 1
ATOM 2612 O O . VAL A 1 337 ? 26.153 0.853 -6.021 1.00 92.00 337 VAL A O 1
ATOM 2615 N N . PHE A 1 338 ? 26.161 -0.703 -7.639 1.00 92.12 338 PHE A N 1
ATOM 2616 C CA . PHE A 1 338 ? 24.710 -0.713 -7.816 1.00 92.12 338 PHE A CA 1
ATOM 2617 C C . PHE A 1 338 ? 23.981 -1.327 -6.613 1.00 92.12 338 PHE A C 1
ATOM 2619 O O . PHE A 1 338 ? 23.115 -0.670 -6.040 1.00 92.12 338 PHE A O 1
ATOM 2626 N N . ALA A 1 339 ? 24.375 -2.521 -6.158 1.00 88.31 339 ALA A N 1
ATOM 2627 C CA . ALA A 1 339 ? 23.794 -3.149 -4.968 1.00 88.31 339 ALA A CA 1
ATOM 2628 C C . ALA A 1 339 ? 23.953 -2.267 -3.713 1.00 88.31 339 ALA A C 1
ATOM 2630 O O . ALA A 1 339 ? 22.988 -2.046 -2.975 1.00 88.31 339 ALA A O 1
ATOM 2631 N N . THR A 1 340 ? 25.135 -1.667 -3.528 1.00 88.19 340 THR A N 1
ATOM 2632 C CA . THR A 1 340 ? 25.412 -0.718 -2.433 1.00 88.19 340 THR A CA 1
ATOM 2633 C C . THR A 1 340 ? 24.498 0.510 -2.484 1.00 88.19 340 THR A C 1
ATOM 2635 O O . THR A 1 340 ? 24.035 0.992 -1.448 1.00 88.19 340 THR A O 1
ATOM 2638 N N . ALA A 1 341 ? 24.206 1.017 -3.684 1.00 87.25 341 ALA A N 1
ATOM 2639 C CA . ALA A 1 341 ? 23.297 2.141 -3.872 1.00 87.25 341 ALA A CA 1
ATOM 2640 C C . ALA A 1 341 ? 21.853 1.786 -3.479 1.00 87.25 341 ALA A C 1
ATOM 2642 O O . ALA A 1 341 ? 21.199 2.538 -2.754 1.00 87.25 341 ALA A O 1
ATOM 2643 N N . ILE A 1 342 ? 21.365 0.618 -3.904 1.00 85.62 342 ILE A N 1
ATOM 2644 C CA . ILE A 1 342 ? 19.994 0.157 -3.630 1.00 85.62 342 ILE A CA 1
ATOM 2645 C C . ILE A 1 342 ? 19.782 -0.103 -2.135 1.00 85.62 342 ILE A C 1
ATOM 2647 O O . ILE A 1 342 ? 18.733 0.254 -1.587 1.00 85.62 342 ILE A O 1
ATOM 2651 N N . ALA A 1 343 ? 20.787 -0.656 -1.449 1.00 85.06 343 ALA A N 1
ATOM 2652 C CA . ALA A 1 343 ? 20.738 -0.918 -0.009 1.00 85.06 343 ALA A CA 1
ATOM 2653 C C . ALA A 1 343 ? 20.492 0.356 0.828 1.00 85.06 343 ALA A C 1
ATOM 2655 O O . ALA A 1 343 ? 19.940 0.287 1.925 1.00 85.06 343 ALA A O 1
ATOM 2656 N N . ARG A 1 344 ? 20.832 1.535 0.290 1.00 82.19 344 ARG A N 1
ATOM 2657 C CA . ARG A 1 344 ? 20.657 2.850 0.933 1.00 82.19 344 ARG A CA 1
ATOM 2658 C C . ARG A 1 344 ? 19.324 3.531 0.604 1.00 82.19 344 ARG A C 1
ATOM 2660 O O . ARG A 1 344 ? 19.122 4.695 0.956 1.00 82.19 344 ARG A O 1
ATOM 2667 N N . SER A 1 345 ? 18.384 2.837 -0.036 1.00 76.56 345 SER A N 1
ATOM 2668 C CA . SER A 1 345 ? 17.058 3.368 -0.415 1.00 76.56 345 SER A CA 1
ATOM 2669 C C . SER A 1 345 ? 16.194 3.848 0.769 1.00 76.56 345 SER A C 1
ATOM 2671 O O . SER A 1 345 ? 15.337 4.724 0.620 1.00 76.56 345 SER A O 1
ATOM 2673 N N . ASN A 1 346 ? 16.444 3.350 1.984 1.00 75.75 346 ASN A N 1
ATOM 2674 C CA . ASN A 1 346 ? 15.772 3.842 3.192 1.00 75.75 346 ASN A CA 1
ATOM 2675 C C . ASN A 1 346 ? 16.282 5.216 3.656 1.00 75.75 346 ASN A C 1
ATOM 2677 O O . ASN A 1 346 ? 15.525 5.962 4.280 1.00 75.75 346 ASN A O 1
ATOM 2681 N N . GLU A 1 347 ? 17.509 5.586 3.296 1.00 82.62 347 GLU A N 1
ATOM 2682 C CA . GLU A 1 347 ? 18.180 6.830 3.703 1.00 82.62 347 GLU A CA 1
ATOM 2683 C C . GLU A 1 347 ? 18.194 7.878 2.588 1.00 82.62 347 GLU A C 1
ATOM 2685 O O . GLU A 1 347 ? 18.216 9.078 2.853 1.00 82.62 347 GLU A O 1
ATOM 2690 N N . THR A 1 348 ? 18.138 7.425 1.338 1.00 86.44 348 THR A N 1
ATOM 2691 C CA . THR A 1 348 ? 18.226 8.254 0.134 1.00 86.44 348 THR A CA 1
ATOM 2692 C C . THR A 1 348 ? 16.916 8.241 -0.643 1.00 86.44 348 THR A C 1
ATOM 2694 O O . THR A 1 348 ? 16.026 7.420 -0.407 1.00 86.44 348 THR A O 1
ATOM 2697 N N . GLU A 1 349 ? 16.771 9.190 -1.556 1.00 88.62 349 GLU A N 1
ATOM 2698 C CA . GLU A 1 349 ? 15.730 9.162 -2.574 1.00 88.62 349 GLU A CA 1
ATOM 2699 C C . GLU A 1 349 ? 16.373 8.857 -3.926 1.00 88.62 349 GLU A C 1
ATOM 2701 O O . GLU A 1 349 ? 17.282 9.571 -4.359 1.00 88.62 349 GLU A O 1
ATOM 2706 N N . LEU A 1 350 ? 15.937 7.770 -4.568 1.00 92.44 350 LEU A N 1
ATOM 2707 C CA . LEU A 1 350 ? 16.557 7.296 -5.799 1.00 92.44 350 LEU A CA 1
ATOM 2708 C C . LEU A 1 350 ? 16.083 8.116 -6.998 1.00 92.44 350 LEU A C 1
ATOM 2710 O O . LEU A 1 350 ? 14.885 8.310 -7.220 1.00 92.44 350 LEU A O 1
ATOM 2714 N N . VAL A 1 351 ? 17.044 8.548 -7.803 1.00 93.50 351 VAL A N 1
ATOM 2715 C CA . VAL A 1 351 ? 16.819 9.202 -9.090 1.00 93.50 351 VAL A CA 1
ATOM 2716 C C . VAL A 1 351 ? 17.511 8.368 -10.153 1.00 93.50 351 VAL A C 1
ATOM 2718 O O . VAL A 1 351 ? 18.684 8.039 -9.997 1.00 93.50 351 VAL A O 1
ATOM 2721 N N . PHE A 1 352 ? 16.814 8.045 -11.235 1.00 95.00 352 PHE A N 1
ATOM 2722 C CA . PHE A 1 352 ? 17.386 7.320 -12.361 1.00 95.00 352 PHE A CA 1
ATOM 2723 C C . PHE A 1 352 ? 17.322 8.151 -13.643 1.00 95.00 352 PHE A C 1
ATOM 2725 O O . PHE A 1 352 ? 16.276 8.698 -14.005 1.00 95.00 352 PHE A O 1
ATOM 2732 N N . HIS A 1 353 ? 18.457 8.204 -14.335 1.00 93.81 353 HIS A N 1
ATOM 2733 C CA . HIS A 1 353 ? 18.572 8.676 -15.709 1.00 93.81 353 HIS A CA 1
ATOM 2734 C C . HIS A 1 353 ? 19.715 7.931 -16.412 1.00 93.81 353 HIS A C 1
ATOM 2736 O O . HIS A 1 353 ? 20.568 7.317 -15.769 1.00 93.81 353 HIS A O 1
ATOM 2742 N N . GLY A 1 354 ? 19.773 7.969 -17.738 1.00 92.75 354 GLY A N 1
ATOM 2743 C CA . GLY A 1 354 ? 20.851 7.293 -18.450 1.00 92.75 354 GLY A CA 1
ATOM 2744 C C . GLY A 1 354 ? 20.534 6.964 -19.894 1.00 92.75 354 GLY A C 1
ATOM 2745 O O . GLY A 1 354 ? 19.397 7.072 -20.333 1.00 92.75 354 GLY A O 1
ATOM 2746 N N . LEU A 1 355 ? 21.558 6.550 -20.630 1.00 92.94 355 LEU A N 1
ATOM 2747 C CA . LEU A 1 355 ? 21.451 6.031 -21.990 1.00 92.94 355 LEU A CA 1
ATOM 2748 C C . LEU A 1 355 ? 22.278 4.752 -22.074 1.00 92.94 355 LEU A C 1
ATOM 2750 O O . LEU A 1 355 ? 23.475 4.789 -22.370 1.00 92.94 355 LEU A O 1
ATOM 2754 N N . ALA A 1 356 ? 21.632 3.627 -21.774 1.00 94.81 356 ALA A N 1
ATOM 2755 C CA . ALA A 1 356 ? 22.247 2.306 -21.795 1.00 94.81 356 ALA A CA 1
ATOM 2756 C C . ALA A 1 356 ? 21.453 1.313 -22.664 1.00 94.81 356 ALA A C 1
ATOM 2758 O O . ALA A 1 356 ? 20.319 1.593 -23.054 1.00 94.81 356 ALA A O 1
ATOM 2759 N N . HIS A 1 357 ? 22.050 0.157 -22.973 1.00 95.19 357 HIS A N 1
ATOM 2760 C CA . HIS A 1 357 ? 21.375 -0.919 -23.708 1.00 95.19 357 HIS A CA 1
ATOM 2761 C C . HIS A 1 357 ? 20.147 -1.418 -22.936 1.00 95.19 357 HIS A C 1
ATOM 2763 O O . HIS A 1 357 ? 20.184 -1.576 -21.715 1.00 95.19 357 HIS A O 1
ATOM 2769 N N . LEU A 1 358 ? 19.060 -1.678 -23.664 1.00 95.94 358 LEU A N 1
ATOM 2770 C CA . LEU A 1 358 ? 17.734 -1.922 -23.095 1.00 95.94 358 LEU A CA 1
ATOM 2771 C C . LEU A 1 358 ? 17.683 -3.102 -22.108 1.00 95.94 358 LEU A C 1
ATOM 2773 O O . LEU A 1 358 ? 17.116 -2.908 -21.033 1.00 95.94 358 LEU A O 1
ATOM 2777 N N . PRO A 1 359 ? 18.311 -4.271 -22.366 1.00 97.62 359 PRO A N 1
ATOM 2778 C CA . PRO A 1 359 ? 18.288 -5.363 -21.391 1.00 97.62 359 PRO A CA 1
ATOM 2779 C C . PRO A 1 359 ? 18.925 -5.004 -20.045 1.00 97.62 359 PRO A C 1
ATOM 2781 O O . PRO A 1 359 ? 18.417 -5.417 -19.007 1.00 97.62 359 PRO A O 1
ATOM 2784 N N . LEU A 1 360 ? 19.987 -4.186 -20.038 1.00 97.75 360 LEU A N 1
ATOM 2785 C CA . LEU A 1 360 ? 20.619 -3.725 -18.795 1.00 97.75 360 LEU A CA 1
ATOM 2786 C C . LEU A 1 360 ? 19.673 -2.830 -17.996 1.00 97.75 360 LEU A C 1
ATOM 2788 O O . LEU A 1 360 ? 19.612 -2.933 -16.777 1.00 97.75 360 LEU A O 1
ATOM 2792 N N . LEU A 1 361 ? 18.911 -1.974 -18.679 1.00 98.00 361 LEU A N 1
ATOM 2793 C CA . LEU A 1 361 ? 17.939 -1.090 -18.041 1.00 98.00 361 LEU A CA 1
ATOM 2794 C C . LEU A 1 361 ? 16.789 -1.874 -17.413 1.00 98.00 361 LEU A C 1
ATOM 2796 O O . LEU A 1 361 ? 16.436 -1.611 -16.265 1.00 98.00 361 LEU A O 1
ATOM 2800 N N . VAL A 1 362 ? 16.247 -2.860 -18.135 1.00 98.50 362 VAL A N 1
ATOM 2801 C CA . VAL A 1 362 ? 15.200 -3.740 -17.600 1.00 98.50 362 VAL A CA 1
ATOM 2802 C C . VAL A 1 362 ? 15.738 -4.539 -16.408 1.00 98.50 362 VAL A C 1
ATOM 2804 O O . VAL A 1 362 ? 15.075 -4.586 -15.376 1.00 98.50 362 VAL A O 1
ATOM 2807 N N . LEU A 1 363 ? 16.960 -5.080 -16.486 1.00 98.25 363 LEU A N 1
ATOM 2808 C CA . LEU A 1 363 ? 17.602 -5.760 -15.356 1.00 98.25 363 LEU A CA 1
ATOM 2809 C C . LEU A 1 363 ? 17.775 -4.831 -14.145 1.00 98.25 363 LEU A C 1
ATOM 2811 O O . LEU A 1 363 ? 17.448 -5.213 -13.027 1.00 98.25 363 LEU A O 1
ATOM 2815 N N . MET A 1 364 ? 18.246 -3.599 -14.344 1.00 97.38 364 MET A N 1
ATOM 2816 C CA . MET A 1 364 ? 18.390 -2.625 -13.256 1.00 97.38 364 MET A CA 1
ATOM 2817 C C . MET A 1 364 ? 17.056 -2.335 -12.561 1.00 97.38 364 MET A C 1
ATOM 2819 O O . MET A 1 364 ? 16.995 -2.315 -11.332 1.00 97.38 364 MET A O 1
ATOM 2823 N N . GLY A 1 365 ? 15.990 -2.125 -13.337 1.00 96.81 365 GLY A N 1
ATOM 2824 C CA . GLY A 1 365 ? 14.648 -1.943 -12.792 1.00 96.81 365 GLY A CA 1
ATOM 2825 C C . GLY A 1 365 ? 14.161 -3.173 -12.033 1.00 96.81 365 GLY A C 1
ATOM 2826 O O . GLY A 1 365 ? 13.622 -3.051 -10.936 1.00 96.81 365 GLY A O 1
ATOM 2827 N N . HIS A 1 366 ? 14.414 -4.357 -12.584 1.00 96.69 366 HIS A N 1
ATOM 2828 C CA . HIS A 1 366 ? 14.055 -5.630 -11.975 1.00 96.69 366 HIS A CA 1
ATOM 2829 C C . HIS A 1 366 ? 14.738 -5.844 -10.613 1.00 96.69 366 HIS A C 1
ATOM 2831 O O . HIS A 1 366 ? 14.064 -6.135 -9.627 1.00 96.69 366 HIS A O 1
ATOM 2837 N N . LEU A 1 367 ? 16.046 -5.577 -10.520 1.00 93.19 367 LEU A N 1
ATOM 2838 C CA . LEU A 1 367 ? 16.813 -5.666 -9.270 1.00 93.19 367 LEU A CA 1
ATOM 2839 C C . LEU A 1 367 ? 16.344 -4.661 -8.199 1.00 93.19 367 LEU A C 1
ATOM 2841 O O . LEU A 1 367 ? 16.443 -4.942 -7.006 1.00 93.19 367 LEU A O 1
ATOM 2845 N N . ILE A 1 368 ? 15.830 -3.493 -8.603 1.00 90.94 368 ILE A N 1
ATOM 2846 C CA . ILE A 1 368 ? 15.285 -2.479 -7.681 1.00 90.94 368 ILE A CA 1
ATOM 2847 C C . ILE A 1 368 ? 13.858 -2.823 -7.231 1.00 90.94 368 ILE A C 1
ATOM 2849 O O . ILE A 1 368 ? 13.478 -2.484 -6.106 1.00 90.94 368 ILE A O 1
ATOM 2853 N N . SER A 1 369 ? 13.091 -3.531 -8.065 1.00 85.81 369 SER A N 1
ATOM 2854 C CA . SER A 1 369 ? 11.662 -3.832 -7.900 1.00 85.81 369 SER A CA 1
ATOM 2855 C C . SER A 1 369 ? 10.758 -2.588 -7.834 1.00 85.81 369 SER A C 1
ATOM 2857 O O . SER A 1 369 ? 11.209 -1.441 -7.914 1.00 85.81 369 SER A O 1
ATOM 2859 N N . ASP A 1 370 ? 9.454 -2.810 -7.684 1.00 77.06 370 ASP A N 1
ATOM 2860 C CA . ASP A 1 370 ? 8.435 -1.778 -7.460 1.00 77.06 370 ASP A CA 1
ATOM 2861 C C . ASP A 1 370 ? 8.367 -1.283 -6.003 1.00 77.06 370 ASP A C 1
ATOM 2863 O O . ASP A 1 370 ? 7.717 -0.275 -5.718 1.00 77.06 370 ASP A O 1
ATOM 2867 N N . ARG A 1 371 ? 9.061 -1.952 -5.072 1.00 71.75 371 ARG A N 1
ATOM 2868 C CA . ARG A 1 371 ? 9.040 -1.624 -3.635 1.00 71.75 371 ARG A CA 1
ATOM 2869 C C . ARG A 1 371 ? 9.798 -0.348 -3.294 1.00 71.75 371 ARG A C 1
ATOM 2871 O O . ARG A 1 371 ? 9.535 0.260 -2.257 1.00 71.75 371 ARG A O 1
ATOM 2878 N N . VAL A 1 372 ? 10.751 0.041 -4.138 1.00 75.75 372 VAL A N 1
ATOM 2879 C CA . VAL A 1 372 ? 11.567 1.236 -3.938 1.00 75.75 372 VAL A CA 1
ATOM 2880 C C . VAL A 1 372 ? 11.122 2.312 -4.930 1.00 75.75 372 VAL A C 1
ATOM 2882 O O . VAL A 1 372 ? 11.274 2.130 -6.140 1.00 75.75 372 VAL A O 1
ATOM 2885 N N . PRO A 1 373 ? 10.589 3.454 -4.462 1.00 81.81 373 PRO A N 1
ATOM 2886 C CA . PRO A 1 373 ? 10.222 4.539 -5.356 1.00 81.81 373 PRO A CA 1
ATOM 2887 C C . PRO A 1 373 ? 11.477 5.152 -5.988 1.00 81.81 373 PRO A C 1
ATOM 2889 O O . PRO A 1 373 ? 12.404 5.566 -5.291 1.00 81.81 373 PRO A O 1
ATOM 2892 N N . VAL A 1 374 ? 11.475 5.242 -7.318 1.00 90.88 374 VAL A N 1
ATOM 2893 C CA . VAL A 1 374 ? 12.522 5.886 -8.120 1.00 90.88 374 VAL A CA 1
ATOM 2894 C C . VAL A 1 374 ? 11.891 7.025 -8.914 1.00 90.88 374 VAL A C 1
ATOM 2896 O O . VAL A 1 374 ? 10.827 6.833 -9.514 1.00 90.88 374 VAL A O 1
ATOM 2899 N N . ARG A 1 375 ? 12.532 8.199 -8.920 1.00 91.44 375 ARG A N 1
ATOM 2900 C CA . ARG A 1 375 ? 12.193 9.290 -9.847 1.00 91.44 375 ARG A CA 1
ATOM 2901 C C . ARG A 1 375 ? 12.882 9.083 -11.182 1.00 91.44 375 ARG A C 1
ATOM 2903 O O . ARG A 1 375 ? 14.089 8.842 -11.213 1.00 91.44 375 ARG A O 1
ATOM 2910 N N . LEU A 1 376 ? 12.132 9.219 -12.265 1.00 92.31 376 LEU A N 1
ATOM 2911 C CA . LEU A 1 376 ? 12.611 8.929 -13.614 1.00 92.31 376 LEU A CA 1
ATOM 2912 C C . LEU A 1 376 ? 12.780 10.214 -14.425 1.00 92.31 376 LEU A C 1
ATOM 2914 O O . LEU A 1 376 ? 11.887 11.062 -14.458 1.00 92.31 376 LEU A O 1
ATOM 2918 N N . PHE A 1 377 ? 13.914 10.327 -15.114 1.00 90.06 377 PHE A N 1
ATOM 2919 C CA . PHE A 1 377 ? 14.205 11.426 -16.031 1.00 90.06 377 PHE A CA 1
ATOM 2920 C C . PHE A 1 377 ? 14.748 10.880 -17.343 1.00 90.06 377 PHE A C 1
ATOM 2922 O O . PHE A 1 377 ? 15.714 10.114 -17.356 1.00 90.06 377 PHE A O 1
ATOM 2929 N N . ASP A 1 378 ? 14.122 11.278 -18.444 1.00 88.38 378 ASP A N 1
ATOM 2930 C CA . ASP A 1 378 ? 14.447 10.779 -19.775 1.00 88.38 378 ASP A CA 1
ATOM 2931 C C . ASP A 1 378 ? 15.088 11.858 -20.640 1.00 88.38 378 ASP A C 1
ATOM 2933 O O . ASP A 1 378 ? 14.863 13.054 -20.443 1.00 88.38 378 ASP A O 1
ATOM 2937 N N . PHE A 1 379 ? 15.891 11.429 -21.607 1.00 86.62 379 PHE A N 1
ATOM 2938 C CA . PHE A 1 379 ? 16.534 12.320 -22.556 1.00 86.62 379 PHE A CA 1
ATOM 2939 C C . PHE A 1 379 ? 15.615 12.538 -23.759 1.00 86.62 379 PHE A C 1
ATOM 2941 O O . PHE A 1 379 ? 15.579 11.730 -24.694 1.00 86.62 379 PHE A O 1
ATOM 2948 N N . HIS A 1 380 ? 14.838 13.624 -23.723 1.00 79.31 380 HIS A N 1
ATOM 2949 C CA . HIS A 1 380 ? 13.769 13.821 -24.694 1.00 79.31 380 HIS A CA 1
ATOM 2950 C C . HIS A 1 380 ? 14.307 14.179 -26.097 1.00 79.31 380 HIS A C 1
ATOM 2952 O O . HIS A 1 380 ? 15.146 15.065 -26.241 1.00 79.31 380 HIS A O 1
ATOM 2958 N N . PRO A 1 381 ? 13.807 13.540 -27.170 1.00 71.69 381 PRO A N 1
ATOM 2959 C CA . PRO A 1 381 ? 14.345 13.688 -28.523 1.00 71.69 381 PRO A CA 1
ATOM 2960 C C . PRO A 1 381 ? 13.976 14.976 -29.285 1.00 71.69 381 PRO A C 1
ATOM 2962 O O . PRO A 1 381 ? 14.363 15.093 -30.451 1.00 71.69 381 PRO A O 1
ATOM 2965 N N . SER A 1 382 ? 13.198 15.894 -28.701 1.00 66.31 382 SER A N 1
ATOM 2966 C CA . SER A 1 382 ? 12.663 17.057 -29.429 1.00 66.31 382 SER A CA 1
ATOM 2967 C C . SER A 1 382 ? 13.758 18.059 -29.818 1.00 66.31 382 SER A C 1
ATOM 2969 O O . SER A 1 382 ? 14.670 18.313 -29.026 1.00 66.31 382 SER A O 1
ATOM 2971 N N . PRO A 1 383 ? 13.663 18.694 -31.004 1.00 48.59 383 PRO A N 1
ATOM 2972 C CA . PRO A 1 383 ? 14.585 19.753 -31.403 1.00 48.59 383 PRO A CA 1
ATOM 2973 C C . PRO A 1 383 ? 14.608 20.877 -30.356 1.00 48.59 383 PRO A C 1
ATOM 2975 O O . PRO A 1 383 ? 13.577 21.473 -30.060 1.00 48.59 383 PRO A O 1
ATOM 2978 N N . GLY A 1 384 ? 15.781 21.149 -29.778 1.00 53.28 384 GLY A N 1
ATOM 2979 C CA . GLY A 1 384 ? 15.969 22.180 -28.749 1.00 53.28 384 GLY A CA 1
ATOM 2980 C C . GLY A 1 384 ? 15.832 21.704 -27.295 1.00 53.28 384 GLY A C 1
ATOM 2981 O O . GLY A 1 384 ? 16.240 22.440 -26.400 1.00 53.28 384 GLY A O 1
ATOM 2982 N N . SER A 1 385 ? 15.356 20.477 -27.038 1.00 56.22 385 SER A N 1
ATOM 2983 C CA . SER A 1 385 ? 15.286 19.879 -25.693 1.00 56.22 385 SER A CA 1
ATOM 2984 C C . SER A 1 385 ? 16.412 18.863 -25.470 1.00 56.22 385 SER A C 1
ATOM 2986 O O . SER A 1 385 ? 16.162 17.690 -25.221 1.00 56.22 385 SER A O 1
ATOM 2988 N N . ASN A 1 386 ? 17.678 19.281 -25.552 1.00 60.69 386 ASN A N 1
ATOM 2989 C CA . ASN A 1 386 ? 18.815 18.424 -25.170 1.00 60.69 386 ASN A CA 1
ATOM 2990 C C . ASN A 1 386 ? 18.930 18.305 -23.638 1.00 60.69 386 ASN A C 1
ATOM 2992 O O . ASN A 1 386 ? 19.995 18.526 -23.065 1.00 60.69 386 ASN A O 1
ATOM 2996 N N . THR A 1 387 ? 17.820 18.039 -22.957 1.00 71.38 387 THR A N 1
ATOM 2997 C CA . THR A 1 387 ? 17.715 18.097 -21.502 1.00 71.38 387 THR A CA 1
ATOM 2998 C C . THR A 1 387 ? 17.049 16.838 -20.971 1.00 71.38 387 THR A C 1
ATOM 3000 O O . THR A 1 387 ? 16.298 16.154 -21.665 1.00 71.38 387 THR A O 1
ATOM 3003 N N . TRP A 1 388 ? 17.309 16.547 -19.701 1.00 84.50 388 TRP A N 1
ATOM 3004 C CA . TRP A 1 388 ? 16.658 15.469 -18.956 1.00 84.50 388 TRP A CA 1
ATOM 3005 C C . TRP A 1 388 ? 15.285 15.888 -18.413 1.00 84.50 388 TRP A C 1
ATOM 3007 O O . TRP A 1 388 ? 14.851 15.406 -17.371 1.00 84.50 388 TRP A O 1
ATOM 3017 N N . ALA A 1 389 ? 14.637 16.865 -19.050 1.00 79.69 389 ALA A N 1
ATOM 3018 C CA . ALA A 1 389 ? 13.395 17.456 -18.579 1.00 79.69 389 ALA A CA 1
ATOM 3019 C C . ALA A 1 389 ? 12.203 16.925 -19.378 1.00 79.69 389 ALA A C 1
ATOM 3021 O O . ALA A 1 389 ? 12.234 16.863 -20.607 1.00 79.69 389 ALA A O 1
ATOM 3022 N N . TRP A 1 390 ? 11.124 16.611 -18.666 1.00 83.12 390 TRP A N 1
ATOM 3023 C CA . TRP A 1 390 ? 9.846 16.240 -19.264 1.00 83.12 390 TRP A CA 1
ATOM 3024 C C . TRP A 1 390 ? 9.224 17.444 -19.995 1.00 83.12 390 TRP A C 1
ATOM 3026 O O . TRP A 1 390 ? 8.998 18.476 -19.353 1.00 83.12 390 TRP A O 1
ATOM 3036 N N . PRO A 1 391 ? 8.959 17.360 -21.314 1.00 76.50 391 PRO A N 1
ATOM 3037 C CA . PRO A 1 391 ? 8.458 18.495 -22.094 1.00 76.50 391 PRO A CA 1
ATOM 3038 C C . PRO A 1 391 ? 6.990 18.833 -21.817 1.00 76.50 391 PRO A C 1
ATOM 3040 O O . PRO A 1 391 ? 6.578 19.958 -22.090 1.00 76.50 391 PRO A O 1
ATOM 3043 N N . ASN A 1 392 ? 6.203 17.896 -21.278 1.00 68.31 392 ASN A N 1
ATOM 3044 C CA . ASN A 1 392 ? 4.791 18.104 -20.979 1.00 68.31 392 ASN A CA 1
ATOM 3045 C C . ASN A 1 392 ? 4.465 17.674 -19.539 1.00 68.31 392 ASN A C 1
ATOM 3047 O O . ASN A 1 392 ? 4.961 16.660 -19.050 1.00 68.31 392 ASN A O 1
ATOM 3051 N N . LYS A 1 393 ? 3.631 18.459 -18.850 1.00 61.66 393 LYS A N 1
ATOM 3052 C CA . LYS A 1 393 ? 3.127 18.168 -17.493 1.00 61.66 393 LYS A CA 1
ATOM 3053 C C . LYS A 1 393 ? 1.629 17.844 -17.471 1.00 61.66 393 LYS A C 1
ATOM 3055 O O . LYS A 1 393 ? 1.075 17.632 -16.395 1.00 61.66 393 LYS A O 1
ATOM 3060 N N . GLU A 1 394 ? 0.970 17.840 -18.626 1.00 58.69 394 GLU A N 1
ATOM 3061 C CA . GLU A 1 394 ? -0.451 17.524 -18.750 1.00 58.69 394 GLU A CA 1
ATOM 3062 C C . GLU A 1 394 ? -0.708 16.009 -18.692 1.00 58.69 394 GLU A C 1
ATOM 3064 O O . GLU A 1 394 ? 0.138 15.196 -19.064 1.00 58.69 394 GLU A O 1
ATOM 3069 N N . GLN A 1 395 ? -1.897 15.627 -18.216 1.00 62.22 395 GLN A N 1
ATOM 3070 C CA . GLN A 1 395 ? -2.308 14.227 -18.020 1.00 62.22 395 GLN A CA 1
ATOM 3071 C C . GLN A 1 395 ? -2.917 13.577 -19.274 1.00 62.22 395 GLN A C 1
ATOM 3073 O O . GLN A 1 395 ? -3.371 12.439 -19.209 1.00 62.22 395 GLN A O 1
ATOM 3078 N N . ASN A 1 396 ? -2.958 14.282 -20.408 1.00 79.38 396 ASN A N 1
ATOM 3079 C CA . ASN A 1 396 ? -3.527 13.755 -21.643 1.00 79.38 396 ASN A CA 1
ATOM 3080 C C . ASN A 1 396 ? -2.409 13.240 -22.558 1.00 79.38 396 ASN A C 1
ATOM 3082 O O . ASN A 1 396 ? -1.745 14.022 -23.238 1.00 79.38 396 ASN A O 1
ATOM 3086 N N . PHE A 1 397 ? -2.185 11.929 -22.551 1.00 87.56 397 PHE A N 1
ATOM 3087 C CA . PHE A 1 397 ? -1.209 11.254 -23.403 1.00 87.56 397 PHE A CA 1
ATOM 3088 C C . PHE A 1 397 ? -1.846 10.054 -24.120 1.00 87.56 397 PHE A C 1
ATOM 3090 O O . PHE A 1 397 ? -2.823 9.495 -23.616 1.00 87.56 397 PHE A O 1
ATOM 3097 N N . PRO A 1 398 ? -1.322 9.643 -25.291 1.00 92.56 398 PRO A N 1
ATOM 3098 C CA . PRO A 1 398 ? -1.902 8.542 -26.054 1.00 92.56 398 PRO A CA 1
ATOM 3099 C C . PRO A 1 398 ? -1.920 7.235 -25.244 1.00 92.56 398 PRO A C 1
ATOM 3101 O O . PRO A 1 398 ? -0.959 6.967 -24.514 1.00 92.56 398 PRO A O 1
ATOM 3104 N N . PRO A 1 399 ? -2.973 6.408 -25.339 1.00 95.00 399 PRO A N 1
ATOM 3105 C CA . PRO A 1 399 ? -3.023 5.163 -24.589 1.00 95.00 399 PRO A CA 1
ATOM 3106 C C . PRO A 1 399 ? -2.087 4.103 -25.186 1.00 95.00 399 PRO A C 1
ATOM 3108 O O . PRO A 1 399 ? -1.679 4.169 -26.347 1.00 95.00 399 PRO A O 1
ATOM 3111 N N . MET A 1 400 ? -1.751 3.112 -24.361 1.00 97.06 400 MET A N 1
ATOM 3112 C CA . MET A 1 400 ? -1.093 1.878 -24.782 1.00 97.06 400 MET A CA 1
ATOM 3113 C C . MET A 1 400 ? -2.126 0.754 -24.751 1.00 97.06 400 MET A C 1
ATOM 3115 O O . MET A 1 400 ? -2.715 0.486 -23.703 1.00 97.06 400 MET A O 1
ATOM 3119 N N . GLU A 1 401 ? -2.340 0.108 -25.891 1.00 97.31 401 GLU A N 1
ATOM 3120 C CA . GLU A 1 4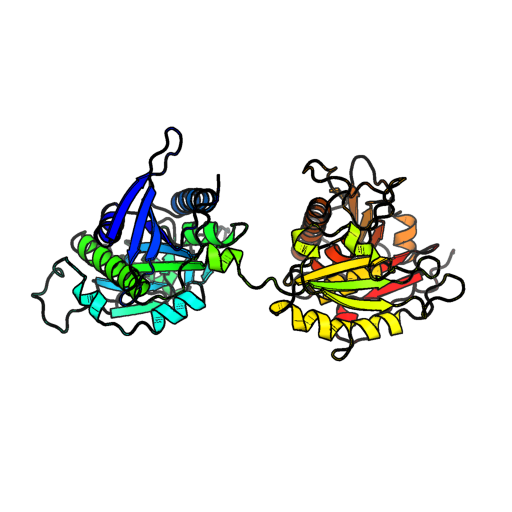01 ? -3.293 -0.989 -26.041 1.00 97.31 401 GLU A CA 1
ATOM 3121 C C . GLU A 1 401 ? -2.581 -2.340 -26.113 1.00 97.31 401 GLU A C 1
ATOM 3123 O O . GLU A 1 401 ? -1.418 -2.428 -26.511 1.00 97.31 401 GLU A O 1
ATOM 3128 N N . VAL A 1 402 ? -3.298 -3.390 -25.706 1.00 97.44 402 VAL A N 1
ATOM 3129 C CA . VAL A 1 402 ? -2.815 -4.774 -25.694 1.00 97.44 402 VAL A CA 1
ATOM 3130 C C . VAL A 1 402 ? -3.543 -5.563 -26.778 1.00 97.44 402 VAL A C 1
ATOM 3132 O O . VAL A 1 402 ? -4.772 -5.641 -26.776 1.00 97.44 402 VAL A O 1
ATOM 3135 N N . TYR A 1 403 ? -2.786 -6.199 -27.666 1.00 96.00 403 TYR A N 1
ATOM 3136 C CA . TYR A 1 403 ? -3.288 -7.055 -28.737 1.00 96.00 403 TYR A CA 1
ATOM 3137 C C . TYR A 1 403 ? -2.727 -8.473 -28.617 1.00 96.00 403 TYR A C 1
ATOM 3139 O O . TYR A 1 403 ? -1.680 -8.696 -28.012 1.00 96.00 403 TYR A O 1
ATOM 3147 N N . GLY A 1 404 ? -3.413 -9.443 -29.227 1.00 90.25 404 GLY A N 1
ATOM 3148 C CA . GLY A 1 404 ? -2.929 -10.827 -29.304 1.00 90.25 404 GLY A CA 1
ATOM 3149 C C . GLY A 1 404 ? -3.189 -11.682 -28.059 1.00 90.25 404 GLY A C 1
ATOM 3150 O O . GLY A 1 404 ? -2.709 -12.808 -28.000 1.00 90.25 404 GLY A O 1
ATOM 3151 N N . LEU A 1 405 ? -3.977 -11.199 -27.086 1.00 88.69 405 LEU A N 1
ATOM 3152 C CA . LEU A 1 405 ? -4.374 -12.007 -25.926 1.00 88.69 405 LEU A CA 1
ATOM 3153 C C . LEU A 1 405 ? -5.191 -13.237 -26.377 1.00 88.69 405 LEU A C 1
ATOM 3155 O O . LEU A 1 405 ? -6.249 -13.069 -26.995 1.00 88.69 405 LEU A O 1
ATOM 3159 N N . PRO A 1 406 ? -4.733 -14.471 -26.092 1.00 80.00 406 PRO A N 1
ATOM 3160 C CA . PRO A 1 406 ? -5.448 -15.667 -26.512 1.00 80.00 406 PRO A CA 1
ATOM 3161 C C . PRO A 1 406 ? -6.772 -15.856 -25.750 1.00 80.00 406 PRO A C 1
ATOM 3163 O O . PRO A 1 406 ? -6.918 -15.450 -24.600 1.00 80.00 406 PRO A O 1
ATOM 3166 N N . GLY A 1 407 ? -7.756 -16.487 -26.404 1.00 73.38 407 GLY A N 1
ATOM 3167 C CA . GLY A 1 407 ? -9.068 -16.791 -25.810 1.00 73.38 407 GLY A CA 1
ATOM 3168 C C . GLY A 1 407 ? -9.054 -17.951 -24.795 1.00 73.38 407 GLY A C 1
ATOM 3169 O O . GLY A 1 407 ? -8.026 -18.326 -24.245 1.00 73.38 407 GLY A O 1
ATOM 3170 N N . SER A 1 408 ? -10.203 -18.583 -24.547 1.00 59.50 408 SER A N 1
ATOM 3171 C CA . SER A 1 408 ? -10.312 -19.770 -23.683 1.00 59.50 408 SER A CA 1
ATOM 3172 C C . SER A 1 408 ? -10.243 -21.066 -24.503 1.00 59.50 408 SER A C 1
ATOM 3174 O O . SER A 1 408 ? -11.267 -21.607 -24.920 1.00 59.50 408 SER A O 1
ATOM 3176 N N . ARG A 1 409 ? -9.040 -21.588 -24.778 1.00 53.34 409 ARG A N 1
ATOM 3177 C CA . ARG A 1 409 ? -8.856 -22.932 -25.368 1.00 53.34 409 ARG A CA 1
ATOM 3178 C C . ARG A 1 409 ? -7.673 -23.661 -24.734 1.00 53.34 409 ARG A C 1
ATOM 3180 O O . ARG A 1 409 ? -6.845 -23.056 -24.083 1.00 53.34 409 ARG A O 1
ATOM 3187 N N . SER A 1 410 ? -7.643 -24.982 -24.885 1.00 52.88 410 SER A N 1
ATOM 3188 C CA . SER A 1 410 ? -6.570 -25.870 -24.422 1.00 52.88 410 SER A CA 1
ATOM 3189 C C . SER A 1 410 ? -5.197 -25.377 -24.907 1.00 52.88 410 SER A C 1
ATOM 3191 O O . SER A 1 410 ? -4.848 -25.540 -26.076 1.00 52.88 410 SER A O 1
ATOM 3193 N N . TRP A 1 411 ? -4.438 -24.748 -24.010 1.00 63.53 411 TRP A N 1
ATOM 3194 C CA . TRP A 1 411 ? -3.102 -24.235 -24.295 1.00 63.53 411 TRP A CA 1
ATOM 3195 C C . TRP A 1 411 ? -2.072 -25.318 -23.980 1.00 63.53 411 TRP A C 1
ATOM 3197 O O . TRP A 1 411 ? -1.957 -25.774 -22.844 1.00 63.53 411 TRP A O 1
ATOM 3207 N N . GLN A 1 412 ? -1.332 -25.753 -24.999 1.00 62.28 412 GLN A N 1
ATOM 3208 C CA . GLN A 1 412 ? -0.057 -26.431 -24.765 1.00 62.28 412 GLN A CA 1
ATOM 3209 C C . GLN A 1 412 ? 0.928 -25.409 -24.175 1.00 62.28 412 GLN A C 1
ATOM 3211 O O . GLN A 1 412 ? 0.815 -24.221 -24.475 1.00 62.28 412 GLN A O 1
ATOM 3216 N N . ALA A 1 413 ? 1.870 -25.852 -23.339 1.00 61.81 413 ALA A N 1
ATOM 3217 C CA . ALA A 1 413 ? 2.902 -24.984 -22.774 1.00 61.81 413 ALA A CA 1
ATOM 3218 C C . ALA A 1 413 ? 3.761 -24.403 -23.910 1.00 61.81 413 ALA A C 1
ATOM 3220 O O . ALA A 1 413 ? 4.590 -25.107 -24.485 1.00 61.81 413 ALA A O 1
ATOM 3221 N N . LYS A 1 414 ? 3.511 -23.145 -24.278 1.00 78.81 414 LYS A N 1
ATOM 3222 C CA . LYS A 1 414 ? 4.250 -22.426 -25.317 1.00 78.81 414 LYS A CA 1
ATOM 3223 C C . LYS A 1 414 ? 4.728 -21.099 -24.768 1.00 78.81 414 LYS A C 1
ATOM 3225 O O . LYS A 1 414 ? 3.928 -20.382 -24.179 1.00 78.81 414 LYS A O 1
ATOM 3230 N N . ASP A 1 415 ? 5.989 -20.771 -25.009 1.00 91.38 415 ASP A N 1
ATOM 3231 C CA . ASP A 1 415 ? 6.567 -19.491 -24.606 1.00 91.38 415 ASP A CA 1
ATOM 3232 C C . ASP A 1 415 ? 5.815 -18.301 -25.213 1.00 91.38 415 ASP A C 1
ATOM 3234 O O . ASP A 1 415 ? 5.062 -18.430 -26.184 1.00 91.38 415 ASP A O 1
ATOM 3238 N N . VAL A 1 416 ? 6.001 -17.131 -24.612 1.00 94.81 416 VAL A N 1
ATOM 3239 C CA . VAL A 1 416 ? 5.326 -15.891 -24.997 1.00 94.81 416 VAL A CA 1
ATOM 3240 C C . VAL A 1 416 ? 6.330 -14.947 -25.636 1.00 94.81 416 VAL A C 1
ATOM 3242 O O . VAL A 1 416 ? 7.367 -14.648 -25.055 1.00 94.81 416 VAL A O 1
ATOM 3245 N N . VAL A 1 417 ? 6.001 -14.420 -26.809 1.00 96.62 417 VAL A N 1
ATOM 3246 C CA . VAL A 1 417 ? 6.686 -13.289 -27.437 1.00 96.62 417 VAL A CA 1
ATOM 3247 C C . VAL A 1 417 ? 5.925 -12.027 -27.057 1.00 96.62 417 VAL A C 1
ATOM 3249 O O . VAL A 1 417 ? 4.832 -11.777 -27.561 1.00 96.62 417 VAL A O 1
ATOM 3252 N N . LEU A 1 418 ? 6.498 -11.239 -26.149 1.00 98.19 418 LEU A N 1
ATOM 3253 C CA . LEU A 1 418 ? 5.917 -9.990 -25.672 1.00 98.19 418 LEU A CA 1
ATOM 3254 C C . LEU A 1 418 ? 6.618 -8.811 -26.348 1.00 98.19 418 LEU A C 1
ATOM 3256 O O . LEU A 1 418 ? 7.765 -8.485 -26.036 1.00 98.19 418 LEU A O 1
ATOM 3260 N N . ARG A 1 419 ? 5.928 -8.178 -27.295 1.00 98.44 419 ARG A N 1
ATOM 3261 C CA . ARG A 1 419 ? 6.423 -7.023 -28.051 1.00 98.44 419 ARG A CA 1
ATOM 3262 C C . ARG A 1 419 ? 5.880 -5.740 -27.437 1.00 98.44 419 ARG A C 1
ATOM 3264 O O . ARG A 1 419 ? 4.692 -5.645 -27.167 1.00 98.44 419 ARG A O 1
ATOM 3271 N N . VAL A 1 420 ? 6.744 -4.757 -27.207 1.00 98.69 420 VAL A N 1
ATOM 3272 C CA . VAL A 1 420 ? 6.377 -3.453 -26.643 1.00 98.69 420 VAL A CA 1
ATOM 3273 C C . VAL A 1 420 ? 6.858 -2.352 -27.589 1.00 98.69 420 VAL A C 1
ATOM 3275 O O . VAL A 1 420 ? 8.053 -2.045 -27.659 1.00 98.69 420 VAL A O 1
ATOM 3278 N N . SER A 1 421 ? 5.915 -1.764 -28.321 1.00 98.44 421 SER A N 1
ATOM 3279 C CA . SER A 1 421 ? 6.141 -0.791 -29.392 1.00 98.44 421 SER A CA 1
ATOM 3280 C C . SER A 1 421 ? 5.712 0.613 -28.954 1.00 98.44 421 SER A C 1
ATOM 3282 O O . SER A 1 421 ? 4.524 0.935 -28.913 1.00 98.44 421 SER A O 1
ATOM 3284 N N . VAL A 1 422 ? 6.684 1.472 -28.631 1.00 97.19 422 VAL A N 1
ATOM 3285 C CA . VAL A 1 422 ? 6.427 2.833 -28.116 1.00 97.19 422 VAL A CA 1
ATOM 3286 C C . VAL A 1 422 ? 6.999 3.893 -29.043 1.00 97.19 422 VAL A C 1
ATOM 3288 O O . VAL A 1 422 ? 6.272 4.744 -29.537 1.00 97.19 422 VAL A O 1
ATOM 3291 N N . SER A 1 423 ? 8.309 3.850 -29.293 1.00 94.81 423 SER A N 1
ATOM 3292 C CA . SER A 1 423 ? 8.971 4.782 -30.219 1.00 94.81 423 SER A CA 1
ATOM 3293 C C . SER A 1 423 ? 9.026 4.257 -31.647 1.00 94.81 423 SER A C 1
ATOM 3295 O O . SER A 1 423 ? 9.049 5.050 -32.583 1.00 94.81 423 SER A O 1
ATOM 3297 N N . TYR A 1 424 ? 9.060 2.934 -31.800 1.00 95.81 424 TYR A N 1
ATOM 3298 C CA . TYR A 1 424 ? 9.070 2.240 -33.080 1.00 95.81 424 TYR A CA 1
ATOM 3299 C C . TYR A 1 424 ? 8.267 0.950 -32.958 1.00 95.81 424 TYR A C 1
ATOM 3301 O O . TYR A 1 424 ? 8.117 0.405 -31.863 1.00 95.81 424 TYR A O 1
ATOM 3309 N N . LYS A 1 425 ? 7.779 0.452 -34.093 1.00 96.69 425 LYS A N 1
ATOM 3310 C CA . LYS A 1 425 ? 7.120 -0.848 -34.162 1.00 96.69 425 LYS A CA 1
ATOM 3311 C C . LYS A 1 425 ? 8.145 -1.971 -34.009 1.00 96.69 425 LYS A C 1
ATOM 3313 O O . LYS A 1 425 ? 9.111 -2.025 -34.767 1.00 96.69 425 LYS A O 1
ATOM 3318 N N . VAL A 1 426 ? 7.902 -2.882 -33.071 1.00 97.12 426 VAL A N 1
ATOM 3319 C CA . VAL A 1 426 ? 8.652 -4.137 -32.955 1.00 97.12 426 VAL A CA 1
ATOM 3320 C C . VAL A 1 426 ? 8.048 -5.158 -33.918 1.00 97.12 426 VAL A C 1
ATOM 3322 O O . VAL A 1 426 ? 6.888 -5.558 -33.776 1.00 97.12 426 VAL A O 1
ATOM 3325 N N . LEU A 1 427 ? 8.820 -5.562 -34.926 1.00 95.75 427 LEU A N 1
ATOM 3326 C CA . LEU A 1 427 ? 8.335 -6.443 -35.984 1.00 95.75 427 LEU A CA 1
ATOM 3327 C C . LEU A 1 427 ? 8.311 -7.911 -35.529 1.00 95.75 427 LEU A C 1
ATOM 3329 O O . LEU A 1 427 ? 9.255 -8.402 -34.910 1.00 95.75 427 LEU A O 1
ATOM 3333 N N . SER A 1 428 ? 7.209 -8.599 -35.837 1.00 93.81 428 SER A N 1
ATOM 3334 C CA . SER A 1 428 ? 6.994 -10.012 -35.490 1.00 93.81 428 SER A CA 1
ATOM 3335 C C . SER A 1 428 ? 8.030 -10.925 -36.154 1.00 93.81 428 SER A C 1
ATOM 3337 O O . SER A 1 428 ? 8.657 -11.733 -35.477 1.00 93.81 428 SER A O 1
ATOM 3339 N N . ASP A 1 429 ? 8.288 -10.731 -37.449 1.00 93.12 429 ASP A N 1
ATOM 3340 C CA . ASP A 1 429 ? 9.255 -11.516 -38.223 1.00 93.12 429 ASP A CA 1
ATOM 3341 C C . ASP A 1 429 ? 10.672 -11.444 -37.640 1.00 93.12 429 ASP A C 1
ATOM 3343 O O . ASP A 1 429 ? 11.349 -12.464 -37.567 1.00 93.12 429 ASP A O 1
ATOM 3347 N N . GLN A 1 430 ? 11.096 -10.275 -37.151 1.00 93.31 430 GLN A N 1
ATOM 3348 C CA . GLN A 1 430 ? 12.381 -10.099 -36.475 1.00 93.31 430 GLN A CA 1
ATOM 3349 C C . GLN A 1 430 ? 12.411 -10.782 -35.105 1.00 93.31 430 GLN A C 1
ATOM 3351 O O . GLN A 1 430 ? 13.379 -11.475 -34.796 1.00 93.31 430 GLN A O 1
ATOM 3356 N N . ALA A 1 431 ? 11.372 -10.615 -34.282 1.00 93.38 431 ALA A N 1
ATOM 3357 C CA . ALA A 1 431 ? 11.301 -11.231 -32.953 1.00 93.38 431 ALA A CA 1
ATOM 3358 C C . ALA A 1 431 ? 11.305 -12.769 -33.033 1.00 93.38 431 ALA A C 1
ATOM 3360 O O . ALA A 1 431 ? 11.994 -13.442 -32.265 1.00 93.38 431 ALA A O 1
ATOM 3361 N N . LEU A 1 432 ? 10.599 -13.327 -34.018 1.00 92.38 432 LEU A N 1
ATOM 3362 C CA . LEU A 1 432 ? 10.512 -14.768 -34.254 1.00 92.38 432 LEU A CA 1
ATOM 3363 C C . LEU A 1 432 ? 11.808 -15.386 -34.802 1.00 92.38 432 LEU A C 1
ATOM 3365 O O . LEU A 1 432 ? 11.927 -16.606 -34.792 1.00 92.38 432 LEU A O 1
ATOM 3369 N N . THR A 1 433 ? 12.803 -14.591 -35.222 1.00 91.88 433 THR A N 1
ATOM 3370 C CA . THR A 1 433 ? 14.127 -15.138 -35.591 1.00 91.88 433 THR A CA 1
ATOM 3371 C C . THR A 1 433 ? 14.896 -15.709 -34.399 1.00 91.88 433 THR A C 1
ATOM 3373 O O . THR A 1 433 ? 15.789 -16.531 -34.588 1.00 91.88 433 THR A O 1
ATOM 3376 N N . VAL A 1 434 ? 14.564 -15.276 -33.178 1.00 92.38 434 VAL A N 1
ATOM 3377 C CA . VAL A 1 434 ? 15.262 -15.669 -31.943 1.00 92.38 434 VAL A CA 1
ATOM 3378 C C . VAL A 1 434 ? 14.342 -16.272 -30.880 1.00 92.38 434 VAL A C 1
ATOM 3380 O O . VAL A 1 434 ? 14.821 -16.829 -29.892 1.00 92.38 434 VAL A O 1
ATOM 3383 N N . ALA A 1 435 ? 13.025 -16.160 -31.057 1.00 87.69 435 ALA A N 1
ATOM 3384 C CA . ALA A 1 435 ? 12.042 -16.752 -30.161 1.00 87.69 435 ALA A CA 1
ATOM 3385 C C . ALA A 1 435 ? 11.690 -18.200 -30.564 1.00 87.69 435 ALA A C 1
ATOM 3387 O O . ALA A 1 435 ? 11.777 -18.554 -31.740 1.00 87.69 435 ALA A O 1
ATOM 3388 N N . PRO A 1 436 ? 11.244 -19.043 -29.615 1.00 84.25 436 PRO A N 1
ATOM 3389 C CA . PRO A 1 436 ? 10.805 -20.404 -29.907 1.00 84.25 436 PRO A CA 1
ATOM 3390 C C . PRO A 1 436 ? 9.650 -20.468 -30.917 1.00 84.25 436 PRO A C 1
ATOM 3392 O O . PRO A 1 436 ? 8.722 -19.655 -30.893 1.00 84.25 436 PRO A O 1
ATOM 3395 N N . SER A 1 437 ? 9.674 -21.488 -31.778 1.00 81.88 437 SER A N 1
ATOM 3396 C CA . SER A 1 437 ? 8.626 -21.698 -32.781 1.00 81.88 437 SER A CA 1
ATOM 3397 C C . SER A 1 437 ? 7.259 -21.939 -32.135 1.00 81.88 437 SER A C 1
ATOM 3399 O O . SER A 1 437 ? 7.109 -22.730 -31.202 1.00 81.88 437 SER A O 1
ATOM 3401 N N . GLY A 1 438 ? 6.236 -21.264 -32.663 1.00 82.62 438 GLY A N 1
ATOM 3402 C CA . GLY A 1 438 ? 4.853 -21.401 -32.216 1.00 82.62 438 GLY A CA 1
ATOM 3403 C C . GLY A 1 438 ? 4.504 -20.643 -30.934 1.00 82.62 438 GLY A C 1
ATOM 3404 O O . GLY A 1 438 ? 3.401 -20.870 -30.430 1.00 82.62 438 GLY A O 1
ATOM 3405 N N . ALA A 1 439 ? 5.395 -19.781 -30.431 1.00 88.12 439 ALA A N 1
ATOM 3406 C CA . ALA A 1 439 ? 5.156 -18.912 -29.283 1.00 88.12 439 ALA A CA 1
ATOM 3407 C C . ALA A 1 439 ? 3.879 -18.060 -29.425 1.00 88.12 439 ALA A C 1
ATOM 3409 O O . ALA A 1 439 ? 3.452 -17.710 -30.527 1.00 88.12 439 ALA A O 1
ATOM 3410 N N . ILE A 1 440 ? 3.262 -17.727 -28.292 1.00 91.56 440 ILE A N 1
ATOM 3411 C CA . ILE A 1 440 ? 2.093 -16.844 -28.228 1.00 91.56 440 ILE A CA 1
ATOM 3412 C C . ILE A 1 440 ? 2.578 -15.402 -28.374 1.00 91.56 440 ILE A C 1
ATOM 3414 O O . ILE A 1 440 ? 3.362 -14.934 -27.555 1.00 91.56 440 ILE A O 1
ATOM 3418 N N . GLU A 1 441 ? 2.105 -14.686 -29.389 1.00 94.06 441 GLU A N 1
ATOM 3419 C CA . GLU A 1 441 ? 2.480 -13.289 -29.612 1.00 94.06 441 GLU A CA 1
ATOM 3420 C C . GLU A 1 441 ? 1.495 -12.323 -28.949 1.00 94.06 441 GLU A C 1
ATOM 3422 O O . GLU A 1 441 ? 0.310 -12.309 -29.282 1.00 94.06 441 GLU A O 1
ATOM 3427 N N . ILE A 1 442 ? 2.002 -11.478 -28.052 1.00 96.44 442 ILE A N 1
ATOM 3428 C CA . ILE A 1 442 ? 1.259 -10.392 -27.405 1.00 96.44 442 ILE A CA 1
ATOM 3429 C C . ILE A 1 442 ? 1.967 -9.074 -27.729 1.00 96.44 442 ILE A C 1
ATOM 3431 O O . ILE A 1 442 ? 3.188 -8.972 -27.600 1.00 96.44 442 ILE A O 1
ATOM 3435 N N . ASP A 1 443 ? 1.209 -8.064 -28.156 1.00 97.69 443 ASP A N 1
ATOM 3436 C CA . ASP A 1 443 ? 1.739 -6.763 -28.580 1.00 97.69 443 ASP A CA 1
ATOM 3437 C C . ASP A 1 443 ? 1.152 -5.642 -27.717 1.00 97.69 443 ASP A C 1
ATOM 3439 O O . ASP A 1 443 ? -0.066 -5.485 -27.637 1.00 97.69 443 ASP A O 1
ATOM 3443 N N . LEU A 1 444 ? 2.022 -4.877 -27.061 1.00 98.50 444 LEU A N 1
ATOM 3444 C CA . LEU A 1 444 ? 1.700 -3.650 -26.343 1.00 98.50 444 LEU A CA 1
ATOM 3445 C C . LEU A 1 444 ? 2.137 -2.483 -27.210 1.00 98.50 444 LEU A C 1
ATOM 3447 O O . LEU A 1 444 ? 3.333 -2.232 -27.369 1.00 98.50 444 LEU A O 1
ATOM 3451 N N . THR A 1 445 ? 1.176 -1.753 -27.755 1.00 98.12 445 THR A N 1
ATOM 3452 C CA . THR A 1 445 ? 1.438 -0.717 -28.754 1.00 98.12 445 THR A CA 1
ATOM 3453 C C . THR A 1 445 ? 0.783 0.595 -28.346 1.00 98.12 445 THR A C 1
ATOM 3455 O O . THR A 1 445 ? -0.378 0.628 -27.940 1.00 98.12 445 THR A O 1
ATOM 3458 N N . VAL A 1 446 ? 1.530 1.695 -28.465 1.00 96.69 446 VAL A N 1
ATOM 3459 C CA . VAL A 1 446 ? 0.957 3.044 -28.359 1.00 96.69 446 VAL A CA 1
ATOM 3460 C C . VAL A 1 446 ? 0.090 3.330 -29.584 1.00 96.69 446 VAL A C 1
ATOM 3462 O O . VAL A 1 446 ? 0.532 3.124 -30.715 1.00 96.69 446 VAL A O 1
ATOM 3465 N N . VAL A 1 447 ? -1.130 3.820 -29.357 1.00 93.69 447 VAL A N 1
ATOM 3466 C CA . VAL A 1 447 ? -2.103 4.142 -30.414 1.00 93.69 447 VAL A CA 1
ATOM 3467 C C . VAL A 1 447 ? -2.272 5.660 -30.578 1.00 93.69 447 VAL A C 1
ATOM 3469 O O . VAL A 1 447 ? -2.194 6.382 -29.585 1.00 93.69 447 VAL A O 1
ATOM 3472 N N . PRO A 1 448 ? -2.510 6.187 -31.798 1.00 91.88 448 PRO A N 1
ATOM 3473 C CA . PRO A 1 448 ? -2.790 5.456 -33.039 1.00 91.88 448 PRO A CA 1
ATOM 3474 C C . PRO A 1 448 ? -1.570 4.764 -33.663 1.00 91.88 448 PRO A C 1
ATOM 3476 O O . PRO A 1 448 ? -1.750 3.790 -34.388 1.00 91.88 448 PRO A O 1
ATOM 3479 N N . GLU A 1 449 ? -0.349 5.212 -33.364 1.00 94.00 449 GLU A N 1
ATOM 3480 C CA . GLU A 1 449 ? 0.877 4.544 -33.811 1.00 94.00 449 GLU A CA 1
ATOM 3481 C C . GLU A 1 449 ? 2.086 4.836 -32.896 1.00 94.00 449 GLU A C 1
ATOM 3483 O O . GLU A 1 449 ? 2.149 5.909 -32.282 1.00 94.00 449 GLU A O 1
ATOM 3488 N N . PRO A 1 450 ? 3.077 3.922 -32.821 1.00 96.06 450 PRO A N 1
ATOM 3489 C CA . PRO A 1 450 ? 4.343 4.169 -32.137 1.00 96.06 450 PRO A CA 1
ATOM 3490 C C . PRO A 1 450 ? 5.122 5.310 -32.794 1.00 96.06 450 PRO A C 1
ATOM 3492 O O . PRO A 1 450 ? 5.388 5.278 -33.997 1.00 96.06 450 PRO A O 1
ATOM 3495 N N . VAL A 1 451 ? 5.563 6.284 -31.999 1.00 93.50 451 VAL A N 1
ATOM 3496 C CA . VAL A 1 451 ? 6.330 7.426 -32.502 1.00 93.50 451 VAL A CA 1
ATOM 3497 C C . VAL A 1 451 ? 7.392 7.881 -31.506 1.00 93.50 451 VAL A C 1
ATOM 3499 O O . VAL A 1 451 ? 7.198 7.931 -30.288 1.00 93.50 451 VAL A O 1
ATOM 3502 N N . ARG A 1 452 ? 8.574 8.216 -32.026 1.00 91.06 452 ARG A N 1
ATOM 3503 C CA . ARG A 1 452 ? 9.692 8.716 -31.222 1.00 91.06 452 ARG A CA 1
ATOM 3504 C C . ARG A 1 452 ? 9.305 10.029 -30.531 1.00 91.06 452 ARG A C 1
ATOM 3506 O O . ARG A 1 452 ? 8.896 10.976 -31.190 1.00 91.06 452 ARG A O 1
ATOM 3513 N N . GLY A 1 453 ? 9.507 10.101 -29.214 1.00 88.06 453 GLY A N 1
ATOM 3514 C CA . GLY A 1 453 ? 9.153 11.282 -28.411 1.00 88.06 453 GLY A CA 1
ATOM 3515 C C . GLY A 1 453 ? 7.685 11.341 -27.976 1.00 88.06 453 GLY A C 1
ATOM 3516 O O . GLY A 1 453 ? 7.233 12.382 -27.508 1.00 88.06 453 GLY A O 1
ATOM 3517 N N . VAL A 1 454 ? 6.934 10.240 -28.115 1.00 90.50 454 VAL A N 1
ATOM 3518 C CA . VAL A 1 454 ? 5.551 10.154 -27.615 1.00 90.50 454 VAL A CA 1
ATOM 3519 C C . VAL A 1 454 ? 5.460 10.195 -26.089 1.00 90.50 454 VAL A C 1
ATOM 3521 O O . VAL A 1 454 ? 4.439 10.611 -25.550 1.00 90.50 454 VAL A O 1
ATOM 3524 N N . VAL A 1 455 ? 6.520 9.768 -25.392 1.00 90.94 455 VAL A N 1
ATOM 3525 C CA . VAL A 1 455 ? 6.581 9.773 -23.927 1.00 90.94 455 VAL A CA 1
ATOM 3526 C C . VAL A 1 455 ? 7.117 11.108 -23.438 1.00 90.94 455 VAL A C 1
ATOM 3528 O O . VAL A 1 455 ? 8.285 11.427 -23.653 1.00 90.94 455 VAL A O 1
ATOM 3531 N N . GLN A 1 456 ? 6.257 11.873 -22.774 1.00 89.19 456 GLN A N 1
ATOM 3532 C CA . GLN A 1 456 ? 6.511 13.274 -22.442 1.00 89.19 456 GLN A CA 1
ATOM 3533 C C . GLN A 1 456 ? 6.476 13.575 -20.944 1.00 89.19 456 GLN A C 1
ATOM 3535 O O . GLN A 1 456 ? 6.817 14.693 -20.561 1.00 89.19 456 GLN A O 1
ATOM 3540 N N . SER A 1 457 ? 6.094 12.610 -20.102 1.00 88.69 457 SER A N 1
ATOM 3541 C CA . SER A 1 457 ? 6.022 12.778 -18.650 1.00 88.69 457 SER A CA 1
ATOM 3542 C C . SER A 1 457 ? 6.349 11.489 -17.890 1.00 88.69 457 SER A C 1
ATOM 3544 O O . SER A 1 457 ? 6.174 10.379 -18.393 1.00 88.69 457 SER A O 1
ATOM 3546 N N . GLU A 1 458 ? 6.776 11.639 -16.633 1.00 89.12 458 GLU A N 1
ATOM 3547 C CA . GLU A 1 458 ? 6.982 10.507 -15.721 1.00 89.12 458 GLU A CA 1
ATOM 3548 C C . GLU A 1 458 ? 5.673 9.749 -15.432 1.00 89.12 458 GLU A C 1
ATOM 3550 O O . GLU A 1 458 ? 5.687 8.529 -15.300 1.00 89.12 458 GLU A O 1
ATOM 3555 N N . GLU A 1 459 ? 4.529 10.440 -15.372 1.00 89.06 459 GLU A N 1
ATOM 3556 C CA . GLU A 1 459 ? 3.233 9.784 -15.142 1.00 89.06 459 GLU A CA 1
ATOM 3557 C C . GLU A 1 459 ? 2.842 8.870 -16.309 1.00 89.06 459 GLU A C 1
ATOM 3559 O O . GLU A 1 459 ? 2.338 7.771 -16.089 1.00 89.06 459 GLU A O 1
ATOM 3564 N N . GLN A 1 460 ? 3.151 9.267 -17.545 1.00 92.62 460 GLN A N 1
ATOM 3565 C CA . GLN A 1 460 ? 2.946 8.420 -18.720 1.00 92.62 460 GLN A CA 1
ATOM 3566 C C . GLN A 1 460 ? 3.816 7.157 -18.672 1.00 92.62 460 GLN A C 1
ATOM 3568 O O . GLN A 1 460 ? 3.335 6.070 -18.989 1.00 92.62 460 GLN A O 1
ATOM 3573 N N . VAL A 1 461 ? 5.076 7.272 -18.223 1.00 93.62 461 VAL A N 1
ATOM 3574 C CA . VAL A 1 461 ? 5.944 6.104 -17.984 1.00 93.62 461 VAL A CA 1
ATOM 3575 C C . VAL A 1 461 ? 5.290 5.148 -16.985 1.00 93.62 461 VAL A C 1
ATOM 3577 O O . VAL A 1 461 ? 5.258 3.939 -17.225 1.00 93.62 461 VAL A O 1
ATOM 3580 N N . ARG A 1 462 ? 4.730 5.685 -15.894 1.00 92.75 462 ARG A N 1
ATOM 3581 C CA . ARG A 1 462 ? 4.047 4.894 -14.860 1.00 92.75 462 ARG A CA 1
ATOM 3582 C C . ARG A 1 462 ? 2.791 4.213 -15.395 1.00 92.75 462 ARG A C 1
ATOM 3584 O O . ARG A 1 462 ? 2.606 3.027 -15.140 1.00 92.75 462 ARG A O 1
ATOM 3591 N N . GLU A 1 463 ? 1.958 4.907 -16.166 1.00 92.69 463 GLU A N 1
ATOM 3592 C CA . GLU A 1 463 ? 0.756 4.308 -16.764 1.00 92.69 463 GLU A CA 1
ATOM 3593 C C . GLU A 1 463 ? 1.101 3.175 -17.739 1.00 92.69 463 GLU A C 1
ATOM 3595 O O . GLU A 1 463 ? 0.524 2.091 -17.657 1.00 92.69 463 GLU A O 1
ATOM 3600 N N . TYR A 1 464 ? 2.095 3.362 -18.609 1.00 97.00 464 TYR A N 1
ATOM 3601 C CA . TYR A 1 464 ? 2.539 2.296 -19.515 1.00 97.00 464 TYR A CA 1
ATOM 3602 C C . TYR A 1 464 ? 3.135 1.103 -18.751 1.00 97.00 464 TYR A C 1
ATOM 3604 O O . TYR A 1 464 ? 2.880 -0.049 -19.108 1.00 97.00 464 TYR A O 1
ATOM 3612 N N . GLY A 1 465 ? 3.834 1.356 -17.640 1.00 96.19 465 GLY A N 1
ATOM 3613 C CA . GLY A 1 465 ? 4.236 0.315 -16.690 1.00 96.19 465 GLY A CA 1
ATOM 3614 C C . GLY A 1 465 ? 3.045 -0.476 -16.135 1.00 96.19 465 GLY A C 1
ATOM 3615 O O . GLY A 1 465 ? 3.084 -1.705 -16.119 1.00 96.19 465 GLY A O 1
ATOM 3616 N N . ARG A 1 466 ? 1.944 0.190 -15.755 1.00 93.94 466 ARG A N 1
ATOM 3617 C CA . ARG A 1 466 ? 0.717 -0.481 -15.273 1.00 93.94 466 ARG A CA 1
ATOM 3618 C C . ARG A 1 466 ? 0.071 -1.359 -16.347 1.00 93.94 466 ARG A C 1
ATOM 3620 O O . ARG A 1 466 ? -0.440 -2.432 -16.027 1.00 93.94 466 ARG A O 1
ATOM 3627 N N . VAL A 1 467 ? 0.064 -0.935 -17.614 1.00 95.62 467 VAL A N 1
ATOM 3628 C CA . VAL A 1 467 ? -0.436 -1.756 -18.739 1.00 95.62 467 VAL A CA 1
ATOM 3629 C C . VAL A 1 467 ? 0.418 -3.016 -18.911 1.00 95.62 467 VAL A C 1
ATOM 3631 O O . VAL A 1 467 ? -0.116 -4.125 -19.002 1.00 95.62 467 VAL A O 1
ATOM 3634 N N . PHE A 1 468 ? 1.742 -2.865 -18.867 1.00 98.25 468 PHE A N 1
ATOM 3635 C CA . PHE A 1 468 ? 2.677 -3.987 -18.908 1.00 98.25 468 PHE A CA 1
ATOM 3636 C C . PHE A 1 468 ? 2.481 -4.951 -17.732 1.00 98.25 468 PHE A C 1
ATOM 3638 O O . PHE A 1 468 ? 2.305 -6.150 -17.950 1.00 98.25 468 PHE A O 1
ATOM 3645 N N . ARG A 1 469 ? 2.391 -4.435 -16.500 1.00 95.94 469 ARG A N 1
ATOM 3646 C CA . ARG A 1 469 ? 2.132 -5.230 -15.290 1.00 95.94 469 ARG A CA 1
ATOM 3647 C C . ARG A 1 469 ? 0.852 -6.056 -15.410 1.00 95.94 469 ARG A C 1
ATOM 3649 O O . ARG A 1 469 ? 0.888 -7.262 -15.184 1.00 95.94 469 ARG A O 1
ATOM 3656 N N . ARG A 1 470 ? -0.256 -5.427 -15.820 1.00 93.44 470 ARG A N 1
ATOM 3657 C CA . ARG A 1 470 ? -1.544 -6.111 -16.031 1.00 93.44 470 ARG A CA 1
ATOM 3658 C C . ARG A 1 470 ? -1.444 -7.227 -17.067 1.00 93.44 470 ARG A C 1
ATOM 3660 O O . ARG A 1 470 ? -2.091 -8.257 -16.906 1.00 93.44 470 ARG A O 1
ATOM 3667 N N . THR A 1 471 ? -0.626 -7.043 -18.102 1.00 95.81 471 THR A N 1
ATOM 3668 C CA . THR A 1 471 ? -0.388 -8.082 -19.111 1.00 95.81 471 THR A CA 1
ATOM 3669 C C . THR A 1 471 ? 0.379 -9.266 -18.522 1.00 95.81 471 THR A C 1
ATOM 3671 O O . THR A 1 471 ? -0.013 -10.409 -18.742 1.00 95.81 471 THR A O 1
ATOM 3674 N N . LEU A 1 472 ? 1.426 -9.018 -17.727 1.00 95.44 472 LEU A N 1
ATOM 3675 C CA . LEU A 1 472 ? 2.162 -10.084 -17.038 1.00 95.44 472 LEU A CA 1
ATOM 3676 C C . LEU A 1 472 ? 1.285 -10.838 -16.029 1.00 95.44 472 LEU A C 1
ATOM 3678 O O . LEU A 1 472 ? 1.317 -12.066 -15.983 1.00 95.44 472 LEU A O 1
ATOM 3682 N N . ASP A 1 473 ? 0.465 -10.116 -15.260 1.00 92.19 473 ASP A N 1
ATOM 3683 C CA . ASP A 1 473 ? -0.492 -10.717 -14.326 1.00 92.19 473 ASP A CA 1
ATOM 3684 C C . ASP A 1 473 ? -1.522 -11.580 -15.073 1.00 92.19 473 ASP A C 1
ATOM 3686 O O . ASP A 1 473 ? -1.849 -12.680 -14.628 1.00 92.19 473 ASP A O 1
ATOM 3690 N N . TRP A 1 474 ? -1.995 -11.125 -16.238 1.00 92.75 474 TRP A N 1
ATOM 3691 C CA . TRP A 1 474 ? -2.881 -11.912 -17.093 1.00 92.75 474 TRP A CA 1
ATOM 3692 C C . TRP A 1 474 ? -2.198 -13.188 -17.597 1.00 92.75 474 TRP A C 1
ATOM 3694 O O . TRP A 1 474 ? -2.793 -14.262 -17.506 1.00 92.75 474 TRP A O 1
ATOM 3704 N N . ILE A 1 475 ? -0.953 -13.094 -18.078 1.00 91.69 475 ILE A N 1
ATOM 3705 C CA . ILE A 1 475 ? -0.165 -14.248 -18.538 1.00 91.69 475 ILE A CA 1
ATOM 3706 C C . ILE A 1 475 ? -0.035 -15.281 -17.412 1.00 91.69 475 ILE A C 1
ATOM 3708 O O . ILE A 1 475 ? -0.372 -16.444 -17.617 1.00 91.69 475 ILE A O 1
ATOM 3712 N N . ALA A 1 476 ? 0.372 -14.846 -16.217 1.00 90.12 476 ALA A N 1
ATOM 3713 C CA . ALA A 1 476 ? 0.558 -15.714 -15.055 1.00 90.12 476 ALA A CA 1
ATOM 3714 C C . ALA A 1 476 ? -0.736 -16.415 -14.600 1.00 90.12 476 ALA A C 1
ATOM 3716 O O . ALA A 1 476 ? -0.692 -17.528 -14.082 1.00 90.12 476 ALA A O 1
ATOM 3717 N N . GLN A 1 477 ? -1.891 -15.768 -14.776 1.00 89.00 477 GLN A N 1
ATOM 3718 C CA . GLN A 1 477 ? -3.189 -16.308 -14.362 1.00 89.00 477 GLN A CA 1
ATOM 3719 C C . GLN A 1 477 ? -3.823 -17.248 -15.392 1.00 89.00 477 GLN A C 1
ATOM 3721 O O . GLN A 1 477 ? -4.615 -18.111 -15.012 1.00 89.00 477 GLN A O 1
ATOM 3726 N N . ASN A 1 478 ? -3.540 -17.052 -16.683 1.00 87.25 478 ASN A N 1
ATOM 3727 C CA . ASN A 1 478 ? -4.291 -17.699 -17.765 1.00 87.25 478 ASN A CA 1
ATOM 3728 C C . ASN A 1 478 ? -3.483 -18.733 -18.552 1.00 87.25 478 ASN A C 1
ATOM 3730 O O . ASN A 1 478 ? -4.087 -19.634 -19.142 1.00 87.25 478 ASN A O 1
ATOM 3734 N N . LEU A 1 479 ? -2.154 -18.623 -18.588 1.00 85.44 479 LEU A N 1
ATOM 3735 C CA . LEU A 1 479 ? -1.308 -19.594 -19.277 1.00 85.44 479 LEU A CA 1
ATOM 3736 C C . LEU A 1 479 ? -0.788 -20.671 -18.297 1.00 85.44 479 LEU A C 1
ATOM 3738 O O . LEU A 1 479 ? -0.726 -20.421 -17.092 1.00 85.44 479 LEU A O 1
ATOM 3742 N N . PRO A 1 480 ? -0.491 -21.902 -18.766 1.00 82.88 480 PRO A N 1
ATOM 3743 C CA . PRO A 1 480 ? -0.012 -22.983 -17.896 1.00 82.88 480 PRO A CA 1
ATOM 3744 C C . PRO A 1 480 ? 1.270 -22.624 -17.110 1.00 82.88 480 PRO A C 1
ATOM 3746 O O . PRO A 1 480 ? 1.999 -21.709 -17.448 1.00 82.88 480 PRO A O 1
ATOM 3749 N N . ALA A 1 481 ? 1.653 -23.380 -16.083 1.00 78.19 481 ALA A N 1
ATOM 3750 C CA . ALA A 1 481 ? 2.959 -23.144 -15.449 1.00 78.19 481 ALA A CA 1
ATOM 3751 C C . ALA A 1 481 ? 4.130 -23.522 -16.389 1.00 78.19 481 ALA A C 1
ATOM 3753 O O . ALA A 1 481 ? 4.005 -24.444 -17.198 1.00 78.19 481 ALA A O 1
ATOM 3754 N N . GLY A 1 482 ? 5.274 -22.838 -16.262 1.00 74.56 482 GLY A N 1
ATOM 3755 C CA . GLY A 1 482 ? 6.537 -23.212 -16.920 1.00 74.56 482 GLY A CA 1
ATOM 3756 C C . GLY A 1 482 ? 6.821 -22.581 -18.289 1.00 74.56 482 GLY A C 1
ATOM 3757 O O . GLY A 1 482 ? 7.736 -23.040 -18.964 1.00 74.56 482 GLY A O 1
ATOM 3758 N N . GLN A 1 483 ? 6.061 -21.567 -18.720 1.00 85.38 483 GLN A N 1
ATOM 3759 C CA . GLN A 1 483 ? 6.419 -20.773 -19.907 1.00 85.38 483 GLN A CA 1
ATOM 3760 C C . GLN A 1 483 ? 7.479 -19.719 -19.592 1.00 85.38 483 GLN A C 1
ATOM 3762 O O . GLN A 1 483 ? 7.580 -19.249 -18.461 1.00 85.38 483 GLN A O 1
ATOM 3767 N N . ARG A 1 484 ? 8.199 -19.282 -20.623 1.00 92.06 484 ARG A N 1
ATOM 3768 C CA . ARG A 1 484 ? 9.087 -18.118 -20.597 1.00 92.06 484 ARG A CA 1
ATOM 3769 C C . ARG A 1 484 ? 8.512 -16.969 -21.417 1.00 92.06 484 ARG A C 1
ATOM 3771 O O . ARG A 1 484 ? 7.869 -17.180 -22.446 1.00 92.06 484 ARG A O 1
ATOM 3778 N N . ILE A 1 485 ? 8.773 -15.742 -20.983 1.00 96.88 485 ILE A N 1
ATOM 3779 C CA . ILE A 1 485 ? 8.420 -14.525 -21.718 1.00 96.88 485 ILE A CA 1
ATOM 3780 C C . ILE A 1 485 ? 9.673 -13.980 -22.405 1.00 96.88 485 ILE A C 1
ATOM 3782 O O . ILE A 1 485 ? 10.626 -13.576 -21.748 1.00 96.88 485 ILE A O 1
ATOM 3786 N N . HIS A 1 486 ? 9.664 -13.919 -23.731 1.00 97.81 486 HIS A N 1
ATOM 3787 C CA . HIS A 1 486 ? 10.666 -13.241 -24.547 1.00 97.81 486 HIS A CA 1
ATOM 3788 C C . HIS A 1 486 ? 10.210 -11.795 -24.775 1.00 97.81 486 HIS A C 1
ATOM 3790 O O . HIS A 1 486 ? 9.279 -11.544 -25.542 1.00 97.81 486 HIS A O 1
ATOM 3796 N N . LEU A 1 487 ? 10.842 -10.848 -24.079 1.00 98.50 487 LEU A N 1
ATOM 3797 C CA . LEU A 1 487 ? 10.521 -9.424 -24.133 1.00 98.50 487 LEU A CA 1
ATOM 3798 C C . LEU A 1 487 ? 11.332 -8.716 -25.222 1.00 98.50 487 LEU A C 1
ATOM 3800 O O . LEU A 1 487 ? 12.566 -8.714 -25.201 1.00 98.50 487 LEU A O 1
ATOM 3804 N N . PHE A 1 488 ? 10.618 -8.035 -26.115 1.00 98.38 488 PHE A N 1
ATOM 3805 C CA . PHE A 1 488 ? 11.167 -7.221 -27.192 1.00 98.38 488 PHE A CA 1
ATOM 3806 C C . PHE A 1 488 ? 10.641 -5.794 -27.069 1.00 98.38 488 PHE A C 1
ATOM 3808 O O . PHE A 1 488 ? 9.436 -5.560 -27.140 1.00 98.38 488 PHE A O 1
ATOM 3815 N N . TYR A 1 489 ? 11.537 -4.830 -26.887 1.00 98.25 489 TYR A N 1
ATOM 3816 C CA . TYR A 1 489 ? 11.163 -3.465 -26.527 1.00 98.25 489 TYR A CA 1
ATOM 3817 C C . TYR A 1 489 ? 11.757 -2.439 -27.494 1.00 98.25 489 TYR A C 1
ATOM 3819 O O . TYR A 1 489 ? 12.956 -2.462 -27.772 1.00 98.25 489 TYR A O 1
ATOM 3827 N N . ALA A 1 490 ? 10.929 -1.504 -27.964 1.00 97.19 490 ALA A N 1
ATOM 3828 C CA . ALA A 1 490 ? 11.358 -0.347 -28.743 1.00 97.19 490 ALA A CA 1
ATOM 3829 C C . ALA A 1 490 ? 10.734 0.940 -28.190 1.00 97.19 490 ALA A C 1
ATOM 3831 O O . ALA A 1 490 ? 9.639 1.362 -28.577 1.00 97.19 490 ALA A O 1
ATOM 3832 N N . GLY A 1 491 ? 11.454 1.602 -27.290 1.00 95.19 491 GLY A N 1
ATOM 3833 C CA . GLY A 1 491 ? 10.961 2.801 -26.629 1.00 95.19 491 GLY A CA 1
ATOM 3834 C C . GLY A 1 491 ? 12.017 3.542 -25.811 1.00 95.19 491 GLY A C 1
ATOM 3835 O O . GLY A 1 491 ? 13.206 3.231 -25.903 1.00 95.19 491 GLY A O 1
ATOM 3836 N N . PRO A 1 492 ? 11.585 4.524 -25.004 1.00 93.94 492 PRO A N 1
ATOM 3837 C CA . PRO A 1 492 ? 12.477 5.312 -24.163 1.00 93.94 492 PRO A CA 1
ATOM 3838 C C . PRO A 1 492 ? 13.163 4.486 -23.062 1.00 93.94 492 PRO A C 1
ATOM 3840 O O . PRO A 1 492 ? 12.632 3.483 -22.580 1.00 93.94 492 PRO A O 1
ATOM 3843 N N . VAL A 1 493 ? 14.349 4.913 -22.636 1.00 93.81 493 VAL A N 1
ATOM 3844 C CA . VAL A 1 493 ? 15.195 4.185 -21.668 1.00 93.81 493 VAL A CA 1
ATOM 3845 C C . VAL A 1 493 ? 14.586 4.127 -20.268 1.00 93.81 493 VAL A C 1
ATOM 3847 O O . VAL A 1 493 ? 14.699 3.114 -19.580 1.00 93.81 493 VAL A O 1
ATOM 3850 N N . THR A 1 494 ? 13.902 5.192 -19.851 1.00 94.25 494 THR A N 1
ATOM 3851 C CA . THR A 1 494 ? 13.272 5.257 -18.527 1.00 94.25 494 THR A CA 1
ATOM 3852 C C . THR A 1 494 ? 12.092 4.311 -18.404 1.00 94.25 494 THR A C 1
ATOM 3854 O O . THR A 1 494 ? 11.923 3.673 -17.367 1.00 94.25 494 THR A O 1
ATOM 3857 N N . LEU A 1 495 ? 11.312 4.164 -19.477 1.00 96.94 495 LEU A N 1
ATOM 3858 C CA . LEU A 1 495 ? 10.243 3.184 -19.521 1.00 96.94 495 LEU A CA 1
ATOM 3859 C C . LEU A 1 495 ? 10.811 1.765 -19.501 1.00 96.94 495 LEU A C 1
ATOM 3861 O O . LEU A 1 495 ? 10.314 0.976 -18.715 1.00 96.94 495 LEU A O 1
ATOM 3865 N N . ALA A 1 496 ? 11.892 1.454 -20.229 1.00 98.06 496 ALA A N 1
ATOM 3866 C CA . ALA A 1 496 ? 12.547 0.139 -20.136 1.00 98.06 496 ALA A CA 1
ATOM 3867 C C . ALA A 1 496 ? 12.950 -0.207 -18.692 1.00 98.06 496 ALA A C 1
ATOM 3869 O O . ALA A 1 496 ? 12.635 -1.287 -18.195 1.00 98.06 496 ALA A O 1
ATOM 3870 N N . PHE A 1 497 ? 13.583 0.742 -17.997 1.00 98.06 497 PHE A N 1
ATOM 3871 C CA . PHE A 1 497 ? 13.889 0.602 -16.576 1.00 98.06 497 PHE A CA 1
ATOM 3872 C C . PHE A 1 497 ? 12.620 0.352 -15.751 1.00 98.06 497 PHE A C 1
ATOM 3874 O O . PHE A 1 497 ? 12.558 -0.590 -14.965 1.00 98.06 497 PHE A O 1
ATOM 3881 N N . HIS A 1 498 ? 11.571 1.146 -15.960 1.00 97.81 498 HIS A N 1
ATOM 3882 C CA . HIS A 1 498 ? 10.332 0.998 -15.208 1.00 97.81 498 HIS A CA 1
ATOM 3883 C C . HIS A 1 498 ? 9.603 -0.327 -15.489 1.00 97.81 498 HIS A C 1
ATOM 3885 O O . HIS A 1 498 ? 9.050 -0.902 -14.556 1.00 97.81 498 HIS A O 1
ATOM 3891 N N . LEU A 1 499 ? 9.646 -0.850 -16.723 1.00 98.31 499 LEU A N 1
ATOM 3892 C CA . LEU A 1 499 ? 9.108 -2.174 -17.067 1.00 98.31 499 LEU A CA 1
ATOM 3893 C C . LEU A 1 499 ? 9.778 -3.267 -16.232 1.00 98.31 499 LEU A C 1
ATOM 3895 O O . LEU A 1 499 ? 9.087 -4.134 -15.708 1.00 98.31 499 LEU A O 1
ATOM 3899 N N . GLY A 1 500 ? 11.098 -3.178 -16.038 1.00 97.81 500 GLY A N 1
ATOM 3900 C CA . GLY A 1 500 ? 11.838 -4.070 -15.147 1.00 97.81 500 GLY A CA 1
ATOM 3901 C C . GLY A 1 500 ? 11.275 -4.091 -13.728 1.00 97.81 500 GLY A C 1
ATOM 3902 O O . GLY A 1 500 ? 11.060 -5.164 -13.171 1.00 97.81 500 GLY A O 1
ATOM 3903 N N . GLN A 1 501 ? 10.942 -2.918 -13.173 1.00 96.25 501 GLN A N 1
ATOM 3904 C CA . GLN A 1 501 ? 10.353 -2.810 -11.829 1.00 96.25 501 GLN A CA 1
ATOM 3905 C C . GLN A 1 501 ? 8.995 -3.513 -11.708 1.00 96.25 501 GLN A C 1
ATOM 3907 O O . GLN A 1 501 ? 8.592 -3.863 -10.604 1.00 96.25 501 GLN A O 1
ATOM 3912 N N . GLN A 1 502 ? 8.280 -3.709 -12.819 1.00 96.69 502 GLN A N 1
ATOM 3913 C CA . GLN A 1 502 ? 6.964 -4.347 -12.817 1.00 96.69 502 GLN A CA 1
ATOM 3914 C C . GLN A 1 502 ? 7.027 -5.880 -12.802 1.00 96.69 502 GLN A C 1
ATOM 3916 O O . GLN A 1 502 ? 5.988 -6.513 -12.601 1.00 96.69 502 GLN A O 1
ATOM 3921 N N . ILE A 1 503 ? 8.202 -6.479 -13.013 1.00 96.19 503 ILE A N 1
ATOM 3922 C CA . ILE A 1 503 ? 8.394 -7.934 -13.093 1.00 96.19 503 ILE A CA 1
ATOM 3923 C C . ILE A 1 503 ? 8.634 -8.495 -11.688 1.00 96.19 503 ILE A C 1
ATOM 3925 O O . ILE A 1 503 ? 9.494 -8.000 -10.960 1.00 96.19 503 ILE A O 1
ATOM 3929 N N . SER A 1 504 ? 7.885 -9.532 -11.301 1.00 89.19 504 SER A N 1
ATOM 3930 C CA . SER A 1 504 ? 8.044 -10.204 -10.006 1.00 89.19 504 SER A CA 1
ATOM 3931 C C . SER A 1 504 ? 8.331 -11.694 -10.165 1.00 89.19 504 SER A C 1
ATOM 3933 O O . SER A 1 504 ? 7.450 -12.431 -10.592 1.00 89.19 504 SER A O 1
ATOM 3935 N N . GLU A 1 505 ? 9.489 -12.142 -9.678 1.00 85.19 505 GLU A N 1
ATOM 3936 C CA . GLU A 1 505 ? 9.922 -13.555 -9.703 1.00 85.19 505 GLU A CA 1
ATOM 3937 C C . GLU A 1 505 ? 8.969 -14.518 -8.974 1.00 85.19 505 GLU A C 1
ATOM 3939 O O . GLU A 1 505 ? 8.941 -15.711 -9.237 1.00 85.19 505 GLU A O 1
ATOM 3944 N N . ASN A 1 506 ? 8.156 -14.009 -8.041 1.00 83.31 506 ASN A N 1
ATOM 3945 C CA . ASN A 1 506 ? 7.221 -14.838 -7.272 1.00 83.31 506 ASN A CA 1
ATOM 3946 C C . ASN A 1 506 ? 5.855 -15.008 -7.951 1.00 83.31 506 ASN A C 1
ATOM 3948 O O . ASN A 1 506 ? 5.025 -15.773 -7.462 1.00 83.31 506 ASN A O 1
ATOM 3952 N N . ILE A 1 507 ? 5.570 -14.221 -8.991 1.00 87.12 507 ILE A N 1
ATOM 3953 C CA . ILE A 1 507 ? 4.234 -14.127 -9.600 1.00 87.12 507 ILE A CA 1
ATOM 3954 C C . ILE A 1 507 ? 4.308 -14.412 -11.095 1.00 87.12 507 ILE A C 1
ATOM 3956 O O . ILE A 1 507 ? 3.441 -15.094 -11.634 1.00 87.12 507 ILE A O 1
ATOM 3960 N N . HIS A 1 508 ? 5.299 -13.843 -11.773 1.00 93.88 508 HIS A N 1
ATOM 3961 C CA . HIS A 1 508 ? 5.392 -13.856 -13.224 1.00 93.88 508 HIS A CA 1
ATOM 3962 C C . HIS A 1 508 ? 6.293 -14.982 -13.716 1.00 93.88 508 HIS A C 1
ATOM 3964 O O . HIS A 1 508 ? 7.231 -15.355 -13.017 1.00 93.88 508 HIS A O 1
ATOM 3970 N N . PRO A 1 509 ? 6.040 -15.508 -14.926 1.00 94.00 509 PRO A N 1
ATOM 3971 C CA . PRO A 1 509 ? 6.975 -16.430 -15.548 1.00 94.00 509 PRO A CA 1
ATOM 3972 C C . PRO A 1 509 ? 8.328 -15.754 -15.840 1.00 94.00 509 PRO A C 1
ATOM 3974 O O . PRO A 1 509 ? 8.354 -14.534 -16.046 1.00 94.00 509 PRO A O 1
ATOM 3977 N N . PRO A 1 510 ? 9.427 -16.527 -15.937 1.00 95.44 510 PRO A N 1
ATOM 3978 C CA . PRO A 1 510 ? 10.756 -15.988 -16.216 1.00 95.44 510 PRO A CA 1
ATOM 3979 C C . PRO A 1 510 ? 10.783 -15.141 -17.491 1.00 95.44 510 PRO A C 1
ATOM 3981 O O . PRO A 1 510 ? 10.223 -15.526 -18.525 1.00 95.44 510 PRO A O 1
ATOM 3984 N N . VAL A 1 511 ? 11.456 -13.989 -17.430 1.00 97.88 511 VAL A N 1
ATOM 3985 C CA . VAL A 1 511 ? 11.518 -13.020 -18.533 1.00 97.88 511 VAL A CA 1
ATOM 3986 C C . VAL A 1 511 ? 12.928 -12.957 -19.117 1.00 97.88 511 VAL A C 1
ATOM 3988 O O . VAL A 1 511 ? 13.903 -12.713 -18.410 1.00 97.88 511 VAL A O 1
ATOM 3991 N N . THR A 1 512 ? 13.032 -13.116 -20.435 1.00 97.75 512 THR A N 1
ATOM 3992 C CA . THR A 1 512 ? 14.261 -12.950 -21.215 1.00 97.75 512 THR A CA 1
ATOM 3993 C C . THR A 1 512 ? 14.155 -11.712 -22.098 1.00 97.75 512 THR A C 1
ATOM 3995 O O . THR A 1 512 ? 13.292 -11.638 -22.970 1.00 97.75 512 THR A O 1
ATOM 3998 N N . VAL A 1 513 ? 15.035 -10.734 -21.887 1.00 98.44 513 VAL A N 1
ATOM 3999 C CA . VAL A 1 513 ? 14.978 -9.419 -22.546 1.00 98.44 513 VAL A CA 1
ATOM 4000 C C . VAL A 1 513 ? 15.998 -9.337 -23.670 1.00 98.44 513 VAL A C 1
ATOM 4002 O O . VAL A 1 513 ? 17.200 -9.406 -23.412 1.00 98.44 513 VAL A O 1
ATOM 4005 N N . TRP A 1 514 ? 15.530 -9.150 -24.902 1.00 97.94 514 TRP A N 1
ATOM 4006 C CA . TRP A 1 514 ? 16.379 -9.166 -26.094 1.00 97.94 514 TRP A CA 1
ATOM 4007 C C . TRP A 1 514 ? 16.947 -7.791 -26.451 1.00 97.94 514 TRP A C 1
ATOM 4009 O O . TRP A 1 514 ? 16.236 -6.782 -26.470 1.00 97.94 514 TRP A O 1
ATOM 4019 N N . ASN A 1 515 ? 18.238 -7.759 -26.778 1.00 95.94 515 ASN A N 1
ATOM 4020 C CA . ASN A 1 515 ? 18.923 -6.588 -27.308 1.00 95.94 515 ASN A CA 1
ATOM 4021 C C . ASN A 1 515 ? 18.732 -6.489 -28.822 1.00 95.94 515 ASN A C 1
ATOM 4023 O O . ASN A 1 515 ? 18.974 -7.459 -29.530 1.00 95.94 515 ASN A O 1
ATOM 4027 N N . TYR A 1 516 ? 18.361 -5.310 -29.325 1.00 93.44 516 TYR A N 1
ATOM 4028 C CA . TYR A 1 516 ? 18.289 -5.043 -30.761 1.00 93.44 516 TYR A CA 1
ATOM 4029 C C . TYR A 1 516 ? 19.410 -4.094 -31.194 1.00 93.44 516 TYR A C 1
ATOM 4031 O O . TYR A 1 516 ? 19.525 -2.988 -30.663 1.00 93.44 516 TYR A O 1
ATOM 4039 N N . HIS A 1 517 ? 20.189 -4.488 -32.203 1.00 86.94 517 HIS A N 1
ATOM 4040 C CA . HIS A 1 517 ? 21.185 -3.618 -32.842 1.00 86.94 517 HIS A CA 1
ATOM 4041 C C . HIS A 1 517 ? 20.975 -3.514 -34.362 1.00 86.94 517 HIS A C 1
ATOM 4043 O O . HIS A 1 517 ? 20.659 -2.446 -34.886 1.00 86.94 517 HIS A O 1
ATOM 4049 N N . ARG A 1 518 ? 21.122 -4.635 -35.076 1.00 86.00 518 ARG A N 1
ATOM 4050 C CA . ARG A 1 518 ? 20.809 -4.808 -36.514 1.00 86.00 518 ARG A CA 1
ATOM 4051 C C . ARG A 1 518 ? 19.986 -6.086 -36.740 1.00 86.00 518 ARG A C 1
ATOM 4053 O O . ARG A 1 518 ? 20.099 -6.741 -37.769 1.00 86.00 518 ARG A O 1
ATOM 4060 N N . GLY A 1 519 ? 19.232 -6.454 -35.713 1.00 90.75 519 GLY A N 1
ATOM 4061 C CA . GLY A 1 519 ? 18.784 -7.807 -35.409 1.00 90.75 519 GLY A CA 1
ATOM 4062 C C . GLY A 1 519 ? 18.981 -8.072 -33.915 1.00 90.75 519 GLY A C 1
ATOM 4063 O O . GLY A 1 519 ? 19.652 -7.283 -33.236 1.00 90.75 519 GLY A O 1
ATOM 4064 N N . TYR A 1 520 ? 18.372 -9.147 -33.420 1.00 94.19 520 TYR A N 1
ATOM 4065 C CA . TYR A 1 520 ? 18.501 -9.571 -32.030 1.00 94.19 520 TYR A CA 1
ATOM 4066 C C . TYR A 1 520 ? 19.745 -10.441 -31.860 1.00 94.19 520 TYR A C 1
ATOM 4068 O O . TYR A 1 520 ? 19.832 -11.511 -32.455 1.00 94.19 520 TYR A O 1
ATOM 4076 N N . ASP A 1 521 ? 20.723 -9.955 -31.100 1.00 91.62 521 ASP A N 1
ATOM 4077 C CA . ASP A 1 521 ? 22.074 -10.526 -31.034 1.00 91.62 521 ASP A CA 1
ATOM 4078 C C . ASP A 1 521 ? 22.422 -11.151 -29.679 1.00 91.62 521 ASP A C 1
ATOM 4080 O O . ASP A 1 521 ? 23.232 -12.067 -29.631 1.00 91.62 521 ASP A O 1
ATOM 4084 N N . TRP A 1 522 ? 21.803 -10.709 -28.588 1.00 95.25 522 TRP A N 1
ATOM 4085 C CA . TRP A 1 522 ? 21.897 -11.339 -27.270 1.00 95.25 522 TRP A CA 1
ATOM 4086 C C . TRP A 1 522 ? 20.705 -10.942 -26.394 1.00 95.25 522 TRP A C 1
ATOM 4088 O O . TRP A 1 522 ? 19.974 -9.995 -26.698 1.00 95.25 522 TRP A O 1
ATOM 4098 N N . ALA A 1 523 ? 20.509 -11.652 -25.288 1.00 97.19 523 ALA A N 1
ATOM 4099 C CA . ALA A 1 523 ? 19.485 -11.351 -24.297 1.00 97.19 523 ALA A CA 1
ATOM 4100 C C . ALA A 1 523 ? 19.963 -11.609 -22.866 1.00 97.19 523 ALA A C 1
ATOM 4102 O O . ALA A 1 523 ? 20.984 -12.263 -22.653 1.00 97.19 523 ALA A O 1
ATOM 4103 N N . ILE A 1 524 ? 19.210 -11.098 -21.891 1.00 98.31 524 ILE A N 1
ATOM 4104 C CA . ILE A 1 524 ? 19.400 -11.387 -20.463 1.00 98.31 524 ILE A CA 1
ATOM 4105 C C . ILE A 1 524 ? 18.172 -12.128 -19.948 1.00 98.31 524 ILE A C 1
ATOM 4107 O O . ILE A 1 524 ? 17.057 -11.621 -20.059 1.00 98.31 524 ILE A O 1
ATOM 4111 N N . ASP A 1 525 ? 18.389 -13.302 -19.369 1.00 97.56 525 ASP A N 1
ATOM 4112 C CA . ASP A 1 525 ? 17.434 -14.014 -18.523 1.00 97.56 525 ASP A CA 1
ATOM 4113 C C . ASP A 1 525 ? 17.425 -13.378 -17.124 1.00 97.56 525 ASP A C 1
ATOM 4115 O O . ASP A 1 525 ? 18.410 -13.480 -16.388 1.00 97.56 525 ASP A O 1
ATOM 4119 N N . LEU A 1 526 ? 16.351 -12.658 -16.788 1.00 97.38 526 LEU A N 1
ATOM 4120 C CA . LEU A 1 526 ? 16.289 -11.852 -15.565 1.00 97.38 526 LEU A CA 1
ATOM 4121 C C . LEU A 1 526 ? 16.294 -12.712 -14.298 1.00 97.38 526 LEU A C 1
ATOM 4123 O O . LEU A 1 526 ? 16.996 -12.361 -13.353 1.00 97.38 526 LEU A O 1
ATOM 4127 N N . GLU A 1 527 ? 15.595 -13.851 -14.312 1.00 93.94 527 GLU A N 1
ATOM 4128 C CA . GLU A 1 527 ? 15.537 -14.790 -13.184 1.00 93.94 527 GLU A CA 1
ATOM 4129 C C . GLU A 1 527 ? 16.935 -15.341 -12.890 1.00 93.94 527 GLU A C 1
ATOM 4131 O O . GLU A 1 527 ? 17.445 -15.247 -11.774 1.00 93.94 527 GLU A O 1
ATOM 4136 N N . LYS A 1 528 ? 17.623 -15.836 -13.924 1.00 94.44 528 LYS A N 1
ATOM 4137 C CA . LYS A 1 528 ? 18.994 -16.338 -13.778 1.00 94.44 528 LYS A CA 1
ATOM 4138 C C . LYS A 1 528 ? 19.966 -15.252 -13.338 1.00 94.44 528 LYS A C 1
ATOM 4140 O O . LYS A 1 528 ? 20.826 -15.511 -12.502 1.00 94.44 528 LYS A O 1
ATOM 4145 N N . ALA A 1 529 ? 19.835 -14.037 -13.874 1.00 94.12 529 ALA A N 1
ATOM 4146 C CA . ALA A 1 529 ? 20.664 -12.910 -13.454 1.00 94.12 529 ALA A CA 1
ATOM 4147 C C . ALA A 1 529 ? 20.446 -12.594 -11.966 1.00 94.12 529 ALA A C 1
ATOM 4149 O O . ALA A 1 529 ? 21.416 -12.380 -11.239 1.00 94.12 529 ALA A O 1
ATOM 4150 N N . TYR A 1 530 ? 19.193 -12.621 -11.507 1.00 88.38 530 TYR A N 1
ATOM 4151 C CA . TYR A 1 530 ? 18.824 -12.441 -10.105 1.00 88.38 530 TYR A CA 1
ATOM 4152 C C . TYR A 1 530 ? 19.398 -13.546 -9.200 1.00 88.38 530 TYR A C 1
ATOM 4154 O O . TYR A 1 530 ? 19.891 -13.249 -8.113 1.00 88.38 530 TYR A O 1
ATOM 4162 N N . MET A 1 531 ? 19.410 -14.798 -9.668 1.00 88.19 531 MET A N 1
ATOM 4163 C CA . MET A 1 531 ? 19.980 -15.948 -8.950 1.00 88.19 531 MET A CA 1
ATOM 4164 C C . MET A 1 531 ? 21.518 -16.033 -9.015 1.00 88.19 531 MET A C 1
ATOM 4166 O O . MET A 1 531 ? 22.116 -16.876 -8.347 1.00 88.19 531 MET A O 1
ATOM 4170 N N . GLY A 1 532 ? 22.181 -15.166 -9.792 1.00 87.75 532 GLY A N 1
ATOM 4171 C CA . GLY A 1 532 ? 23.636 -15.194 -9.982 1.00 87.75 532 GLY A CA 1
ATOM 4172 C C . GLY A 1 532 ? 24.128 -16.315 -10.907 1.00 87.75 532 GLY A C 1
ATOM 4173 O O . GLY A 1 532 ? 25.288 -16.718 -10.824 1.00 87.75 532 GLY A O 1
ATOM 4174 N N . GLU A 1 533 ? 23.258 -16.824 -11.777 1.00 92.00 533 GLU A N 1
ATOM 4175 C CA . GLU A 1 533 ? 23.543 -17.882 -12.748 1.00 92.00 533 GLU A CA 1
ATOM 4176 C C . GLU A 1 533 ? 23.969 -17.324 -14.122 1.00 92.00 533 GLU A C 1
ATOM 4178 O O . GLU A 1 533 ? 23.886 -16.123 -14.404 1.00 92.00 533 GLU A O 1
ATOM 4183 N N . GLU A 1 534 ? 24.405 -18.213 -15.024 1.00 93.56 534 GLU A N 1
ATOM 4184 C CA . GLU A 1 534 ? 24.667 -17.863 -16.422 1.00 93.56 534 GLU A CA 1
ATOM 4185 C C . GLU A 1 534 ? 23.363 -17.448 -17.123 1.00 93.56 534 GLU A C 1
ATOM 4187 O O . GLU A 1 534 ? 22.477 -18.259 -17.399 1.00 93.56 534 GLU A O 1
ATOM 4192 N N . CYS A 1 535 ? 23.250 -16.150 -17.390 1.00 95.75 535 CYS A N 1
ATOM 4193 C CA . CYS A 1 535 ? 22.002 -15.491 -17.770 1.00 95.75 535 CYS A CA 1
ATOM 4194 C C . CYS A 1 535 ? 22.042 -14.820 -19.146 1.00 95.75 535 CYS A C 1
ATOM 4196 O O . CYS A 1 535 ? 21.008 -14.361 -19.630 1.00 95.75 535 CYS A O 1
ATOM 4198 N N . VAL A 1 536 ? 23.209 -14.747 -19.791 1.00 96.56 536 VAL A N 1
ATOM 4199 C CA . VAL A 1 536 ? 23.314 -14.215 -21.153 1.00 96.56 536 VAL A CA 1
ATOM 4200 C C . VAL A 1 536 ? 22.902 -15.295 -22.139 1.00 96.56 536 VAL A C 1
ATOM 4202 O O . VAL A 1 536 ? 23.505 -16.362 -22.196 1.00 96.56 536 VAL A O 1
ATOM 4205 N N . VAL A 1 537 ? 21.900 -14.990 -22.955 1.00 94.12 537 VAL A N 1
ATOM 4206 C CA . VAL A 1 537 ? 21.407 -15.878 -24.009 1.00 94.12 537 VAL A CA 1
ATOM 4207 C C . VAL A 1 537 ? 21.881 -15.352 -25.359 1.00 94.12 537 VAL A C 1
ATOM 4209 O O . VAL A 1 537 ? 21.778 -14.159 -25.637 1.00 94.12 537 VAL A O 1
ATOM 4212 N N . GLN A 1 538 ? 22.402 -16.241 -26.201 1.00 90.62 538 GLN A N 1
ATOM 4213 C CA . GLN A 1 538 ? 22.743 -15.955 -27.595 1.00 90.62 538 GLN A CA 1
ATOM 4214 C C . GLN A 1 538 ? 21.678 -16.578 -28.514 1.00 90.62 538 GLN A C 1
ATOM 4216 O O . GLN A 1 538 ? 21.115 -17.618 -28.155 1.00 90.62 538 GLN A O 1
ATOM 4221 N N . PRO A 1 539 ? 21.398 -15.994 -29.692 1.00 85.75 539 PRO A N 1
ATOM 4222 C CA . PRO A 1 539 ? 20.598 -16.646 -30.721 1.00 85.75 539 PRO A CA 1
ATOM 4223 C C . PRO A 1 539 ? 21.161 -18.038 -31.021 1.00 85.75 539 PRO A C 1
ATOM 4225 O O . PRO A 1 539 ? 22.369 -18.195 -31.209 1.00 85.75 539 PRO A O 1
ATOM 4228 N N . GLN A 1 540 ? 20.310 -19.061 -31.068 1.00 72.56 540 GLN A N 1
ATOM 4229 C CA . GLN A 1 540 ? 20.754 -20.384 -31.503 1.00 72.56 540 GLN A CA 1
ATOM 4230 C C . GLN A 1 540 ? 21.079 -20.328 -33.003 1.00 72.56 540 GLN A C 1
ATOM 4232 O O . GLN A 1 540 ? 20.218 -20.007 -33.820 1.00 72.56 540 GLN A O 1
ATOM 4237 N N . SER A 1 541 ? 22.324 -20.625 -33.377 1.00 41.72 541 SER A N 1
ATOM 4238 C CA . SER A 1 541 ? 22.724 -20.756 -34.780 1.00 41.72 541 SER A CA 1
ATOM 4239 C C . SER A 1 541 ? 22.017 -21.959 -35.422 1.00 41.72 541 SER A C 1
ATOM 4241 O O . SER A 1 541 ? 22.412 -23.094 -35.172 1.00 41.72 541 SER A O 1
ATOM 4243 N N . GLY A 1 542 ? 21.022 -21.708 -36.278 1.00 37.00 542 GLY A N 1
ATOM 4244 C CA . GLY A 1 542 ? 20.527 -22.667 -37.275 1.00 37.00 542 GLY A CA 1
ATOM 4245 C C . GLY A 1 542 ? 19.161 -23.305 -36.994 1.00 37.00 542 GLY A C 1
ATOM 4246 O O . GLY A 1 542 ? 19.051 -24.250 -36.222 1.00 37.00 542 GLY A O 1
ATOM 4247 N N . TYR A 1 543 ? 18.149 -22.868 -37.746 1.00 34.00 543 TYR A N 1
ATOM 4248 C CA . TYR A 1 543 ? 17.240 -23.789 -38.431 1.00 34.00 543 TYR A CA 1
ATOM 4249 C C . TYR A 1 543 ? 17.269 -23.416 -39.913 1.00 34.00 543 TYR A C 1
ATOM 4251 O O . TYR A 1 543 ? 17.014 -22.270 -40.283 1.00 34.00 543 TYR A O 1
ATOM 4259 N N . ASP A 1 544 ? 17.701 -24.379 -40.718 1.00 34.06 544 ASP A N 1
ATOM 4260 C CA . ASP A 1 544 ? 18.002 -24.256 -42.135 1.00 34.06 544 ASP A CA 1
ATOM 4261 C C . ASP A 1 544 ? 16.843 -23.698 -42.971 1.00 34.06 544 ASP A C 1
ATOM 4263 O O . ASP A 1 544 ? 15.677 -24.057 -42.808 1.00 34.06 544 ASP A O 1
ATOM 4267 N N . GLN A 1 545 ? 17.220 -22.893 -43.966 1.00 31.22 545 GLN A N 1
ATOM 4268 C CA . GLN A 1 545 ? 16.587 -22.975 -45.274 1.00 31.22 545 GLN A CA 1
ATOM 4269 C C . GLN A 1 545 ? 16.797 -24.401 -45.808 1.00 31.22 545 GLN A C 1
ATOM 4271 O O . GLN A 1 545 ? 17.853 -24.676 -46.373 1.00 31.22 545 GLN A O 1
ATOM 4276 N N . MET A 1 546 ? 15.815 -25.288 -45.644 1.00 29.33 546 MET A N 1
ATOM 4277 C CA . MET A 1 546 ? 15.599 -26.449 -46.519 1.00 29.33 546 MET A CA 1
ATOM 4278 C C . MET A 1 546 ? 14.121 -26.811 -46.583 1.00 29.33 546 MET A C 1
ATOM 4280 O O . MET A 1 546 ? 13.507 -26.997 -45.509 1.00 29.33 546 MET A O 1
#

Foldseek 3Di:
DPAAAAAEEEEEADPLLLCLQQVLFPDWDWDDDPPDPWIKTWGWFDQPPDPDIGIYIYTYFPHFFQQSLLVRLLVCCVRRVHQEYEYFAAWAWAPPQFDAQAKEKAQWEWEFPDWDQDPVGIGIDIDIQGFFPLLLVLLVPLPDPVLQVQQPDDDPPDDDDPVPTHHYHHFHEYEDQDQQADDPVVVVVCVVGVRYTTYGGHQVNNSVSQVPDPNRHRYIYMHFHQHNSHNPHDRPRRNSGSNSRSSSVSSSVSVCSDPHPDVVCVVPVPAQAEEEEEEEADLVDDDDPCQQVQADDPVNNPGHYDYQYHYQNVCDDPNDRNCVPVSLCLCQPCPHSNVVSLVCLVRHAYEYEYDDFLQSLLLSLQVNAPPRDYHYFFCAPDVPRSGSHQQDPDPDAFDKDKDQDDDDDDDDQAAAEEEEAAAHGDDPVQSVLQGDPPHRYMYTAGPPHHHGRSGRDPVVLVNSLVVLLVVQLCCLVRHDPDHEYEYHYDYTSRSSNSNSNSDDPVRGHWYWYFTDDPGTAWIFGSVCSNVVHDGIGGRDPDDDPD

Sequence (546 aa):
MQPYLVDFAIVTALKIERDAVLSRLDKYEVVKEDFEPQVYYRGSIKIPGTSECYTVVVTLLLDMGNDEAATAATRLLQRWQPANLFMVGIAGGVRGKVELGDVVVAKFVFYYEPAKLTATGEQHRPEQFPTDTLLRSRAYFYEAAEWKSKIAVVRPGIPQIEDTLPNVHFEPIASGEKVIADLETLPQLLQACPKLAAVAMEGAGVARAARSHNAPPRFMEIRGICDFADPDKNDDWHCYAANAAAAFTIGLLHDRPVPPLNTERLLNKPEKPLLIICAQSLPNRVIAPDEILSGLNDGLKGRTRERVSLDFTPLIKGGVFTDPACAVQRLTDPQGVFATAIARSNETELVFHGLAHLPLLVLMGHLISDRVPVRLFDFHPSPGSNTWAWPNKEQNFPPMEVYGLPGSRSWQAKDVVLRVSVSYKVLSDQALTVAPSGAIEIDLTVVPEPVRGVVQSEEQVREYGRVFRRTLDWIAQNLPAGQRIHLFYAGPVTLAFHLGQQISENIHPPVTVWNYHRGYDWAIDLEKAYMGEECVVQPQSGYDQM